Protein AF-A0A812RJQ3-F1 (afdb_monomer_lite)

pLDDT: mean 79.42, std 17.42, range [30.02, 97.88]

Structure (mmCIF, N/CA/C/O backbone):
data_AF-A0A812RJQ3-F1
#
_entry.id   AF-A0A812RJQ3-F1
#
loop_
_atom_site.group_PDB
_atom_site.id
_atom_site.type_symbol
_atom_site.label_atom_id
_atom_site.label_alt_id
_atom_site.label_comp_id
_atom_site.label_asym_id
_atom_site.label_entity_id
_atom_site.label_seq_id
_atom_site.pdbx_PDB_ins_code
_atom_site.Cartn_x
_atom_site.Cartn_y
_atom_site.Cartn_z
_atom_site.occupancy
_atom_site.B_iso_or_equiv
_atom_site.auth_seq_id
_atom_site.auth_comp_id
_atom_site.auth_asym_id
_atom_site.auth_atom_id
_atom_site.pdbx_PDB_model_num
ATOM 1 N N . MET A 1 1 ? -38.345 -3.492 -18.133 1.00 36.72 1 MET A N 1
ATOM 2 C CA . MET A 1 1 ? -39.492 -2.829 -18.802 1.00 36.72 1 MET A CA 1
ATOM 3 C C . MET A 1 1 ? -39.300 -2.708 -20.315 1.00 36.72 1 MET A C 1
ATOM 5 O O . MET A 1 1 ? -40.111 -3.258 -21.039 1.00 36.72 1 MET A O 1
ATOM 9 N N . LEU A 1 2 ? -38.229 -2.068 -20.814 1.00 35.78 2 LEU A N 1
ATOM 10 C CA . LEU A 1 2 ? -37.983 -1.950 -22.265 1.00 35.78 2 LEU A CA 1
ATOM 11 C C . LEU A 1 2 ? -37.783 -3.304 -22.977 1.00 35.78 2 LEU A C 1
ATOM 13 O O . LEU A 1 2 ? -38.294 -3.455 -24.076 1.00 35.78 2 LEU A O 1
ATOM 17 N N . SER A 1 3 ? -37.132 -4.292 -22.346 1.00 34.88 3 SER A N 1
ATOM 18 C CA . SER A 1 3 ? -36.904 -5.622 -22.953 1.00 34.88 3 SER A CA 1
ATOM 19 C C . SER A 1 3 ? -38.200 -6.423 -23.159 1.00 34.88 3 SER A C 1
ATOM 21 O O . SER A 1 3 ? -38.516 -6.785 -24.282 1.00 34.88 3 SER A O 1
ATOM 23 N N . ALA A 1 4 ? -39.026 -6.595 -22.118 1.00 41.69 4 ALA A N 1
ATOM 24 C CA . ALA A 1 4 ? -40.296 -7.329 -22.224 1.00 41.69 4 ALA A CA 1
ATOM 25 C C . ALA A 1 4 ? -41.342 -6.616 -23.110 1.00 41.69 4 ALA A C 1
ATOM 27 O O . ALA A 1 4 ? -42.075 -7.265 -23.854 1.00 41.69 4 ALA A O 1
ATOM 28 N N . CYS A 1 5 ? -41.369 -5.273 -23.106 1.00 42.31 5 CYS A N 1
ATOM 29 C CA . CYS A 1 5 ? -42.169 -4.507 -24.066 1.00 42.31 5 CYS A CA 1
ATOM 30 C C . CYS A 1 5 ? -41.656 -4.632 -25.504 1.00 42.31 5 CYS A C 1
ATOM 32 O O . CYS A 1 5 ? -42.407 -4.309 -26.415 1.00 42.31 5 CYS A O 1
ATOM 34 N N . MET A 1 6 ? -40.403 -5.037 -25.736 1.00 42.34 6 MET A N 1
ATOM 35 C CA . MET A 1 6 ? -39.912 -5.318 -27.084 1.00 42.34 6 MET A CA 1
ATOM 36 C C . MET A 1 6 ? -40.251 -6.742 -27.522 1.00 42.34 6 MET A C 1
ATOM 38 O O . MET A 1 6 ? -40.669 -6.905 -28.663 1.00 42.34 6 MET A O 1
ATOM 42 N N . ASP A 1 7 ? -40.198 -7.735 -26.634 1.00 39.84 7 ASP A N 1
ATOM 43 C CA . ASP A 1 7 ? -40.452 -9.137 -26.999 1.00 39.84 7 ASP A CA 1
ATOM 44 C C . ASP A 1 7 ? -41.920 -9.416 -27.380 1.00 39.84 7 ASP A C 1
ATOM 46 O O . ASP A 1 7 ? -42.169 -10.043 -28.410 1.00 39.84 7 ASP A O 1
ATOM 50 N N . ILE A 1 8 ? -42.900 -8.847 -26.660 1.00 45.22 8 ILE A N 1
ATOM 51 C CA . ILE A 1 8 ? -44.338 -8.915 -27.030 1.00 45.22 8 ILE A CA 1
ATOM 52 C C . ILE A 1 8 ? -44.614 -8.176 -28.353 1.00 45.22 8 ILE A C 1
ATOM 54 O O . ILE A 1 8 ? -45.514 -8.501 -29.121 1.00 45.22 8 ILE A O 1
ATOM 58 N N . VAL A 1 9 ? -43.807 -7.162 -28.653 1.00 43.66 9 VAL A N 1
ATOM 59 C CA . VAL A 1 9 ? -43.998 -6.252 -29.784 1.00 43.66 9 VAL A CA 1
ATOM 60 C C . VAL A 1 9 ? -43.285 -6.731 -31.063 1.00 43.66 9 VAL A C 1
ATOM 62 O O . VAL A 1 9 ? -43.553 -6.215 -32.156 1.00 43.66 9 VAL A O 1
ATOM 65 N N . MET A 1 10 ? -42.389 -7.713 -30.939 1.00 38.78 10 MET A N 1
ATOM 66 C CA . MET A 1 10 ? -41.565 -8.259 -32.023 1.00 38.78 10 MET A CA 1
ATOM 67 C C . MET A 1 10 ? -42.187 -9.480 -32.725 1.00 38.78 10 MET A C 1
ATOM 69 O O . MET A 1 10 ? -41.747 -9.815 -33.822 1.00 38.78 10 MET A O 1
ATOM 73 N N . TRP A 1 11 ? -43.234 -10.101 -32.167 1.00 39.09 11 TRP A N 1
ATOM 74 C CA . TRP A 1 11 ? -43.872 -11.307 -32.720 1.00 39.09 11 TRP A CA 1
ATOM 75 C C . TRP A 1 11 ? -45.368 -11.105 -33.018 1.00 39.09 11 TRP A C 1
ATOM 77 O O . TRP A 1 11 ? -46.227 -11.585 -32.289 1.00 39.09 11 TRP A O 1
ATOM 87 N N . LEU A 1 12 ? -45.703 -10.426 -34.122 1.00 39.75 12 LEU A N 1
ATOM 88 C CA . LEU A 1 12 ? -47.074 -10.396 -34.663 1.00 39.75 12 LEU A CA 1
ATOM 89 C C . LEU A 1 12 ? -47.067 -10.777 -36.159 1.00 39.75 12 LEU A C 1
ATOM 91 O O . LEU A 1 12 ? -46.400 -10.091 -36.940 1.00 39.75 12 LEU A O 1
ATOM 95 N N . PRO A 1 13 ? -47.782 -11.837 -36.600 1.00 37.84 13 PRO A N 1
ATOM 96 C CA . PRO A 1 13 ? -47.842 -12.226 -38.008 1.00 37.84 13 PRO A CA 1
ATOM 97 C C . PRO A 1 13 ? -48.818 -11.348 -38.809 1.00 37.84 13 PRO A C 1
ATOM 99 O O . PRO A 1 13 ? -49.884 -10.965 -38.332 1.00 37.84 13 PRO A O 1
ATOM 102 N N . ALA A 1 14 ? -48.470 -11.068 -40.066 1.00 35.72 14 ALA A N 1
ATOM 103 C CA . ALA A 1 14 ? -49.203 -10.174 -40.962 1.00 35.72 14 ALA A CA 1
ATOM 104 C C . ALA A 1 14 ? -50.429 -10.836 -41.623 1.00 35.72 14 ALA A C 1
ATOM 106 O O . ALA A 1 14 ? -50.251 -11.743 -42.434 1.00 35.72 14 ALA A O 1
ATOM 107 N N . TRP A 1 15 ? -51.654 -10.341 -41.370 1.00 30.02 15 TRP A N 1
ATOM 108 C CA . TRP A 1 15 ? -52.863 -10.694 -42.141 1.00 30.02 15 TRP A CA 1
ATOM 109 C C . TRP A 1 15 ? -53.825 -9.504 -42.385 1.00 30.02 15 TRP A C 1
ATOM 111 O O . TRP A 1 15 ? -54.207 -8.798 -41.461 1.00 30.02 15 TRP A O 1
ATOM 121 N N . ARG A 1 16 ? -54.233 -9.396 -43.665 1.00 35.19 16 ARG A N 1
ATOM 122 C CA . ARG A 1 16 ? -55.354 -8.706 -44.365 1.00 35.19 16 ARG A CA 1
ATOM 123 C C . ARG A 1 16 ? -55.673 -7.209 -44.142 1.00 35.19 16 ARG A C 1
ATOM 125 O O . ARG A 1 16 ? -55.731 -6.671 -43.050 1.00 35.19 16 ARG A O 1
ATOM 132 N N . MET A 1 17 ? -55.944 -6.574 -45.290 1.00 31.30 17 MET A N 1
ATOM 133 C CA . MET A 1 17 ? -56.031 -5.134 -45.548 1.00 31.30 17 MET A CA 1
ATOM 134 C C . MET A 1 17 ? -57.364 -4.490 -45.134 1.00 31.30 17 MET A C 1
ATOM 136 O O . MET A 1 17 ? -58.426 -4.876 -45.616 1.00 31.30 17 MET A O 1
ATOM 140 N N . GLY A 1 18 ? -57.260 -3.420 -44.345 1.00 44.25 18 GLY A N 1
ATOM 141 C CA . GLY A 1 18 ? -58.283 -2.406 -44.095 1.00 44.25 18 GLY A CA 1
ATOM 142 C C . GLY A 1 18 ? -57.632 -1.219 -43.376 1.00 44.25 18 GLY A C 1
ATOM 143 O O . GLY A 1 18 ? -56.968 -1.403 -42.361 1.00 44.25 18 GLY A O 1
ATOM 144 N N . ALA A 1 19 ? -57.740 -0.008 -43.926 1.00 49.12 19 ALA A N 1
ATOM 145 C CA . ALA A 1 19 ? -56.980 1.152 -43.458 1.00 49.12 19 ALA A CA 1
ATOM 146 C C . ALA A 1 19 ? -57.546 1.734 -42.144 1.00 49.12 19 ALA A C 1
ATOM 148 O O . ALA A 1 19 ? -58.432 2.586 -42.175 1.00 49.12 19 ALA A O 1
ATOM 149 N N . THR A 1 20 ? -57.018 1.312 -40.991 1.00 64.75 20 THR A N 1
ATOM 150 C CA . THR A 1 20 ? -57.335 1.904 -39.676 1.00 64.75 20 THR A CA 1
ATOM 151 C C . THR A 1 20 ? -56.083 2.441 -38.980 1.00 64.75 20 THR A C 1
ATOM 153 O O . THR A 1 20 ? -55.042 1.788 -38.966 1.00 64.75 20 THR A O 1
ATOM 156 N N . VAL A 1 21 ? -56.184 3.639 -38.396 1.00 78.00 21 VAL A N 1
ATOM 157 C CA . VAL A 1 21 ? -55.115 4.292 -37.616 1.00 78.00 21 VAL A CA 1
ATOM 158 C C . VAL A 1 21 ? -54.965 3.591 -36.249 1.00 78.00 21 VAL A C 1
ATOM 160 O O . VAL A 1 21 ? -55.993 3.287 -35.640 1.00 78.00 21 VAL A O 1
ATOM 163 N N . PRO A 1 22 ? -53.739 3.347 -35.737 1.00 85.25 22 PRO A N 1
ATOM 164 C CA . PRO A 1 22 ? -53.518 2.711 -34.434 1.00 85.25 22 PRO A CA 1
ATOM 165 C C . PRO A 1 22 ? -54.243 3.416 -33.275 1.00 85.25 22 PRO A C 1
ATOM 167 O O . PRO A 1 22 ? -54.092 4.623 -33.083 1.00 85.25 22 PRO A O 1
ATOM 170 N N . LEU A 1 23 ? -54.995 2.656 -32.473 1.00 86.12 23 LEU A N 1
ATOM 171 C CA . LEU A 1 23 ? -55.734 3.123 -31.293 1.00 86.12 23 LEU A CA 1
ATOM 172 C C . LEU A 1 23 ? -55.194 2.431 -30.037 1.00 86.12 23 LEU A C 1
ATOM 174 O O . LEU A 1 23 ? -55.099 1.208 -29.997 1.00 86.12 23 LEU A O 1
ATOM 178 N N . CYS A 1 24 ? -54.886 3.196 -28.991 1.00 86.56 24 CYS A N 1
ATOM 179 C CA . CYS A 1 24 ? -54.631 2.634 -27.668 1.00 86.56 24 CYS A CA 1
ATOM 180 C C . CYS A 1 24 ? -55.963 2.241 -27.016 1.00 86.56 24 CYS A C 1
ATOM 182 O O . CYS A 1 24 ? -56.742 3.121 -26.647 1.00 86.56 24 CYS A O 1
ATOM 184 N N . ALA A 1 25 ? -56.215 0.940 -26.844 1.00 84.19 25 ALA A N 1
ATOM 185 C CA . ALA A 1 25 ? -57.439 0.437 -26.212 1.00 84.19 25 ALA A CA 1
ATOM 186 C C . ALA A 1 25 ? -57.622 0.946 -24.768 1.00 84.19 25 ALA A C 1
ATOM 188 O O . ALA A 1 25 ? -58.748 1.147 -24.326 1.00 84.19 25 ALA A O 1
ATOM 189 N N . ALA A 1 26 ? -56.519 1.227 -24.066 1.00 83.06 26 ALA A N 1
ATOM 190 C CA . ALA A 1 26 ? -56.535 1.641 -22.665 1.00 83.06 26 ALA A CA 1
ATOM 191 C C . ALA A 1 26 ? -56.919 3.110 -22.439 1.00 83.06 26 ALA A C 1
ATOM 193 O O . ALA A 1 26 ? -57.513 3.444 -21.420 1.00 83.06 26 ALA A O 1
ATOM 194 N N . CYS A 1 27 ? -56.542 4.019 -23.344 1.00 84.69 27 CYS A N 1
ATOM 195 C CA . CYS A 1 27 ? -56.806 5.455 -23.175 1.00 84.69 27 CYS A CA 1
ATOM 196 C C . CYS A 1 27 ? -57.600 6.083 -24.322 1.00 84.69 27 CYS A C 1
ATOM 198 O O . CYS A 1 27 ? -57.823 7.293 -24.315 1.00 84.69 27 CYS A O 1
ATOM 200 N N . GLY A 1 28 ? -57.976 5.295 -25.331 1.00 86.06 28 GLY A N 1
ATOM 201 C CA . GLY A 1 28 ? -58.711 5.759 -26.506 1.00 86.06 28 GLY A CA 1
ATOM 202 C C . GLY A 1 28 ? -57.935 6.735 -27.399 1.00 86.06 28 GLY A C 1
ATOM 203 O O . GLY A 1 28 ? -58.529 7.378 -28.266 1.00 86.06 28 GLY A O 1
ATOM 204 N N . SER A 1 29 ? -56.621 6.894 -27.198 1.00 87.62 29 SER A N 1
ATOM 205 C CA . SER A 1 29 ? -55.803 7.812 -28.003 1.00 87.62 29 SER A CA 1
ATOM 206 C C . SER A 1 29 ? -55.407 7.173 -29.331 1.00 87.62 29 SER A C 1
ATOM 208 O O . SER A 1 29 ? -54.956 6.028 -29.365 1.00 87.62 29 SER A O 1
ATOM 210 N N . LEU A 1 30 ? -55.560 7.925 -30.421 1.00 86.75 30 LEU A N 1
ATOM 211 C CA . LEU A 1 30 ? -55.134 7.543 -31.765 1.00 86.75 30 LEU A CA 1
ATOM 212 C C . LEU A 1 30 ? -53.700 8.009 -32.017 1.00 86.75 30 LEU A C 1
ATOM 214 O O . LEU A 1 30 ? -53.356 9.157 -31.723 1.00 86.75 30 LEU A O 1
ATOM 218 N N . TYR A 1 31 ? -52.883 7.142 -32.606 1.00 86.88 31 TYR A N 1
ATOM 219 C CA . TYR A 1 31 ? -51.482 7.406 -32.917 1.00 86.88 31 TYR A CA 1
ATOM 220 C C . TYR A 1 31 ? -51.241 7.297 -34.411 1.00 86.88 31 TYR A C 1
ATOM 222 O O . TYR A 1 31 ? -51.718 6.377 -35.059 1.00 86.88 31 TYR A O 1
ATOM 230 N N . ALA A 1 32 ? -50.445 8.218 -34.948 1.00 84.94 32 ALA A N 1
ATOM 231 C CA . ALA A 1 32 ? -50.140 8.263 -36.375 1.00 84.94 32 ALA A CA 1
ATOM 232 C C . ALA A 1 32 ? -49.438 6.997 -36.895 1.00 84.94 32 ALA A C 1
ATOM 234 O O . ALA A 1 32 ? -49.556 6.684 -38.072 1.00 84.94 32 ALA A O 1
ATOM 235 N N . SER A 1 33 ? -48.719 6.276 -36.032 1.00 86.00 33 SER A N 1
ATOM 236 C CA . SER A 1 33 ? -48.009 5.045 -36.381 1.00 86.00 33 SER A CA 1
ATOM 237 C C . SER A 1 33 ? -47.889 4.106 -35.183 1.00 86.00 33 SER A C 1
ATOM 239 O O . SER A 1 33 ? -47.980 4.528 -34.022 1.00 86.00 33 SER A O 1
ATOM 241 N N . ASN A 1 34 ? -47.610 2.831 -35.460 1.00 82.25 34 ASN A N 1
ATOM 242 C CA . ASN A 1 34 ? -47.337 1.832 -34.424 1.00 82.25 34 ASN A CA 1
ATOM 243 C C . ASN A 1 34 ? -46.106 2.193 -33.579 1.00 82.25 34 ASN A C 1
ATOM 245 O O . ASN A 1 34 ? -46.087 1.939 -32.378 1.00 82.25 34 ASN A O 1
ATOM 249 N N . ALA A 1 35 ? -45.104 2.855 -34.164 1.00 82.75 35 ALA A N 1
ATOM 250 C CA . ALA A 1 35 ? -43.932 3.323 -33.425 1.00 82.75 35 ALA A CA 1
ATOM 251 C C . ALA A 1 35 ? -44.310 4.333 -32.327 1.00 82.75 35 ALA A C 1
ATOM 253 O O . ALA A 1 35 ? -43.852 4.214 -31.192 1.00 82.75 35 ALA A O 1
ATOM 254 N N . LYS A 1 36 ? -45.204 5.289 -32.620 1.00 84.19 36 LYS A N 1
ATOM 255 C CA . LYS A 1 36 ? -45.678 6.250 -31.612 1.00 84.19 36 LYS A CA 1
ATOM 256 C C . LYS A 1 36 ? -46.554 5.605 -30.543 1.00 84.19 36 LYS A C 1
ATOM 258 O O . LYS A 1 36 ? -46.470 5.998 -29.382 1.00 84.19 36 LYS A O 1
ATOM 263 N N . LEU A 1 37 ? -47.358 4.611 -30.915 1.00 87.44 37 LEU A N 1
ATOM 264 C CA . LEU A 1 37 ? -48.135 3.832 -29.954 1.00 87.44 37 LEU A CA 1
ATOM 265 C C . LEU A 1 37 ? -47.219 3.038 -29.002 1.00 87.44 37 LEU A C 1
ATOM 267 O O . LEU A 1 37 ? -47.444 3.028 -27.796 1.00 87.44 37 LEU A O 1
ATOM 271 N N . ARG A 1 38 ? -46.126 2.454 -29.508 1.00 83.25 38 ARG A N 1
ATOM 272 C CA . ARG A 1 38 ? -45.107 1.790 -28.672 1.00 83.25 38 ARG A CA 1
ATOM 273 C C . ARG A 1 38 ? -44.453 2.773 -27.699 1.00 83.25 38 ARG A C 1
ATOM 275 O O . ARG A 1 38 ? -44.364 2.487 -26.510 1.00 83.25 38 ARG A O 1
ATOM 282 N N . VAL A 1 39 ? -44.069 3.962 -28.172 1.00 84.56 39 VAL A N 1
ATOM 283 C CA . VAL A 1 39 ? -43.538 5.035 -27.306 1.00 84.56 39 VAL A CA 1
ATOM 284 C C . VAL A 1 39 ? -44.559 5.454 -26.241 1.00 84.56 39 VAL A C 1
ATOM 286 O O . VAL A 1 39 ? -44.189 5.738 -25.101 1.00 84.56 39 VAL A O 1
ATOM 289 N N . HIS A 1 40 ? -45.852 5.451 -26.569 1.00 87.69 40 HIS A N 1
ATOM 290 C CA . HIS A 1 40 ? -46.906 5.675 -25.586 1.00 87.69 40 HIS A CA 1
ATOM 291 C C . HIS A 1 40 ? -46.957 4.593 -24.499 1.00 87.69 40 HIS A C 1
ATOM 293 O O . HIS A 1 40 ? -47.033 4.943 -23.325 1.00 87.69 40 HIS A O 1
ATOM 299 N N . PHE A 1 41 ? -46.857 3.308 -24.843 1.00 83.50 41 PHE A N 1
ATOM 300 C CA . PHE A 1 41 ? -46.822 2.245 -23.828 1.00 83.50 41 PHE A CA 1
ATOM 301 C C . PHE A 1 41 ? -45.575 2.297 -22.947 1.00 83.50 41 PHE A C 1
ATOM 303 O O . PHE A 1 41 ? -45.650 1.986 -21.763 1.00 83.50 41 PHE A O 1
ATOM 310 N N . VAL A 1 42 ? -44.452 2.783 -23.478 1.00 77.62 42 VAL A N 1
ATOM 311 C CA . VAL A 1 42 ? -43.250 3.046 -22.671 1.00 77.62 42 VAL A CA 1
ATOM 312 C C . VAL A 1 42 ? -43.465 4.217 -21.702 1.00 77.62 42 VAL A C 1
ATOM 314 O O . VAL A 1 42 ? -42.939 4.201 -20.594 1.00 77.62 42 VAL A O 1
ATOM 317 N N . SER A 1 43 ? -44.245 5.227 -22.097 1.00 78.81 43 SER A N 1
ATOM 318 C CA . SER A 1 43 ? -44.443 6.466 -21.323 1.00 78.81 43 SER A CA 1
ATOM 319 C C . SER A 1 43 ? -45.686 6.473 -20.429 1.00 78.81 43 SER A C 1
ATOM 321 O O . SER A 1 43 ? -45.792 7.323 -19.548 1.00 78.81 43 SER A O 1
ATOM 323 N N . SER A 1 44 ? -46.628 5.546 -20.618 1.00 82.94 44 SER A N 1
ATOM 324 C CA . SER A 1 44 ? -47.869 5.458 -19.847 1.00 82.94 44 SER A CA 1
ATOM 325 C C . SER A 1 44 ? -48.004 4.078 -19.197 1.00 82.94 44 SER A C 1
ATOM 327 O O . SER A 1 44 ? -48.585 3.172 -19.803 1.00 82.94 44 SER A O 1
ATOM 329 N N . PRO A 1 45 ? -47.528 3.919 -17.944 1.00 74.06 45 PRO A N 1
ATOM 330 C CA . PRO A 1 45 ? -47.598 2.652 -17.214 1.00 74.06 45 PRO A CA 1
ATOM 331 C C . PRO A 1 45 ? -49.017 2.079 -17.161 1.00 74.06 45 PRO A C 1
ATOM 333 O O . PRO A 1 45 ? -49.209 0.889 -17.378 1.00 74.06 45 PRO A O 1
ATOM 336 N N . ARG A 1 46 ? -50.024 2.948 -16.994 1.00 77.69 46 ARG A N 1
ATOM 337 C CA . ARG A 1 46 ? -51.444 2.569 -16.972 1.00 77.69 46 ARG A CA 1
ATOM 338 C C . ARG A 1 46 ? -51.907 1.906 -18.272 1.00 77.69 46 ARG A C 1
ATOM 340 O O . ARG A 1 46 ? -52.651 0.934 -18.230 1.00 77.69 46 ARG A O 1
ATOM 347 N N . CYS A 1 47 ? -51.483 2.422 -19.426 1.00 82.88 47 CYS A N 1
ATOM 348 C CA . CYS A 1 47 ? -51.896 1.865 -20.716 1.00 82.88 47 CYS A CA 1
ATOM 349 C C . CYS A 1 47 ? -51.160 0.564 -21.045 1.00 82.88 47 CYS A C 1
ATOM 351 O O . CYS A 1 47 ? -51.729 -0.309 -21.693 1.00 82.88 47 CYS A O 1
ATOM 353 N N . CYS A 1 48 ? -49.917 0.441 -20.576 1.00 81.62 48 CYS A N 1
ATOM 354 C CA . CYS A 1 48 ? -49.146 -0.793 -20.659 1.00 81.62 48 CYS A CA 1
ATOM 355 C C . CYS A 1 48 ? -49.777 -1.900 -19.798 1.00 81.62 48 CYS A C 1
ATOM 357 O O . CYS A 1 48 ? -50.033 -2.990 -20.296 1.00 81.62 48 CYS A O 1
ATOM 359 N N . GLN A 1 49 ? -50.119 -1.592 -18.541 1.00 76.75 49 GLN A N 1
ATOM 360 C CA . GLN A 1 49 ? -50.755 -2.542 -17.626 1.00 76.75 49 GLN A CA 1
ATOM 361 C C . GLN A 1 49 ? -52.097 -3.054 -18.157 1.00 76.75 49 GLN A C 1
ATOM 363 O O . GLN A 1 49 ? -52.322 -4.258 -18.180 1.00 76.75 49 GLN A O 1
ATOM 368 N N . TYR A 1 50 ? -52.949 -2.161 -18.669 1.00 80.88 50 TYR A N 1
ATOM 369 C CA . TYR A 1 50 ? -54.224 -2.555 -19.270 1.00 80.88 50 TYR A CA 1
ATOM 370 C C . TYR A 1 50 ? -54.048 -3.587 -20.399 1.00 80.88 50 TYR A C 1
ATOM 372 O O . TYR A 1 50 ? -54.824 -4.534 -20.497 1.00 80.88 50 TYR A O 1
ATOM 380 N N . LEU A 1 51 ? -53.019 -3.422 -21.238 1.00 80.94 51 LEU A N 1
ATOM 381 C CA . LEU A 1 51 ? -52.702 -4.366 -22.312 1.00 80.94 51 LEU A CA 1
ATOM 382 C C . LEU A 1 51 ? -52.234 -5.725 -21.792 1.00 80.94 51 LEU A C 1
ATOM 384 O O . LEU A 1 51 ? -52.644 -6.745 -22.334 1.00 80.94 51 LEU A O 1
ATOM 388 N N . LEU A 1 52 ? -51.406 -5.736 -20.745 1.00 75.56 52 LEU A N 1
ATOM 389 C CA . LEU A 1 52 ? -50.935 -6.976 -20.125 1.00 75.56 52 LEU A CA 1
ATOM 390 C C . LEU A 1 52 ? -52.091 -7.766 -19.495 1.00 75.56 52 LEU A C 1
ATOM 392 O O . LEU A 1 52 ? -52.127 -8.985 -19.606 1.00 75.56 52 LEU A O 1
ATOM 396 N N . GLU A 1 53 ? -53.056 -7.076 -18.884 1.00 74.19 53 GLU A N 1
ATOM 397 C CA . GLU A 1 53 ? -54.201 -7.707 -18.212 1.00 74.19 53 GLU A CA 1
ATOM 398 C C . GLU A 1 53 ? -55.254 -8.260 -19.184 1.00 74.19 53 GLU A C 1
ATOM 400 O O . GLU A 1 53 ? -55.897 -9.264 -18.883 1.00 74.19 53 GLU A O 1
ATOM 405 N N . HIS A 1 54 ? -55.443 -7.623 -20.343 1.00 79.88 54 HIS A N 1
ATOM 406 C CA . HIS A 1 54 ? -56.516 -7.981 -21.282 1.00 79.88 54 HIS A CA 1
ATOM 407 C C . HIS A 1 54 ? -56.017 -8.745 -22.527 1.00 79.88 54 HIS A C 1
ATOM 409 O O . HIS A 1 54 ? -56.824 -9.157 -23.362 1.00 79.88 54 HIS A O 1
ATOM 415 N N . GLY A 1 55 ? -54.702 -8.973 -22.637 1.00 75.56 55 GLY A N 1
ATOM 416 C CA . GLY A 1 55 ? -54.070 -9.802 -23.665 1.00 75.56 55 GLY A CA 1
ATOM 417 C C . GLY A 1 55 ? -54.155 -9.259 -25.100 1.00 75.56 55 GLY A C 1
ATOM 418 O O . GLY A 1 55 ? -54.635 -8.152 -25.365 1.00 75.56 55 GLY A O 1
ATOM 419 N N . ASP A 1 56 ? -53.699 -10.077 -26.056 1.00 71.62 56 ASP A N 1
ATOM 420 C CA . ASP A 1 56 ? -53.546 -9.709 -27.477 1.00 71.62 56 ASP A CA 1
ATOM 421 C C . ASP A 1 56 ? -54.856 -9.329 -28.181 1.00 71.62 56 ASP A C 1
ATOM 423 O O . ASP A 1 56 ? -54.836 -8.661 -29.216 1.00 71.62 56 ASP A O 1
ATOM 427 N N . ALA A 1 57 ? -56.008 -9.696 -27.610 1.00 70.44 57 ALA A N 1
ATOM 428 C CA . ALA A 1 57 ? -57.329 -9.385 -28.157 1.00 70.44 57 ALA A CA 1
ATOM 429 C C . ALA A 1 57 ? -57.593 -7.871 -28.300 1.00 70.44 57 ALA A C 1
ATOM 431 O O . ALA A 1 57 ? -58.477 -7.467 -29.057 1.00 70.44 57 ALA A O 1
ATOM 432 N N . HIS A 1 58 ? -56.822 -7.031 -27.600 1.00 68.38 58 HIS A N 1
ATOM 433 C CA . HIS A 1 58 ? -56.941 -5.572 -27.631 1.00 68.38 58 HIS A CA 1
ATOM 434 C C . HIS A 1 58 ? -55.790 -4.856 -28.354 1.00 68.38 58 HIS A C 1
ATOM 436 O O . HIS A 1 58 ? -55.720 -3.621 -28.319 1.00 68.38 58 HIS A O 1
ATOM 442 N N . LEU A 1 59 ? -54.903 -5.590 -29.034 1.00 67.94 59 LEU A N 1
ATOM 443 C CA . LEU A 1 59 ? -53.890 -4.987 -29.897 1.00 67.94 59 LEU A CA 1
ATOM 444 C C . LEU A 1 59 ? -54.547 -4.432 -31.177 1.00 67.94 59 LEU A C 1
ATOM 446 O O . LEU A 1 59 ? -55.369 -5.108 -31.799 1.00 67.94 59 LEU A O 1
ATOM 450 N N . PRO A 1 60 ? -54.220 -3.196 -31.602 1.00 61.91 60 PRO A N 1
ATOM 451 C CA . PRO A 1 60 ? -54.792 -2.640 -32.820 1.00 61.91 60 PRO A CA 1
ATOM 452 C C . PRO A 1 60 ? -54.352 -3.454 -34.041 1.00 61.91 60 PRO A C 1
ATOM 454 O O . PRO A 1 60 ? -53.176 -3.789 -34.184 1.00 61.91 60 PRO A O 1
ATOM 457 N N . GLY A 1 61 ? -55.297 -3.732 -34.945 1.00 63.09 61 GLY A N 1
ATOM 458 C CA . GLY A 1 61 ? -55.026 -4.444 -36.193 1.00 63.09 61 GLY A CA 1
ATOM 459 C C . GLY A 1 61 ? -53.899 -3.778 -36.990 1.00 63.09 61 GLY A C 1
ATOM 460 O O . GLY A 1 61 ? -53.976 -2.600 -37.347 1.00 63.09 61 GLY A O 1
ATOM 461 N N . VAL A 1 62 ? -52.835 -4.535 -37.259 1.00 58.72 62 VAL A N 1
ATOM 462 C CA . VAL A 1 62 ? -51.635 -4.081 -37.976 1.00 58.72 62 VAL A CA 1
ATOM 463 C C . VAL A 1 62 ? -51.943 -4.014 -39.479 1.00 58.72 62 VAL A C 1
ATOM 465 O O . VAL A 1 62 ? -51.622 -4.931 -40.225 1.00 58.72 62 VAL A O 1
ATOM 468 N N . GLY A 1 63 ? -52.631 -2.958 -39.933 1.00 55.97 63 GLY A N 1
ATOM 469 C CA . GLY A 1 63 ? -53.092 -2.871 -41.333 1.00 55.97 63 GLY A CA 1
ATOM 470 C C . GLY A 1 63 ? -53.216 -1.474 -41.959 1.00 55.97 63 GLY A C 1
ATOM 471 O O . GLY A 1 63 ? -53.637 -1.363 -43.111 1.00 55.97 63 GLY A O 1
ATOM 472 N N . GLY A 1 64 ? -52.861 -0.399 -41.251 1.00 60.50 64 GLY A N 1
ATOM 473 C CA . GLY A 1 64 ? -52.963 0.976 -41.759 1.00 60.50 64 GLY A CA 1
ATOM 474 C C . GLY A 1 64 ? -51.683 1.488 -42.427 1.00 60.50 64 GLY A C 1
ATOM 475 O O . GLY A 1 64 ? -50.582 1.163 -41.991 1.00 60.50 64 GLY A O 1
ATOM 476 N N . LYS A 1 65 ? -51.817 2.342 -43.454 1.00 67.69 65 LYS A N 1
ATOM 477 C CA . LYS A 1 65 ? -50.708 3.207 -43.894 1.00 67.69 65 LYS A CA 1
ATOM 478 C C . LYS A 1 65 ? -50.332 4.123 -42.731 1.00 67.69 65 LYS A C 1
ATOM 480 O O . LYS A 1 65 ? -51.219 4.771 -42.173 1.00 67.69 65 LYS A O 1
ATOM 485 N N . ASP A 1 66 ? -49.046 4.179 -42.393 1.00 71.94 66 ASP A N 1
ATOM 486 C CA . ASP A 1 66 ? -48.553 5.104 -41.376 1.00 71.94 66 ASP A CA 1
ATOM 487 C C . ASP A 1 66 ? -48.955 6.540 -41.745 1.00 71.94 66 ASP A C 1
ATOM 489 O O . ASP A 1 66 ? -48.733 7.015 -42.863 1.00 71.94 66 ASP A O 1
ATOM 493 N N . GLY A 1 67 ? -49.591 7.223 -40.797 1.00 70.31 67 GLY A N 1
ATOM 494 C CA . GLY A 1 67 ? -49.843 8.652 -40.875 1.00 70.31 67 GLY A CA 1
ATOM 495 C C . GLY A 1 67 ? -48.538 9.440 -40.768 1.00 70.31 67 GLY A C 1
ATOM 496 O O . GLY A 1 67 ? -47.490 8.914 -40.392 1.00 70.31 67 GLY A O 1
ATOM 497 N N . HIS A 1 68 ? -48.601 10.736 -41.079 1.00 73.81 68 HIS A N 1
ATOM 498 C CA . HIS A 1 68 ? -47.425 11.603 -41.048 1.00 73.81 68 HIS A CA 1
ATOM 499 C C . HIS A 1 68 ? -46.699 11.508 -39.696 1.00 73.81 68 HIS A C 1
ATOM 501 O O . HIS A 1 68 ? -47.315 11.644 -38.634 1.00 73.81 68 HIS A O 1
ATOM 507 N N . SER A 1 69 ? -45.378 11.319 -39.724 1.00 73.88 69 SER A N 1
ATOM 508 C CA . SER A 1 69 ? -44.548 11.087 -38.532 1.00 73.88 69 SER A CA 1
ATOM 509 C C . SER A 1 69 ? -44.626 12.218 -37.500 1.00 73.88 69 SER A C 1
ATOM 511 O O . SER A 1 69 ? -44.331 12.005 -36.326 1.00 73.88 69 SER A O 1
ATOM 513 N N . GLN A 1 70 ? -45.091 13.408 -37.884 1.00 75.50 70 GLN A N 1
ATOM 514 C CA . GLN A 1 70 ? -45.287 14.548 -36.981 1.00 75.50 70 GLN A CA 1
ATOM 515 C C . GLN A 1 70 ? -46.719 14.719 -36.454 1.00 75.50 70 GLN A C 1
ATOM 517 O O . GLN A 1 70 ? -46.935 15.571 -35.599 1.00 75.50 70 GLN A O 1
ATOM 522 N N . ALA A 1 71 ? -47.695 13.910 -36.881 1.00 78.12 71 ALA A N 1
ATOM 523 C CA . ALA A 1 71 ? -49.066 14.063 -36.397 1.00 78.12 71 ALA A CA 1
ATOM 524 C C . ALA A 1 71 ? -49.143 13.793 -34.873 1.00 78.12 71 ALA A C 1
ATOM 526 O O . ALA A 1 71 ? -48.619 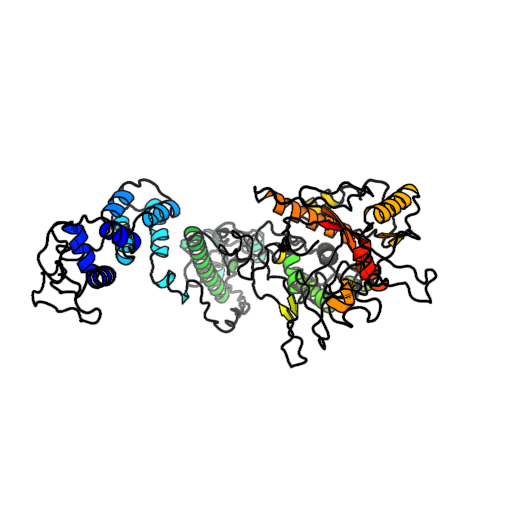12.765 -34.409 1.00 78.12 71 ALA A O 1
ATOM 527 N N . PRO A 1 72 ? -49.722 14.718 -34.081 1.00 80.38 72 PRO A N 1
ATOM 528 C CA . PRO A 1 72 ? -49.868 14.555 -32.639 1.00 80.38 72 PRO A CA 1
ATOM 529 C C . PRO A 1 72 ? -50.918 13.481 -32.312 1.00 80.38 72 PRO A C 1
ATOM 531 O O . PRO A 1 72 ? -51.804 13.219 -33.128 1.00 80.38 72 PRO A O 1
ATOM 534 N N . PRO A 1 73 ? -50.839 12.843 -31.130 1.00 83.00 73 PRO A N 1
ATOM 535 C CA . PRO A 1 73 ? -51.853 11.888 -30.705 1.00 83.00 73 PRO A CA 1
ATOM 536 C C . PRO A 1 73 ? -53.205 12.587 -30.520 1.00 83.00 73 PRO A C 1
ATOM 538 O O . PRO A 1 73 ? -53.297 13.610 -29.840 1.00 83.00 73 PRO A O 1
ATOM 541 N N . VAL A 1 74 ? -54.261 12.025 -31.111 1.00 84.56 74 VAL A N 1
ATOM 542 C CA . VAL A 1 74 ? -55.621 12.578 -31.026 1.00 84.56 74 VAL A CA 1
ATOM 543 C C . VAL A 1 74 ? -56.416 11.764 -30.012 1.00 84.56 74 VAL A C 1
ATOM 545 O O . VAL A 1 74 ? -56.668 10.577 -30.217 1.00 84.56 74 VAL A O 1
ATOM 548 N N . LYS A 1 75 ? -56.825 12.390 -28.904 1.00 80.06 75 LYS A N 1
ATOM 549 C CA . LYS A 1 75 ? -57.701 11.753 -27.910 1.00 80.06 75 LYS A CA 1
ATOM 550 C C . LYS A 1 75 ? -59.130 11.690 -28.452 1.00 80.06 75 LYS A C 1
ATOM 552 O O . LYS A 1 75 ? -59.765 12.733 -28.598 1.00 80.06 75 LYS A O 1
ATOM 557 N N . ARG A 1 76 ? -59.668 10.491 -28.708 1.00 75.06 76 ARG A N 1
ATOM 558 C CA . ARG A 1 76 ? -61.126 10.320 -28.828 1.00 75.06 76 ARG A CA 1
ATOM 559 C C . ARG A 1 76 ? -61.703 10.318 -27.414 1.00 75.06 76 ARG A C 1
ATOM 561 O O . ARG A 1 76 ? -61.242 9.562 -26.570 1.00 75.06 76 ARG A O 1
ATOM 568 N N . GLY A 1 77 ? -62.645 11.221 -27.149 1.00 55.66 77 GLY A N 1
ATOM 569 C CA . GLY A 1 77 ? -63.098 11.644 -25.816 1.00 55.66 77 GLY A CA 1
ATOM 570 C C . GLY A 1 77 ? -63.838 10.621 -24.944 1.00 55.66 77 GLY A C 1
ATOM 571 O O . GLY A 1 77 ? -64.823 10.983 -24.311 1.00 55.66 77 GLY A O 1
ATOM 572 N N . SER A 1 78 ? -63.374 9.380 -24.844 1.00 57.78 78 SER A N 1
ATOM 573 C CA . SER A 1 78 ? -63.924 8.389 -23.918 1.00 57.78 78 SER A CA 1
ATOM 574 C C . SER A 1 78 ? -63.022 8.285 -22.686 1.00 57.78 78 SER A C 1
ATOM 576 O O . SER A 1 78 ? -61.901 7.785 -22.767 1.00 57.78 78 SER A O 1
ATOM 578 N N . ARG A 1 79 ? -63.489 8.786 -21.532 1.00 58.25 79 ARG A N 1
ATOM 579 C CA . ARG A 1 79 ? -62.844 8.519 -20.235 1.00 58.25 79 ARG A CA 1
ATOM 580 C C . ARG A 1 79 ? -63.005 7.032 -19.929 1.00 58.25 79 ARG A C 1
ATOM 582 O O . ARG A 1 79 ? -64.115 6.582 -19.666 1.00 58.25 79 ARG A O 1
ATOM 589 N N . VAL A 1 80 ? -61.908 6.284 -19.965 1.00 59.06 80 VAL A N 1
ATOM 590 C CA . VAL A 1 80 ? -61.883 4.916 -19.437 1.00 59.06 80 VAL A CA 1
ATOM 591 C C . VAL A 1 80 ? -62.054 4.995 -17.915 1.00 59.06 80 VAL A C 1
ATOM 593 O O . VAL A 1 80 ? -61.400 5.851 -17.301 1.00 59.06 80 VAL A O 1
ATOM 596 N N . PRO A 1 81 ? -62.932 4.173 -17.303 1.00 59.62 81 PRO A N 1
ATOM 597 C CA . PRO A 1 81 ? -63.092 4.131 -15.853 1.00 59.62 81 PRO A CA 1
ATOM 598 C C . PRO A 1 81 ? -61.730 3.978 -15.163 1.00 59.62 81 PRO A C 1
ATOM 600 O O . PRO A 1 81 ? -60.807 3.346 -15.686 1.00 59.62 81 PRO A O 1
ATOM 603 N N . GLU A 1 82 ? -61.568 4.644 -14.022 1.00 57.81 82 GLU A N 1
ATOM 604 C CA . GLU A 1 82 ? -60.395 4.489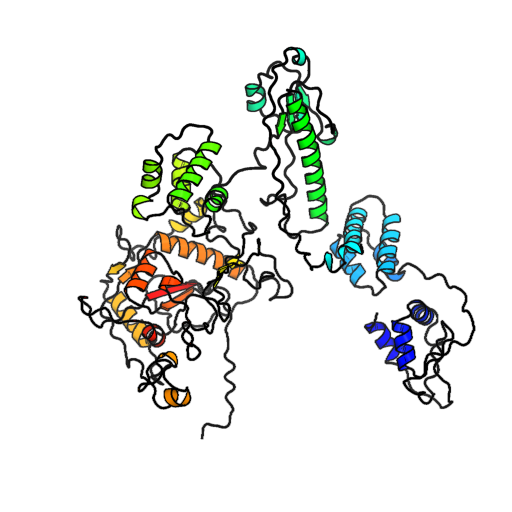 -13.163 1.00 57.81 82 GLU A CA 1
ATOM 605 C C . GLU A 1 82 ? -60.316 3.037 -12.697 1.00 57.81 82 GLU A C 1
ATOM 607 O O . GLU A 1 82 ? -60.992 2.635 -11.759 1.00 57.81 82 GLU A O 1
ATOM 612 N N . VAL A 1 83 ? -59.509 2.237 -13.390 1.00 58.69 83 VAL A N 1
ATOM 613 C CA . VAL A 1 83 ? -59.046 0.957 -12.864 1.00 58.69 83 VAL A CA 1
ATOM 61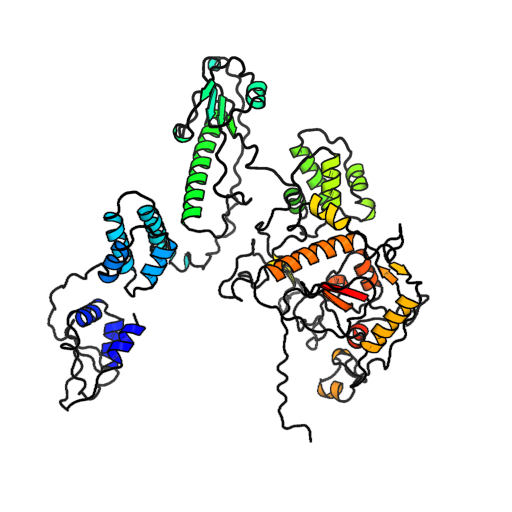4 C C . VAL A 1 83 ? -58.007 1.307 -11.795 1.00 58.69 83 VAL A C 1
ATOM 616 O O . VAL A 1 83 ? -57.016 1.965 -12.141 1.00 58.69 83 VAL A O 1
ATOM 619 N N . PRO A 1 84 ? -58.229 0.958 -10.514 1.00 61.66 84 PRO A N 1
ATOM 620 C CA . PRO A 1 84 ? -57.230 1.152 -9.474 1.00 61.66 84 PRO A CA 1
ATOM 621 C C . PRO A 1 84 ? -55.978 0.380 -9.881 1.00 61.66 84 PRO A C 1
ATOM 623 O O . PRO A 1 84 ? -56.046 -0.825 -10.116 1.00 61.66 84 PRO A O 1
ATOM 626 N N . LEU A 1 85 ? -54.849 1.073 -10.015 1.00 63.44 85 LEU A N 1
ATOM 627 C CA . LEU A 1 85 ? -53.577 0.414 -10.289 1.00 63.44 85 LEU A CA 1
ATOM 628 C C . LEU A 1 85 ? -53.291 -0.538 -9.123 1.00 63.44 85 LEU A C 1
ATOM 630 O O . LEU A 1 85 ? -53.267 -0.118 -7.966 1.00 63.44 85 LEU A O 1
ATOM 634 N N . LEU A 1 86 ? -53.110 -1.825 -9.422 1.00 66.31 86 LEU A N 1
ATOM 635 C CA . LEU A 1 86 ? -52.593 -2.769 -8.440 1.00 66.31 86 LEU A CA 1
ATOM 636 C C . LEU A 1 86 ? -51.175 -2.333 -8.071 1.00 66.31 86 LEU A C 1
ATOM 638 O O . LEU A 1 86 ? -50.235 -2.451 -8.850 1.00 66.31 86 LEU A O 1
ATOM 642 N N . ASP A 1 87 ? -51.044 -1.814 -6.858 1.00 86.44 87 ASP A N 1
ATOM 643 C CA . ASP A 1 87 ? -49.813 -1.243 -6.323 1.00 86.44 87 ASP A CA 1
ATOM 644 C C . ASP A 1 87 ? -48.775 -2.304 -5.889 1.00 86.44 87 ASP A C 1
ATOM 646 O O . ASP A 1 87 ? -47.813 -1.977 -5.196 1.00 86.44 87 ASP A O 1
ATOM 650 N N . ILE A 1 88 ? -48.960 -3.571 -6.283 1.00 92.94 88 ILE A N 1
ATOM 651 C CA . ILE A 1 88 ? -48.124 -4.723 -5.906 1.00 92.94 88 ILE A CA 1
ATOM 652 C C . ILE A 1 88 ? -47.869 -5.656 -7.100 1.00 92.94 88 ILE A C 1
ATOM 654 O O . ILE A 1 88 ? -48.689 -5.749 -8.010 1.00 92.94 88 ILE A O 1
ATOM 658 N N . CYS A 1 89 ? -46.751 -6.383 -7.069 1.00 94.19 89 CYS A N 1
ATOM 659 C CA . CYS A 1 89 ? -46.406 -7.448 -8.008 1.00 94.19 89 CYS A CA 1
ATOM 660 C C . CYS A 1 89 ? -46.836 -8.802 -7.406 1.00 94.19 89 CYS A C 1
ATOM 662 O O . CYS A 1 89 ? -46.175 -9.291 -6.485 1.00 94.19 89 CYS A O 1
ATOM 664 N N . PRO A 1 90 ? -47.950 -9.410 -7.857 1.00 93.31 90 PRO A N 1
ATOM 665 C CA . PRO A 1 90 ? -48.503 -10.608 -7.222 1.00 93.31 90 PRO A CA 1
ATOM 666 C C . PRO A 1 90 ? -47.583 -11.829 -7.344 1.00 93.31 90 PRO A C 1
ATOM 668 O O . PRO A 1 90 ? -47.519 -12.636 -6.421 1.00 93.31 90 PRO A O 1
ATOM 671 N N . GLU A 1 91 ? -46.844 -11.941 -8.448 1.00 93.88 91 GLU A N 1
ATOM 672 C CA . GLU A 1 91 ? -45.907 -13.039 -8.712 1.00 93.88 91 GLU A CA 1
ATOM 673 C C . GLU A 1 91 ? -44.714 -12.987 -7.752 1.00 93.88 91 GLU A C 1
ATOM 675 O O . GLU A 1 91 ? -44.373 -13.993 -7.131 1.00 93.88 91 GLU A O 1
ATOM 680 N N . LEU A 1 92 ? -44.146 -11.791 -7.552 1.00 96.12 92 LEU A N 1
ATOM 681 C CA . LEU A 1 92 ? -43.103 -11.568 -6.554 1.00 96.12 92 LEU A CA 1
ATOM 682 C C . LEU A 1 92 ? -43.632 -11.850 -5.144 1.00 96.12 92 LEU A C 1
ATOM 684 O O . LEU A 1 92 ? -42.969 -12.538 -4.380 1.00 96.12 92 LEU A O 1
ATOM 688 N N . LEU A 1 93 ? -44.834 -11.374 -4.795 1.00 97.12 93 LEU A N 1
ATOM 689 C CA . LEU A 1 93 ? -45.419 -11.633 -3.474 1.00 97.12 93 LEU A CA 1
ATOM 690 C C . LEU A 1 93 ? -45.603 -13.132 -3.206 1.00 97.12 93 LEU A C 1
ATOM 692 O O . LEU A 1 93 ? -45.347 -13.596 -2.098 1.00 97.12 93 LEU A O 1
ATOM 696 N N . ALA A 1 94 ? -46.048 -13.892 -4.210 1.00 96.44 94 ALA A N 1
ATOM 697 C CA . ALA A 1 94 ? -46.189 -15.339 -4.102 1.00 96.44 94 ALA A CA 1
ATOM 698 C C . ALA A 1 94 ? -44.831 -16.027 -3.897 1.00 96.44 94 ALA A C 1
ATOM 700 O O . ALA A 1 94 ? -44.721 -16.896 -3.034 1.00 96.44 94 ALA A O 1
ATOM 701 N N . ALA A 1 95 ? -43.800 -15.606 -4.636 1.00 97.44 95 ALA A N 1
ATOM 702 C CA . ALA A 1 95 ? -42.447 -16.132 -4.483 1.00 97.44 95 ALA A CA 1
ATOM 703 C C . ALA A 1 95 ? -41.841 -15.796 -3.110 1.00 97.44 95 ALA A C 1
ATOM 705 O O . ALA A 1 95 ? -41.269 -16.667 -2.465 1.00 97.44 95 ALA A O 1
ATOM 706 N N . LEU A 1 96 ? -42.034 -14.566 -2.625 1.00 97.75 96 LEU A N 1
ATOM 707 C CA . LEU A 1 96 ? -41.587 -14.139 -1.298 1.00 97.75 96 LEU A CA 1
ATOM 708 C C . LEU A 1 96 ? -42.262 -14.957 -0.186 1.00 97.75 96 LEU A C 1
ATOM 710 O O . LEU A 1 96 ? -41.592 -15.447 0.714 1.00 97.75 96 LEU A O 1
ATOM 714 N N . ARG A 1 97 ? -43.575 -15.199 -0.278 1.00 97.81 97 ARG A N 1
ATOM 715 C CA . ARG A 1 97 ? -44.314 -16.036 0.688 1.00 97.81 97 ARG A CA 1
ATOM 716 C C . ARG A 1 97 ? -43.867 -17.497 0.726 1.00 97.81 97 ARG A C 1
ATOM 718 O O . ARG A 1 97 ? -44.162 -18.182 1.701 1.00 97.81 97 ARG A O 1
ATOM 725 N N . ALA A 1 98 ? -43.196 -17.984 -0.316 1.00 97.50 98 ALA A N 1
ATOM 726 C CA . ALA A 1 98 ? -42.636 -19.330 -0.330 1.00 97.50 98 ALA A CA 1
ATOM 727 C C . ALA A 1 98 ? -41.330 -19.439 0.482 1.00 97.50 98 ALA A C 1
ATOM 729 O O . ALA A 1 98 ? -40.892 -20.552 0.773 1.00 97.50 98 ALA A O 1
ATOM 730 N N . LEU A 1 99 ? -40.715 -18.313 0.866 1.00 97.50 99 LEU A N 1
ATOM 731 C CA . LEU A 1 99 ? -39.520 -18.294 1.706 1.00 97.50 99 LEU A CA 1
ATOM 732 C C . LEU A 1 99 ? -39.898 -18.531 3.174 1.00 97.50 99 LEU A C 1
ATOM 734 O O . LEU A 1 99 ? -40.608 -17.731 3.780 1.00 97.50 99 LEU A O 1
ATOM 738 N N . SER A 1 100 ? -39.390 -19.614 3.764 1.00 95.81 100 SER A N 1
ATOM 739 C CA . SER A 1 100 ? -39.498 -19.876 5.208 1.00 95.81 100 SER A CA 1
ATOM 740 C C . SER A 1 100 ? -38.301 -19.343 5.999 1.00 95.81 100 SER A C 1
ATOM 742 O O . SER A 1 100 ? -38.436 -18.980 7.164 1.00 95.81 100 SER A O 1
ATOM 744 N N . VAL A 1 101 ? -37.125 -19.317 5.368 1.00 95.62 101 VAL A N 1
ATOM 745 C CA . VAL A 1 101 ? -35.859 -18.781 5.881 1.00 95.62 101 VAL A CA 1
ATOM 746 C C . VAL A 1 101 ? -35.117 -18.215 4.676 1.00 95.62 101 VAL A C 1
ATOM 748 O O . VAL A 1 101 ? -35.067 -18.880 3.644 1.00 95.62 101 VAL A O 1
ATOM 751 N N . ALA A 1 102 ? -34.596 -16.999 4.795 1.00 94.75 102 ALA A N 1
ATOM 752 C CA . ALA A 1 102 ? -33.774 -16.364 3.775 1.00 94.75 102 ALA A CA 1
ATOM 753 C C . ALA A 1 102 ? -32.918 -15.265 4.413 1.00 94.75 102 ALA A C 1
ATOM 755 O O . ALA A 1 102 ? -33.386 -14.566 5.319 1.00 94.75 102 ALA A O 1
ATOM 756 N N . GLU A 1 103 ? -31.689 -15.113 3.934 1.00 92.94 103 GLU A N 1
ATOM 757 C CA . GLU A 1 103 ? -30.836 -13.960 4.224 1.00 92.94 103 GLU A CA 1
ATOM 758 C C . GLU A 1 103 ? -31.202 -12.762 3.327 1.00 92.94 103 GLU A C 1
ATOM 760 O O . GLU A 1 103 ? -31.930 -12.881 2.338 1.00 92.94 103 GLU A O 1
ATOM 765 N N . ASP A 1 104 ? -30.702 -11.574 3.669 1.00 90.50 104 ASP A N 1
ATOM 766 C CA . ASP A 1 104 ? -30.965 -10.327 2.940 1.00 90.50 104 ASP A CA 1
ATOM 767 C C . ASP A 1 104 ? -30.552 -10.413 1.460 1.00 90.50 104 ASP A C 1
ATOM 769 O O . ASP A 1 104 ? -31.298 -9.969 0.584 1.00 90.50 104 ASP A O 1
ATOM 773 N N . GLN A 1 105 ? -29.413 -11.046 1.163 1.00 87.19 105 GLN A N 1
ATOM 774 C CA . GLN A 1 105 ? -28.952 -11.245 -0.213 1.00 87.19 105 GLN A CA 1
ATOM 775 C C . GLN A 1 105 ? -29.886 -12.155 -1.025 1.00 87.19 105 GLN A C 1
ATOM 777 O O . GLN A 1 105 ? -30.183 -11.837 -2.172 1.00 87.19 105 GLN A O 1
ATOM 782 N N . GLU A 1 106 ? -30.403 -13.240 -0.442 1.00 93.38 106 GLU A N 1
ATOM 783 C CA . GLU A 1 106 ? -31.314 -14.165 -1.136 1.00 93.38 106 GLU A CA 1
ATOM 784 C C . GLU A 1 106 ? -32.655 -13.492 -1.459 1.00 93.38 106 GLU A C 1
ATOM 786 O O . GLU A 1 106 ? -33.204 -13.662 -2.551 1.00 93.38 106 GLU A O 1
ATOM 791 N N . ILE A 1 107 ? -33.164 -12.675 -0.530 1.00 95.31 107 ILE A N 1
ATOM 792 C CA . ILE A 1 107 ? -34.361 -11.856 -0.752 1.00 95.31 107 ILE A CA 1
ATOM 793 C C . ILE A 1 107 ? -34.097 -10.841 -1.873 1.00 95.31 107 ILE A C 1
ATOM 795 O O . ILE A 1 107 ? -34.940 -10.669 -2.754 1.00 95.31 107 ILE A O 1
ATOM 799 N N . LEU A 1 108 ? -32.941 -10.169 -1.865 1.00 92.75 108 LEU A N 1
ATOM 800 C CA . LEU A 1 108 ? -32.586 -9.195 -2.897 1.00 92.75 108 LEU A CA 1
ATOM 801 C C . LEU A 1 108 ? -32.459 -9.854 -4.275 1.00 92.75 108 LEU A C 1
ATOM 803 O O . LEU A 1 108 ? -33.046 -9.356 -5.236 1.00 92.75 108 LEU A O 1
ATOM 807 N N . ASP A 1 109 ? -31.759 -10.984 -4.366 1.00 90.25 109 ASP A N 1
ATOM 808 C CA . ASP A 1 109 ? -31.596 -11.750 -5.602 1.00 90.25 109 ASP A CA 1
ATOM 809 C C . ASP A 1 109 ? -32.962 -12.159 -6.161 1.00 90.25 109 ASP A C 1
ATOM 811 O O . ASP A 1 109 ? -33.246 -11.920 -7.340 1.00 90.25 109 ASP A O 1
ATOM 815 N N . LEU A 1 110 ? -33.859 -12.654 -5.298 1.00 96.50 110 LEU A N 1
ATOM 816 C CA . LEU A 1 110 ? -35.230 -12.972 -5.682 1.00 96.50 110 LEU A CA 1
ATOM 817 C C . LEU A 1 110 ? -35.952 -11.745 -6.240 1.00 96.50 110 LEU A C 1
ATOM 819 O O . LEU A 1 110 ? -36.532 -11.830 -7.316 1.00 96.50 110 LEU A O 1
ATOM 823 N N . VAL A 1 111 ? -35.897 -10.594 -5.564 1.00 95.62 111 VAL A N 1
ATOM 824 C CA . VAL A 1 111 ? -36.553 -9.363 -6.037 1.00 95.62 111 VAL A CA 1
ATOM 825 C C . VAL A 1 111 ? -35.990 -8.909 -7.385 1.00 95.62 111 VAL A C 1
ATOM 827 O O . VAL A 1 111 ? -36.759 -8.504 -8.258 1.00 95.62 111 VAL A O 1
ATOM 830 N N . THR A 1 112 ? -34.672 -9.002 -7.587 1.00 91.38 112 THR A N 1
ATOM 831 C CA . THR A 1 112 ? -34.027 -8.610 -8.852 1.00 91.38 112 THR A CA 1
ATOM 832 C C . THR A 1 112 ? -34.381 -9.519 -10.029 1.00 91.38 112 THR A C 1
ATOM 834 O O . THR A 1 112 ? -34.278 -9.082 -11.177 1.00 91.38 112 THR A O 1
ATOM 837 N N . ALA A 1 113 ? -34.861 -10.740 -9.770 1.00 93.88 113 ALA A N 1
ATOM 838 C CA . ALA A 1 113 ? -35.369 -11.640 -10.802 1.00 93.88 113 ALA A CA 1
ATOM 839 C C . ALA A 1 113 ? -36.732 -11.199 -11.377 1.00 93.88 113 ALA A C 1
ATOM 841 O O . ALA A 1 113 ? -37.119 -11.663 -12.452 1.00 93.88 113 ALA A O 1
ATOM 842 N N . PHE A 1 114 ? -37.453 -10.286 -10.712 1.00 94.00 114 PHE A N 1
ATOM 843 C CA . PHE A 1 114 ? -38.741 -9.764 -11.179 1.00 94.00 114 PHE A CA 1
ATOM 844 C C . PHE A 1 114 ? -38.609 -8.383 -11.827 1.00 94.00 114 PHE A C 1
ATOM 846 O O . PHE A 1 114 ? -37.857 -7.511 -11.393 1.00 94.00 114 PHE A O 1
ATOM 853 N N . VAL A 1 115 ? -39.415 -8.142 -12.863 1.00 87.38 115 VAL A N 1
ATOM 854 C CA . VAL A 1 115 ? -39.422 -6.876 -13.608 1.00 87.38 115 VAL A CA 1
ATOM 855 C C . VAL A 1 115 ? -40.700 -6.095 -13.298 1.00 87.38 115 VAL A C 1
ATOM 857 O O . VAL A 1 115 ? -41.712 -6.273 -13.967 1.00 87.38 115 VAL A O 1
ATOM 860 N N . ALA A 1 116 ? -40.648 -5.169 -12.336 1.00 87.12 116 ALA A N 1
ATOM 861 C CA . ALA A 1 116 ? -41.756 -4.253 -12.034 1.00 87.12 116 ALA A CA 1
ATOM 862 C C . ALA A 1 116 ? -41.263 -2.823 -11.721 1.00 87.12 116 ALA A C 1
ATOM 864 O O . ALA A 1 116 ? -40.078 -2.629 -11.435 1.00 87.12 116 ALA A O 1
ATOM 865 N N . PRO A 1 117 ? -42.133 -1.790 -11.792 1.00 86.56 117 PRO A N 1
ATOM 866 C CA . PRO A 1 117 ? -41.772 -0.442 -11.361 1.00 86.56 117 PRO A CA 1
ATOM 867 C C . PRO A 1 117 ? -41.303 -0.426 -9.904 1.00 86.56 117 PRO A C 1
ATOM 869 O O . PRO A 1 117 ? -41.863 -1.113 -9.054 1.00 86.56 117 PRO A O 1
ATOM 872 N N . TRP A 1 118 ? -40.320 0.417 -9.595 1.00 84.94 118 TRP A N 1
ATOM 873 C CA . TRP A 1 118 ? -39.730 0.483 -8.257 1.00 84.94 118 TRP A CA 1
ATOM 874 C C . TRP A 1 118 ? -40.746 0.652 -7.110 1.00 84.94 118 TRP A C 1
ATOM 876 O O . TRP A 1 118 ? -40.672 -0.114 -6.148 1.00 84.94 118 TRP A O 1
ATOM 886 N N . PRO A 1 119 ? -41.740 1.567 -7.193 1.00 86.94 119 PRO A N 1
ATOM 887 C CA . PRO A 1 119 ? -42.747 1.692 -6.137 1.00 86.94 119 PRO A CA 1
ATOM 888 C C . PRO A 1 119 ? -43.575 0.417 -5.940 1.00 86.94 119 PRO A C 1
ATOM 890 O O . PRO A 1 119 ? -43.989 0.133 -4.822 1.00 86.94 119 PRO A O 1
ATOM 893 N N . VAL A 1 120 ? -43.786 -0.359 -7.007 1.00 90.25 120 VAL A N 1
ATOM 894 C CA . VAL A 1 120 ? -44.532 -1.624 -6.969 1.00 90.25 120 VAL A CA 1
ATOM 895 C C . VAL A 1 120 ? -43.712 -2.700 -6.261 1.00 90.25 120 VAL A C 1
ATOM 897 O O . VAL A 1 120 ? -44.232 -3.360 -5.366 1.00 90.25 120 VAL A O 1
ATOM 900 N N . LEU A 1 121 ? -42.422 -2.848 -6.591 1.00 93.88 121 LEU A N 1
ATOM 901 C CA . LEU A 1 121 ? -41.521 -3.784 -5.899 1.00 93.88 121 LEU A CA 1
ATOM 902 C C . LEU A 1 121 ? -41.452 -3.475 -4.399 1.00 93.88 121 LEU A C 1
ATOM 904 O O . LEU A 1 121 ? -41.665 -4.358 -3.572 1.00 93.88 121 LEU A O 1
ATOM 908 N N . ARG A 1 122 ? -41.256 -2.200 -4.046 1.00 94.12 122 ARG A N 1
ATOM 909 C CA . ARG A 1 122 ? -41.204 -1.756 -2.650 1.00 94.12 122 ARG A CA 1
ATOM 910 C C . ARG A 1 122 ? -42.499 -2.051 -1.895 1.00 94.12 122 ARG A C 1
ATOM 912 O O . ARG A 1 122 ? -42.446 -2.664 -0.838 1.00 94.12 122 ARG A O 1
ATOM 919 N N . ARG A 1 123 ? -43.658 -1.663 -2.432 1.00 93.44 123 ARG A N 1
ATOM 920 C CA . ARG A 1 123 ? -44.955 -1.933 -1.787 1.00 93.44 123 ARG A CA 1
ATOM 921 C C . ARG A 1 123 ? -45.250 -3.425 -1.669 1.00 93.44 123 ARG A C 1
ATOM 923 O O . ARG A 1 123 ? -45.920 -3.846 -0.732 1.00 93.44 123 ARG A O 1
ATOM 930 N N . THR A 1 124 ? -44.734 -4.231 -2.596 1.00 96.19 124 THR A N 1
ATOM 931 C CA . THR A 1 124 ? -44.810 -5.696 -2.511 1.00 96.19 124 THR A CA 1
ATOM 932 C C . THR A 1 124 ? -44.028 -6.215 -1.306 1.00 96.19 124 THR A C 1
ATOM 934 O O . THR A 1 124 ? -44.557 -7.024 -0.547 1.00 96.19 124 THR A O 1
ATOM 937 N N . LEU A 1 125 ? -42.813 -5.704 -1.090 1.00 96.75 125 LEU A N 1
ATOM 938 C CA . LEU A 1 125 ? -41.988 -6.027 0.076 1.00 96.75 125 LEU A CA 1
ATOM 939 C C . LEU A 1 125 ? -42.607 -5.519 1.386 1.00 96.75 125 LEU A C 1
ATOM 941 O O . LEU A 1 125 ? -42.660 -6.271 2.349 1.00 96.75 125 LEU A O 1
ATOM 945 N N . GLU A 1 126 ? -43.135 -4.291 1.419 1.00 95.88 126 GLU A N 1
ATOM 946 C CA . GLU A 1 126 ? -43.832 -3.730 2.591 1.00 95.88 126 GLU A CA 1
ATOM 947 C C . GLU A 1 126 ? -45.073 -4.559 2.956 1.00 95.88 126 GLU A C 1
ATOM 949 O O . GLU A 1 126 ? -45.320 -4.845 4.127 1.00 95.88 126 GLU A O 1
ATOM 954 N N . LYS A 1 127 ? -45.834 -5.004 1.947 1.00 96.31 127 LYS A N 1
ATOM 955 C CA . LYS A 1 127 ? -46.973 -5.900 2.154 1.00 96.31 127 LYS A CA 1
ATOM 956 C C . LYS A 1 127 ? -46.537 -7.243 2.733 1.00 96.31 127 LYS A C 1
ATOM 958 O O . LYS A 1 127 ? -47.179 -7.726 3.657 1.00 96.31 127 LYS A O 1
ATOM 963 N N . TRP A 1 128 ? -45.466 -7.834 2.205 1.00 97.75 128 TRP A N 1
ATOM 964 C CA . TRP A 1 128 ? -44.938 -9.087 2.738 1.00 97.75 128 TRP A CA 1
ATOM 965 C C . TRP A 1 128 ? -44.405 -8.920 4.166 1.00 97.75 128 TRP A C 1
ATOM 967 O O . TRP A 1 128 ? -44.688 -9.755 5.016 1.00 97.75 128 TRP A O 1
ATOM 977 N N . GLN A 1 129 ? -43.729 -7.807 4.467 1.00 97.31 129 GLN A N 1
ATOM 978 C CA . GLN A 1 129 ? -43.227 -7.498 5.808 1.00 97.31 129 GLN A CA 1
ATOM 979 C C . GLN A 1 129 ? -44.343 -7.462 6.851 1.00 97.31 129 GLN A C 1
ATOM 981 O O . GLN A 1 129 ? -44.176 -8.012 7.932 1.00 97.31 129 GLN A O 1
ATOM 986 N N . ALA A 1 130 ? -45.489 -6.863 6.518 1.00 96.81 130 ALA A N 1
ATOM 987 C CA . ALA A 1 130 ? -46.647 -6.813 7.408 1.00 96.81 130 ALA A CA 1
ATOM 988 C C . ALA A 1 130 ? -47.284 -8.193 7.680 1.00 96.81 130 ALA A C 1
ATOM 990 O O . ALA A 1 130 ? -48.086 -8.321 8.603 1.00 96.81 130 ALA A O 1
ATOM 991 N N . GLU A 1 131 ? -46.961 -9.211 6.875 1.00 97.56 131 GLU A N 1
ATOM 992 C CA . GLU A 1 131 ? -47.447 -10.589 7.024 1.00 97.56 131 GLU A CA 1
ATOM 993 C C . GLU A 1 131 ? -46.458 -11.492 7.783 1.00 97.56 131 GLU A C 1
ATOM 995 O O . GLU A 1 131 ? -46.834 -12.594 8.190 1.00 97.56 131 GLU A O 1
ATOM 1000 N N . LEU A 1 132 ? -45.207 -11.057 7.972 1.00 97.25 132 LEU A N 1
ATOM 1001 C CA . LEU A 1 132 ? -44.175 -11.840 8.650 1.00 97.25 132 LEU A CA 1
ATOM 1002 C C . LEU A 1 132 ? -44.261 -11.686 10.180 1.00 97.25 132 LEU A C 1
ATOM 1004 O O . LEU A 1 132 ? -44.462 -10.575 10.672 1.00 97.25 132 LEU A O 1
ATOM 1008 N N . PRO A 1 133 ? -44.065 -12.771 10.954 1.00 97.00 133 PRO A N 1
ATOM 1009 C CA . PRO A 1 133 ? -43.839 -12.662 12.390 1.00 97.00 133 PRO A CA 1
ATOM 1010 C C . PRO A 1 133 ? -42.465 -12.039 12.675 1.00 97.00 133 PRO A C 1
ATOM 1012 O O . PRO A 1 133 ? -41.547 -12.135 11.854 1.00 97.00 133 PRO A O 1
ATOM 1015 N N . ASP A 1 134 ? -42.302 -11.466 13.868 1.00 94.69 134 ASP A N 1
ATOM 1016 C CA . ASP A 1 134 ? -40.996 -11.003 14.337 1.00 94.69 134 ASP A CA 1
ATOM 1017 C C . ASP A 1 134 ? -39.982 -12.159 14.321 1.00 94.69 134 ASP A C 1
ATOM 1019 O O . ASP A 1 134 ? -40.235 -13.247 14.847 1.00 94.69 134 ASP A O 1
ATOM 1023 N N . GLY A 1 135 ? -38.826 -11.934 13.697 1.00 94.69 135 GLY A N 1
ATOM 1024 C CA . GLY A 1 135 ? -37.775 -12.939 13.584 1.00 94.69 135 GLY A CA 1
ATOM 1025 C C . GLY A 1 135 ? -36.728 -12.625 12.510 1.00 94.69 135 GLY A C 1
ATOM 1026 O O . GLY A 1 135 ? -36.806 -11.588 11.846 1.00 94.69 135 GLY A O 1
ATOM 1027 N N . PRO A 1 136 ? -35.762 -13.538 12.288 1.00 91.75 136 PRO A N 1
ATOM 1028 C CA . PRO A 1 136 ? -34.620 -13.304 11.396 1.00 91.75 136 PRO A CA 1
ATOM 1029 C C . PRO A 1 136 ? -35.003 -12.978 9.945 1.00 91.75 136 PRO A C 1
ATOM 1031 O O . PRO A 1 136 ? -34.324 -12.198 9.278 1.00 91.75 136 PRO A O 1
ATOM 1034 N N . LEU A 1 137 ? -36.105 -13.554 9.455 1.00 95.50 137 LEU A N 1
ATOM 1035 C CA . LEU A 1 137 ? -36.608 -13.295 8.106 1.00 95.50 137 LEU A CA 1
ATOM 1036 C C . LEU A 1 137 ? -37.177 -11.872 7.975 1.00 95.50 137 LEU A C 1
ATOM 1038 O O . LEU A 1 137 ? -36.890 -11.182 6.999 1.00 95.50 137 LEU A O 1
ATOM 1042 N N . ALA A 1 138 ? -37.927 -11.404 8.980 1.00 95.88 138 ALA A N 1
ATOM 1043 C CA . ALA A 1 138 ? -38.440 -10.035 9.022 1.00 95.88 138 ALA A CA 1
ATOM 1044 C C . ALA A 1 138 ? -37.303 -9.004 9.153 1.00 95.88 138 ALA A C 1
ATOM 1046 O O . ALA A 1 138 ? -37.356 -7.947 8.522 1.00 95.88 138 ALA A O 1
ATOM 1047 N N . GLU A 1 139 ? -36.250 -9.326 9.915 1.00 91.81 139 GLU A N 1
ATOM 1048 C CA . GLU A 1 139 ? -35.031 -8.511 10.006 1.00 91.81 139 GLU A CA 1
ATOM 1049 C C . GLU A 1 139 ? -34.307 -8.407 8.656 1.00 91.81 139 GLU A C 1
ATOM 1051 O O . GLU A 1 139 ? -33.984 -7.300 8.222 1.00 91.81 139 GLU A O 1
ATOM 1056 N N . SER A 1 140 ? -34.123 -9.537 7.966 1.00 92.69 140 SER A N 1
ATOM 1057 C CA . SER A 1 140 ? -33.468 -9.594 6.650 1.00 92.69 140 SER A CA 1
ATOM 1058 C C . SER A 1 140 ? -34.261 -8.821 5.589 1.00 92.69 140 SER A C 1
ATOM 1060 O O . SER A 1 140 ? -33.696 -8.058 4.808 1.00 92.69 140 SER A O 1
ATOM 1062 N N . LEU A 1 141 ? -35.593 -8.930 5.603 1.00 94.88 141 LEU A N 1
ATOM 1063 C CA . LEU A 1 141 ? -36.462 -8.133 4.737 1.00 94.88 141 LEU A CA 1
ATOM 1064 C C . LEU A 1 141 ? -36.382 -6.632 5.048 1.00 94.88 141 LEU A C 1
ATOM 1066 O O . LEU A 1 141 ? -36.396 -5.814 4.126 1.00 94.88 141 LEU A O 1
ATOM 1070 N N . ALA A 1 142 ? -36.288 -6.253 6.325 1.00 92.44 142 ALA A N 1
ATOM 1071 C CA . ALA A 1 142 ? -36.111 -4.855 6.709 1.00 92.44 142 ALA A CA 1
ATOM 1072 C C . ALA A 1 142 ? -34.800 -4.278 6.144 1.00 92.44 142 ALA A C 1
ATOM 1074 O O . ALA A 1 142 ? -34.786 -3.123 5.719 1.00 92.44 142 ALA A O 1
ATOM 1075 N N . ASP A 1 143 ? -33.732 -5.079 6.082 1.00 88.88 143 ASP A N 1
ATOM 1076 C CA . ASP A 1 143 ? -32.464 -4.691 5.453 1.00 88.88 143 ASP A CA 1
ATOM 1077 C C . ASP A 1 143 ? -32.603 -4.506 3.940 1.00 88.88 143 ASP A C 1
ATOM 1079 O O . ASP A 1 143 ? -32.168 -3.484 3.403 1.00 88.88 143 ASP A O 1
ATOM 1083 N N . VAL A 1 144 ? -33.290 -5.421 3.249 1.00 91.88 144 VAL A N 1
ATOM 1084 C CA . VAL A 1 144 ? -33.581 -5.257 1.816 1.00 91.88 144 VAL A CA 1
ATOM 1085 C C . VAL A 1 144 ? -34.411 -4.003 1.570 1.00 91.88 144 VAL A C 1
ATOM 1087 O O . VAL A 1 144 ? -34.088 -3.222 0.678 1.00 91.88 144 VAL A O 1
ATOM 1090 N N . LEU A 1 145 ? -35.435 -3.739 2.384 1.00 93.00 145 LEU A N 1
ATOM 1091 C CA . LEU A 1 145 ? -36.270 -2.547 2.248 1.00 93.00 145 LEU A CA 1
ATOM 1092 C C . LEU A 1 145 ? -35.469 -1.242 2.325 1.00 93.00 145 LEU A C 1
ATOM 1094 O O . LEU A 1 145 ? -35.841 -0.303 1.625 1.00 93.00 145 LEU A O 1
ATOM 1098 N N . LEU A 1 146 ? -34.360 -1.174 3.073 1.00 87.56 146 LEU A N 1
ATOM 1099 C CA . LEU A 1 146 ? -33.472 -0.001 3.077 1.00 87.56 146 LEU A CA 1
ATOM 1100 C C . LEU A 1 146 ? -32.877 0.263 1.689 1.00 87.56 146 LEU A C 1
ATOM 1102 O O . LEU A 1 146 ? -32.873 1.403 1.233 1.00 87.56 146 LEU A O 1
ATOM 1106 N N . VAL A 1 147 ? -32.466 -0.776 0.956 1.00 86.00 147 VAL A N 1
ATOM 1107 C CA . VAL A 1 147 ? -32.018 -0.636 -0.446 1.00 86.00 147 VAL A CA 1
ATOM 1108 C C . VAL A 1 147 ? -33.134 -0.046 -1.315 1.00 86.00 147 VAL A C 1
ATOM 1110 O O . VAL A 1 147 ? -32.865 0.694 -2.263 1.00 86.00 147 VAL A O 1
ATOM 1113 N N . PHE A 1 148 ? -34.396 -0.316 -0.957 1.00 86.88 148 PHE A N 1
ATOM 1114 C CA . PHE A 1 148 ? -35.572 0.146 -1.687 1.00 86.88 148 PHE A CA 1
ATOM 1115 C C . PHE A 1 148 ? -36.004 1.602 -1.402 1.00 86.88 148 PHE A C 1
ATOM 1117 O O . PHE A 1 148 ? -36.982 2.097 -1.984 1.00 86.88 148 PHE A O 1
ATOM 1124 N N . TRP A 1 149 ? -35.289 2.343 -0.546 1.00 82.94 149 TRP A N 1
ATOM 1125 C CA . TRP A 1 149 ? -35.617 3.743 -0.258 1.00 82.94 149 TRP A CA 1
ATOM 1126 C C . TRP A 1 149 ? -35.102 4.703 -1.344 1.00 82.94 149 TRP A C 1
ATOM 1128 O O . TRP A 1 149 ? -33.909 4.711 -1.646 1.00 82.94 149 TRP A O 1
ATOM 1138 N N . PRO A 1 150 ? -35.970 5.576 -1.903 1.00 71.94 150 PRO A N 1
ATOM 1139 C CA . PRO A 1 150 ? -35.588 6.532 -2.946 1.00 71.94 150 PRO A CA 1
ATOM 1140 C C . PRO A 1 150 ? -34.397 7.419 -2.572 1.00 71.94 150 PRO A C 1
ATOM 1142 O O . PRO A 1 150 ? -33.606 7.797 -3.436 1.00 71.94 150 PRO A O 1
ATOM 1145 N N . GLU A 1 151 ? -34.259 7.740 -1.285 1.00 69.06 151 GLU A N 1
ATOM 1146 C CA . GLU A 1 151 ? -33.179 8.576 -0.762 1.00 69.06 151 GLU A CA 1
ATOM 1147 C C . GLU A 1 151 ? -31.807 7.915 -0.931 1.00 69.06 151 GLU A C 1
ATOM 1149 O O . GLU A 1 151 ? -30.844 8.601 -1.262 1.00 69.06 151 GLU A O 1
ATOM 1154 N N . HIS A 1 152 ? -31.728 6.587 -0.820 1.00 65.19 152 HIS A N 1
ATOM 1155 C CA . HIS A 1 152 ? -30.484 5.831 -0.975 1.00 65.19 152 HIS A CA 1
ATOM 1156 C C . HIS A 1 152 ? -30.101 5.579 -2.444 1.00 65.19 152 HIS A C 1
ATOM 1158 O O . HIS A 1 152 ? -28.938 5.310 -2.735 1.00 65.19 152 HIS A O 1
ATOM 1164 N N . LEU A 1 153 ? -31.041 5.744 -3.383 1.00 59.50 153 LEU A N 1
ATOM 1165 C CA . LEU A 1 153 ? -30.803 5.597 -4.825 1.00 59.50 153 LEU A CA 1
ATOM 1166 C C . LEU A 1 153 ? -30.547 6.905 -5.577 1.00 59.50 153 LEU A C 1
ATOM 1168 O O . LEU A 1 153 ? -30.183 6.890 -6.756 1.00 59.50 153 LEU A O 1
ATOM 1172 N N . CYS A 1 154 ? -30.790 8.052 -4.946 1.00 49.47 154 CYS A N 1
ATOM 1173 C CA . CYS A 1 154 ? -30.527 9.339 -5.572 1.00 49.47 154 CYS A CA 1
ATOM 1174 C C . CYS A 1 154 ? -29.049 9.412 -5.982 1.00 49.47 154 CYS A C 1
ATOM 1176 O O . CYS A 1 154 ? -28.165 9.105 -5.188 1.00 49.47 154 CYS A O 1
ATOM 1178 N N . SER A 1 155 ? -28.745 9.893 -7.190 1.00 46.19 155 SER A N 1
ATOM 1179 C CA . SER A 1 155 ? -27.366 10.076 -7.679 1.00 46.19 155 SER A CA 1
ATOM 1180 C C . SER A 1 155 ? -26.495 10.977 -6.783 1.00 46.19 155 SER A C 1
ATOM 1182 O O . SER A 1 155 ? -25.278 11.007 -6.946 1.00 46.19 155 SER A O 1
ATOM 1184 N N . LYS A 1 156 ? -27.105 11.727 -5.850 1.00 47.72 156 LYS A N 1
ATOM 1185 C CA . LYS A 1 156 ? -26.401 12.459 -4.782 1.00 47.72 156 LYS A CA 1
ATOM 1186 C C . LYS A 1 156 ? -25.861 11.539 -3.676 1.00 47.72 156 LYS A C 1
ATOM 1188 O O . LYS A 1 156 ? -24.835 11.861 -3.099 1.00 47.72 156 LYS A O 1
ATOM 1193 N N . VAL A 1 157 ? -26.517 10.412 -3.405 1.00 48.56 157 VAL A N 1
ATOM 1194 C CA . VAL A 1 157 ? -26.069 9.372 -2.461 1.00 48.56 157 VAL A CA 1
ATOM 1195 C C . VAL A 1 157 ? -25.250 8.296 -3.188 1.00 48.56 157 VAL A C 1
ATOM 1197 O O . VAL A 1 157 ? -24.227 7.856 -2.682 1.00 48.56 157 VAL A O 1
ATOM 1200 N N . GLY A 1 158 ? -25.603 7.974 -4.439 1.00 44.59 158 GLY A N 1
ATOM 1201 C CA . GLY A 1 158 ? -24.897 7.019 -5.306 1.00 44.59 158 GLY A CA 1
ATOM 1202 C C . GLY A 1 158 ? -23.616 7.523 -5.992 1.00 44.59 158 GLY A C 1
ATOM 1203 O O . GLY A 1 158 ? -23.233 6.963 -7.018 1.00 44.59 158 GLY A O 1
ATOM 1204 N N . GLY A 1 159 ? -22.959 8.576 -5.484 1.00 41.09 159 GLY A N 1
ATOM 1205 C CA . GLY A 1 159 ? -21.585 8.901 -5.905 1.00 41.09 159 GLY A CA 1
ATOM 1206 C C . GLY A 1 159 ? -21.311 10.276 -6.523 1.00 41.09 159 GLY A C 1
ATOM 1207 O O . GLY A 1 159 ? -20.183 10.511 -6.949 1.00 41.09 159 GLY A O 1
ATOM 1208 N N . LYS A 1 160 ? -22.249 11.233 -6.536 1.00 41.34 160 LYS A N 1
ATOM 1209 C CA . LYS A 1 160 ? -21.840 12.650 -6.550 1.00 41.34 160 LYS A CA 1
ATOM 1210 C C . LYS A 1 160 ? -21.654 13.102 -5.112 1.00 41.34 160 LYS A C 1
ATOM 1212 O O . LYS A 1 160 ? -22.575 13.670 -4.531 1.00 41.34 160 LYS A O 1
ATOM 1217 N N . LEU A 1 161 ? -20.456 12.859 -4.571 1.00 44.22 161 LEU A N 1
ATOM 1218 C CA . LEU A 1 161 ? -19.962 13.598 -3.413 1.00 44.22 161 LEU A CA 1
ATOM 1219 C C . LEU A 1 161 ? -20.105 15.079 -3.758 1.00 44.22 161 LEU A C 1
ATOM 1221 O O . LEU A 1 161 ? -19.333 15.638 -4.535 1.00 44.22 161 LEU A O 1
ATOM 1225 N N . VAL A 1 162 ? -21.151 15.711 -3.234 1.00 41.97 162 VAL A N 1
ATOM 1226 C CA . VAL A 1 162 ? -21.147 17.157 -3.102 1.00 41.97 162 VAL A CA 1
ATOM 1227 C C . VAL A 1 162 ? -19.906 17.421 -2.265 1.00 41.97 162 VAL A C 1
ATOM 1229 O O . VAL A 1 162 ? -19.793 16.873 -1.169 1.00 41.97 162 VAL A O 1
ATOM 1232 N N . HIS A 1 163 ? -18.943 18.160 -2.816 1.00 40.91 163 HIS A N 1
ATOM 1233 C CA . HIS A 1 163 ? -17.825 18.684 -2.048 1.00 40.91 163 HIS A CA 1
ATOM 1234 C C . HIS A 1 163 ? -18.416 19.578 -0.9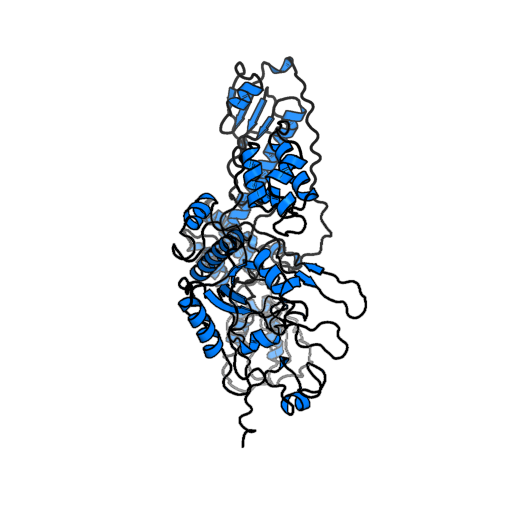58 1.00 40.91 163 HIS A C 1
ATOM 1236 O O . HIS A 1 163 ? -18.550 20.788 -1.116 1.00 40.91 163 HIS A O 1
ATOM 1242 N N . HIS A 1 164 ? -18.830 18.972 0.148 1.00 41.22 164 HIS A N 1
ATOM 1243 C CA . HIS A 1 164 ? -18.873 19.669 1.405 1.00 41.22 164 HIS A CA 1
ATOM 1244 C C . HIS A 1 164 ? -17.418 20.073 1.623 1.00 41.22 164 HIS A C 1
ATOM 1246 O O . HIS A 1 164 ? -16.537 19.212 1.693 1.00 41.22 164 HIS A O 1
ATOM 1252 N N . GLY A 1 165 ? -17.152 21.385 1.602 1.00 45.03 165 GLY A N 1
ATOM 1253 C CA . GLY A 1 165 ? -15.870 21.915 2.061 1.00 45.03 165 GLY A CA 1
ATOM 1254 C C . GLY A 1 165 ? -15.514 21.263 3.399 1.00 45.03 165 GLY A C 1
ATOM 1255 O O . GLY A 1 165 ? -16.431 20.791 4.075 1.00 45.03 165 GLY A O 1
ATOM 1256 N N . PRO A 1 166 ? -14.219 21.179 3.751 1.00 41.62 166 PRO A N 1
ATOM 1257 C CA . PRO A 1 166 ? -13.736 20.389 4.879 1.00 41.62 166 PRO A CA 1
ATOM 1258 C C . PRO A 1 166 ? -14.668 20.585 6.070 1.00 41.62 166 PRO A C 1
ATOM 1260 O O . PRO A 1 166 ? -14.726 21.673 6.644 1.00 41.62 166 PRO A O 1
ATOM 1263 N N . THR A 1 167 ? -15.474 19.564 6.382 1.00 42.47 167 THR A N 1
ATOM 1264 C CA . THR A 1 167 ? -16.261 19.566 7.609 1.00 42.47 167 THR A CA 1
ATOM 1265 C C . THR A 1 167 ? -15.242 19.771 8.704 1.00 42.47 167 THR A C 1
ATOM 1267 O O . THR A 1 167 ? -14.331 18.949 8.825 1.00 42.47 167 THR A O 1
ATOM 1270 N N . LEU A 1 168 ? -15.349 20.899 9.416 1.00 44.28 168 LEU A N 1
ATOM 1271 C CA . LEU A 1 168 ? -14.529 21.185 10.584 1.00 44.28 168 LEU A CA 1
ATOM 1272 C C . LEU A 1 168 ? -14.526 19.905 11.410 1.00 44.28 168 LEU A C 1
ATOM 1274 O O . LEU A 1 168 ? -15.594 19.436 11.812 1.00 44.28 168 LEU A O 1
ATOM 1278 N N . GLY A 1 169 ? -13.351 19.279 11.523 1.00 46.72 169 GLY A N 1
ATOM 1279 C CA . GLY A 1 169 ? -13.220 18.016 12.229 1.00 46.72 169 GLY A CA 1
ATOM 1280 C C . GLY A 1 169 ? -13.885 18.172 13.586 1.00 46.72 169 GLY A C 1
ATOM 1281 O O . GLY A 1 169 ? -13.718 19.206 14.235 1.00 46.72 169 GLY A O 1
ATOM 1282 N N . PHE A 1 170 ? -14.698 17.193 13.979 1.00 47.09 170 PHE A N 1
ATOM 1283 C CA . PHE A 1 170 ? -15.251 17.173 15.323 1.00 47.09 170 PHE A CA 1
ATOM 1284 C C . PHE A 1 170 ? -14.076 17.201 16.307 1.00 47.09 170 PHE A C 1
ATOM 1286 O O . PHE A 1 170 ? -13.363 16.214 16.466 1.00 47.09 170 PHE A O 1
ATOM 1293 N N . LEU A 1 171 ? -13.842 18.368 16.901 1.00 41.66 171 LEU A N 1
ATOM 1294 C CA . LEU A 1 171 ? -12.856 18.605 17.942 1.00 41.66 171 LEU A CA 1
ATOM 1295 C C . LEU A 1 171 ? -13.651 18.709 19.242 1.00 41.66 171 LEU A C 1
ATOM 1297 O O . LEU A 1 171 ? -14.132 19.798 19.566 1.00 41.66 171 LEU A O 1
ATOM 1301 N N . PRO A 1 172 ? -13.886 17.594 19.958 1.00 50.03 172 PRO A N 1
ATOM 1302 C CA . PRO A 1 172 ? -14.571 17.671 21.234 1.00 50.03 172 PRO A CA 1
ATOM 1303 C C . PRO A 1 172 ? -13.742 18.555 22.166 1.00 50.03 172 PRO A C 1
ATOM 1305 O O . PRO A 1 172 ? -12.566 18.285 22.413 1.00 50.03 172 PRO A O 1
ATOM 1308 N N . LEU A 1 173 ? -14.351 19.619 22.689 1.00 43.56 173 LEU A N 1
ATOM 1309 C CA . LEU A 1 173 ? -13.742 20.416 23.746 1.00 43.56 173 LEU A CA 1
ATOM 1310 C C . LEU A 1 173 ? -13.802 19.593 25.041 1.00 43.56 173 LEU A C 1
ATOM 1312 O O . LEU A 1 173 ? -14.782 19.638 25.782 1.00 43.56 173 LEU A O 1
ATOM 1316 N N . LEU A 1 174 ? -12.776 18.780 25.278 1.00 50.50 174 LEU A N 1
ATOM 1317 C CA . LEU A 1 174 ? -12.642 17.999 26.502 1.00 50.50 174 LEU A CA 1
ATOM 1318 C C . LEU A 1 174 ? -12.098 18.908 27.608 1.00 50.50 174 LEU A C 1
ATOM 1320 O O . LEU A 1 174 ? -10.891 19.067 27.769 1.00 50.50 174 LEU A O 1
ATOM 1324 N N . SER A 1 175 ? -12.989 19.534 28.373 1.00 55.12 175 SER A N 1
ATOM 1325 C CA . SER A 1 175 ? -12.603 20.148 29.644 1.00 55.12 175 SER A CA 1
ATOM 1326 C C . SER A 1 175 ? -12.475 19.054 30.699 1.00 55.12 175 SER A C 1
ATOM 1328 O O . SER A 1 175 ? -13.409 18.276 30.896 1.00 55.12 175 SER A O 1
ATOM 1330 N N . ALA A 1 176 ? -11.325 18.987 31.375 1.00 53.38 176 ALA A N 1
ATOM 1331 C CA . ALA A 1 176 ? -11.146 18.069 32.492 1.00 53.38 176 ALA A CA 1
ATOM 1332 C C . ALA A 1 176 ? -12.216 18.369 33.560 1.00 53.38 176 ALA A C 1
ATOM 1334 O O . ALA A 1 176 ? -12.321 19.522 33.994 1.00 53.38 176 ALA A O 1
ATOM 1335 N N . PRO A 1 177 ? -13.043 17.388 33.962 1.00 60.97 177 PRO A N 1
ATOM 1336 C CA . PRO A 1 177 ? -14.041 17.618 34.994 1.00 60.97 177 PRO A CA 1
ATOM 1337 C C . PRO A 1 177 ? -13.338 18.007 36.298 1.00 60.97 177 PRO A C 1
ATOM 1339 O O . PRO A 1 177 ? -12.354 17.384 36.700 1.00 60.97 177 PRO A O 1
ATOM 1342 N N . ILE A 1 178 ? -13.835 19.056 36.958 1.00 64.12 178 ILE A N 1
ATOM 1343 C CA . ILE A 1 178 ? -13.344 19.454 38.277 1.00 64.12 178 ILE A CA 1
ATOM 1344 C C . ILE A 1 178 ? -13.835 18.399 39.261 1.00 64.12 178 ILE A C 1
ATOM 1346 O O . ILE A 1 178 ? -15.020 18.327 39.581 1.00 64.12 178 ILE A O 1
ATOM 1350 N N . PHE A 1 179 ? -12.918 17.561 39.729 1.00 65.44 179 PHE A N 1
ATOM 1351 C CA . PHE A 1 179 ? -13.231 16.580 40.752 1.00 65.44 179 PHE A CA 1
ATOM 1352 C C . PHE A 1 179 ? -13.523 17.293 42.075 1.00 65.44 179 PHE A C 1
ATOM 1354 O O . PHE A 1 179 ? -12.636 17.889 42.688 1.00 65.44 179 PHE A O 1
ATOM 1361 N N . VAL A 1 180 ? -14.773 17.221 42.530 1.00 66.06 180 VAL A N 1
ATOM 1362 C CA . VAL A 1 180 ? -15.173 17.725 43.844 1.00 66.06 180 VAL A CA 1
ATOM 1363 C C . VAL A 1 180 ? -15.301 16.532 44.784 1.00 66.06 180 VAL A C 1
ATOM 1365 O O . VAL A 1 180 ? -16.280 15.789 44.711 1.00 66.06 180 VAL A O 1
ATOM 1368 N N . ARG A 1 181 ? -14.333 16.361 45.702 1.00 63.62 181 ARG A N 1
ATOM 1369 C CA . ARG A 1 181 ? -14.446 15.426 46.838 1.00 63.62 181 ARG A CA 1
ATOM 1370 C C . ARG A 1 181 ? -15.619 15.857 47.719 1.00 63.62 181 ARG A C 1
ATOM 1372 O O . ARG A 1 181 ? -15.454 16.609 48.674 1.00 63.62 181 ARG A O 1
ATOM 1379 N N . THR A 1 182 ? -16.823 15.417 47.382 1.00 60.34 182 THR A N 1
ATOM 1380 C CA . THR A 1 182 ? -18.019 15.692 48.174 1.00 60.34 182 THR A CA 1
ATOM 1381 C C . THR A 1 182 ? -18.176 14.602 49.227 1.00 60.34 182 THR A C 1
ATOM 1383 O O . THR A 1 182 ? -18.579 13.479 48.936 1.00 60.34 182 THR A O 1
ATOM 1386 N N . SER A 1 183 ? -17.901 14.949 50.485 1.00 69.19 183 SER A N 1
ATOM 1387 C CA . SER A 1 183 ? -18.119 14.089 51.660 1.00 69.19 183 SER A CA 1
ATOM 1388 C C . SER A 1 183 ? -19.570 13.601 51.803 1.00 69.19 183 SER A C 1
ATOM 1390 O O . SER A 1 183 ? -19.814 12.577 52.433 1.00 69.19 183 SER A O 1
ATOM 1392 N N . CYS A 1 184 ? -20.536 14.274 51.167 1.00 66.19 184 CYS A N 1
ATOM 1393 C CA . CYS A 1 184 ? -21.951 13.890 51.159 1.00 66.19 184 CYS A CA 1
ATOM 1394 C C . CYS A 1 184 ? -22.286 12.651 50.304 1.00 66.19 184 CYS A C 1
ATOM 1396 O O . CYS A 1 184 ? -23.417 12.176 50.369 1.00 66.19 184 CYS A O 1
ATOM 1398 N N . ARG A 1 185 ? -21.354 12.116 49.499 1.00 72.50 185 ARG A N 1
ATOM 1399 C CA . ARG A 1 185 ? -21.622 10.968 48.606 1.00 72.50 185 ARG A CA 1
ATOM 1400 C C . ARG A 1 185 ? -21.196 9.605 49.162 1.00 72.50 185 ARG A C 1
ATOM 1402 O O . ARG A 1 185 ? -21.364 8.605 48.471 1.00 72.50 185 ARG A O 1
ATOM 1409 N N . SER A 1 186 ? -20.686 9.529 50.393 1.00 81.31 186 SER A N 1
ATOM 1410 C CA . SER A 1 186 ? -20.201 8.269 50.986 1.00 81.31 186 SER A CA 1
ATOM 1411 C C . SER A 1 186 ? -21.276 7.178 51.091 1.00 81.31 186 SER A C 1
ATOM 1413 O O . SER A 1 186 ? -20.951 6.002 50.961 1.00 81.31 186 SER A O 1
ATOM 1415 N N . ALA A 1 187 ? -22.547 7.565 51.256 1.00 90.12 187 ALA A N 1
ATOM 1416 C CA . ALA A 1 187 ? -23.686 6.649 51.368 1.00 90.12 187 ALA A CA 1
ATOM 1417 C C . ALA A 1 187 ? -24.250 6.154 50.019 1.00 90.12 187 ALA A C 1
ATOM 1419 O O . ALA A 1 187 ? -25.122 5.285 50.006 1.00 90.12 187 ALA A O 1
ATOM 1420 N N . LEU A 1 188 ? -23.806 6.711 48.886 1.00 94.88 188 LEU A N 1
ATOM 1421 C CA . LEU A 1 188 ? -24.288 6.302 47.565 1.00 94.88 188 LEU A CA 1
ATOM 1422 C C . LEU A 1 188 ? -23.555 5.042 47.072 1.00 94.88 188 LEU A C 1
ATOM 1424 O O . LEU A 1 188 ? -22.384 4.845 47.403 1.00 94.88 188 LEU A O 1
ATOM 1428 N N . PRO A 1 189 ? -24.203 4.198 46.250 1.00 96.88 189 PRO A N 1
ATOM 1429 C CA . PRO A 1 189 ? -23.552 3.022 45.694 1.00 96.88 189 PRO A CA 1
ATOM 1430 C C . PRO A 1 189 ? -22.560 3.394 44.586 1.00 96.88 189 PRO A C 1
ATOM 1432 O O . PRO A 1 189 ? -22.709 4.418 43.911 1.00 96.88 189 PRO A O 1
ATOM 1435 N N . VAL A 1 190 ? -21.575 2.530 44.363 1.00 96.62 190 VAL A N 1
ATOM 1436 C CA . VAL A 1 190 ? -20.784 2.492 43.130 1.00 96.62 190 VAL A CA 1
ATOM 1437 C C . VAL A 1 190 ? -21.532 1.613 42.139 1.00 96.62 190 VAL A C 1
ATOM 1439 O O . VAL A 1 190 ? -21.833 0.452 42.425 1.00 96.62 190 VAL A O 1
ATOM 1442 N N . LEU A 1 191 ? -21.869 2.194 40.992 1.00 97.69 191 LEU A N 1
ATOM 1443 C CA . LEU A 1 191 ? -22.548 1.499 39.910 1.00 97.69 191 LEU A CA 1
ATOM 1444 C C . LEU A 1 191 ? -21.510 0.946 38.936 1.00 97.69 191 LEU A C 1
ATOM 1446 O O . LEU A 1 191 ? -20.549 1.645 38.604 1.00 97.69 191 LEU A O 1
ATOM 1450 N N . TRP A 1 192 ? -21.717 -0.269 38.433 1.00 97.31 192 TRP A N 1
ATOM 1451 C CA . TRP A 1 192 ? -20.940 -0.748 37.291 1.00 97.31 192 TRP A CA 1
ATOM 1452 C C . TRP A 1 192 ? -21.748 -1.560 36.292 1.00 97.31 192 TRP A C 1
ATOM 1454 O O . TRP A 1 192 ? -22.730 -2.206 36.647 1.00 97.31 192 TRP A O 1
ATOM 1464 N N . CYS A 1 193 ? -21.285 -1.554 35.047 1.00 96.12 193 CYS A N 1
ATOM 1465 C CA . CYS A 1 193 ? -21.772 -2.405 33.970 1.00 96.12 193 CYS A CA 1
ATOM 1466 C C . CYS A 1 193 ? -20.592 -3.193 33.383 1.00 96.12 193 CYS A C 1
ATOM 1468 O O . CYS A 1 193 ? -19.572 -2.597 33.041 1.00 96.12 193 CYS A O 1
ATOM 1470 N N . GLY A 1 194 ? -20.740 -4.515 33.253 1.00 93.81 194 GLY A N 1
ATOM 1471 C CA . GLY A 1 194 ? -19.683 -5.434 32.809 1.00 93.81 194 GLY A CA 1
ATOM 1472 C C . GLY A 1 194 ? -18.710 -5.836 33.925 1.00 93.81 194 GLY A C 1
ATOM 1473 O O . GLY A 1 194 ? -19.132 -6.092 35.052 1.00 93.81 194 GLY A O 1
ATOM 1474 N N . GLU A 1 195 ? -17.423 -5.935 33.606 1.00 92.25 195 GLU A N 1
ATOM 1475 C CA . GLU A 1 195 ? -16.331 -6.291 34.514 1.00 92.25 195 GLU A CA 1
ATOM 1476 C C . GLU A 1 195 ? -15.848 -5.061 35.292 1.00 92.25 195 GLU A C 1
ATOM 1478 O O . GLU A 1 195 ? -15.513 -4.023 34.716 1.00 92.25 195 GLU A O 1
ATOM 1483 N N . LEU A 1 196 ? -15.808 -5.181 36.619 1.00 92.62 196 LEU A N 1
ATOM 1484 C CA . LEU A 1 196 ? -15.300 -4.140 37.505 1.00 92.62 196 LEU A CA 1
ATOM 1485 C C . LEU A 1 196 ? -13.780 -4.278 37.653 1.00 92.62 196 LEU A C 1
ATOM 1487 O O . LEU A 1 196 ? -13.281 -5.338 38.016 1.00 92.62 196 LEU A O 1
ATOM 1491 N N . VAL A 1 197 ? -13.037 -3.201 37.393 1.00 88.19 197 VAL A N 1
ATOM 1492 C CA . VAL A 1 197 ? -11.569 -3.221 37.460 1.00 88.19 197 VAL A CA 1
ATOM 1493 C C . VAL A 1 197 ? -11.092 -2.925 38.889 1.00 88.19 197 VAL A C 1
ATOM 1495 O O . VAL A 1 197 ? -11.212 -1.793 39.359 1.00 88.19 197 VAL A O 1
ATOM 1498 N N . ASP A 1 198 ? -10.473 -3.900 39.563 1.00 89.62 198 ASP A N 1
ATOM 1499 C CA . ASP A 1 198 ? -9.989 -3.765 40.954 1.00 89.62 198 ASP A CA 1
ATOM 1500 C C . ASP A 1 198 ? -9.046 -2.572 41.168 1.00 89.62 198 ASP A C 1
ATOM 1502 O O . ASP A 1 198 ? -9.104 -1.885 42.193 1.00 89.62 198 ASP A O 1
ATOM 1506 N N . SER A 1 199 ? -8.186 -2.277 40.188 1.00 87.06 199 SER A N 1
ATOM 1507 C CA . SER A 1 199 ? -7.282 -1.126 40.268 1.00 87.06 199 SER A CA 1
ATOM 1508 C C . SER A 1 199 ? -8.038 0.202 40.248 1.00 87.06 199 SER A C 1
ATOM 1510 O O . SER A 1 199 ? -7.603 1.154 40.888 1.00 87.06 199 SER A O 1
ATOM 1512 N N . TRP A 1 200 ? -9.179 0.273 39.554 1.00 91.19 200 TRP A N 1
ATOM 1513 C CA . TRP A 1 200 ? -10.040 1.455 39.553 1.00 91.19 200 TRP A CA 1
ATOM 1514 C C . TRP A 1 200 ? -10.748 1.618 40.902 1.00 91.19 200 TRP A C 1
ATOM 1516 O O . TRP A 1 200 ? -10.708 2.700 41.483 1.00 91.19 200 TRP A O 1
ATOM 1526 N N . VAL A 1 201 ? -11.306 0.533 41.452 1.00 93.12 201 VAL A N 1
ATOM 1527 C CA . VAL A 1 201 ? -11.905 0.514 42.803 1.00 93.12 201 VAL A CA 1
ATOM 1528 C C . VAL A 1 201 ? -10.896 0.985 43.854 1.00 93.12 201 VAL A C 1
ATOM 1530 O O . VAL A 1 201 ? -11.220 1.817 44.702 1.00 93.12 201 VAL A O 1
ATOM 1533 N N . SER A 1 202 ? -9.658 0.494 43.765 1.00 91.81 202 SER A N 1
ATOM 1534 C CA . SER A 1 202 ? -8.577 0.848 44.688 1.00 91.81 202 SER A CA 1
ATOM 1535 C C . SER A 1 202 ? -8.133 2.305 44.532 1.00 91.81 202 SER A C 1
ATOM 1537 O O . SER A 1 202 ? -7.983 3.001 45.532 1.00 91.81 202 SER A O 1
ATOM 1539 N N . ALA A 1 203 ? -7.971 2.794 43.295 1.00 86.25 203 ALA A N 1
ATOM 1540 C CA . ALA A 1 203 ? -7.537 4.167 43.014 1.00 86.25 203 ALA A CA 1
ATOM 1541 C C . ALA A 1 203 ? -8.505 5.235 43.548 1.00 86.25 203 ALA A C 1
ATOM 1543 O O . ALA A 1 203 ? -8.083 6.346 43.865 1.00 86.25 203 ALA A O 1
ATOM 1544 N N . TRP A 1 204 ? -9.791 4.896 43.653 1.00 90.19 204 TRP A N 1
ATOM 1545 C CA . TRP A 1 204 ? -10.838 5.789 44.150 1.00 90.19 204 TRP A CA 1
ATOM 1546 C C . TRP A 1 204 ? -11.299 5.474 45.577 1.00 90.19 204 TRP A C 1
ATOM 1548 O O . TRP A 1 204 ? -12.289 6.049 46.032 1.00 90.19 204 TRP A O 1
ATOM 1558 N N . GLU A 1 205 ? -10.587 4.593 46.289 1.00 93.38 205 GLU A N 1
ATOM 1559 C CA . GLU A 1 205 ? -10.885 4.221 47.679 1.00 93.38 205 GLU A CA 1
ATOM 1560 C C . GLU A 1 205 ? -12.343 3.741 47.856 1.00 93.38 205 GLU A C 1
ATOM 1562 O O . GLU A 1 205 ? -13.034 4.089 48.813 1.00 93.38 205 GLU A O 1
ATOM 1567 N N . PHE A 1 206 ? -12.843 2.941 46.907 1.00 93.75 206 PHE A N 1
ATOM 1568 C CA . PHE A 1 206 ? -14.202 2.384 46.932 1.00 93.75 206 PHE A CA 1
ATOM 1569 C C . PHE A 1 206 ? -14.310 1.046 47.678 1.00 93.75 206 PHE A C 1
ATOM 1571 O O . PHE A 1 206 ? -15.349 0.395 47.611 1.00 93.75 206 PHE A O 1
ATOM 1578 N N . GLY A 1 207 ? -13.265 0.630 48.400 1.00 92.38 207 GLY A N 1
ATOM 1579 C CA . GLY A 1 207 ? -13.227 -0.661 49.098 1.00 92.38 207 GLY A CA 1
ATOM 1580 C C . GLY A 1 207 ? -14.306 -0.842 50.175 1.00 92.38 207 GLY A C 1
ATOM 1581 O O . GLY A 1 207 ? -14.639 -1.972 50.515 1.00 92.38 207 GLY A O 1
ATOM 1582 N N . ASP A 1 208 ? -14.874 0.252 50.691 1.00 93.44 208 ASP A N 1
ATOM 1583 C CA . ASP A 1 208 ? -15.965 0.265 51.673 1.00 93.44 208 ASP A CA 1
ATOM 1584 C C . ASP A 1 208 ? -17.351 0.534 51.053 1.00 93.44 208 ASP A C 1
ATOM 1586 O O . ASP A 1 208 ? -18.364 0.530 51.755 1.00 93.44 208 ASP A O 1
ATOM 1590 N N . ALA A 1 209 ? -17.415 0.823 49.752 1.00 93.19 209 ALA A N 1
ATOM 1591 C CA . ALA A 1 209 ? -18.630 1.297 49.110 1.00 93.19 209 ALA A CA 1
ATOM 1592 C C . ALA A 1 209 ? -19.618 0.158 48.813 1.00 93.19 209 ALA A C 1
ATOM 1594 O O . ALA A 1 209 ? -19.243 -0.971 48.500 1.00 93.19 209 ALA A O 1
ATOM 1595 N N . CYS A 1 210 ? -20.916 0.479 48.832 1.00 96.00 210 CYS A N 1
ATOM 1596 C CA . CYS A 1 210 ? -21.948 -0.437 48.357 1.00 96.00 210 CYS A CA 1
ATOM 1597 C C . CYS A 1 210 ? -21.826 -0.609 46.839 1.00 96.00 210 CYS A C 1
ATOM 1599 O O . CYS A 1 210 ? -22.005 0.341 46.077 1.00 96.00 210 CYS A O 1
ATOM 1601 N N . LEU A 1 211 ? -21.525 -1.825 46.405 1.00 97.06 211 LEU A N 1
ATOM 1602 C CA . LEU A 1 211 ? -21.376 -2.192 45.009 1.00 97.06 211 LEU A CA 1
ATOM 1603 C C . LEU A 1 211 ? -22.749 -2.621 44.428 1.00 97.06 211 LEU A C 1
ATOM 1605 O O . LEU A 1 211 ? -23.337 -3.595 44.895 1.00 97.06 211 LEU A O 1
ATOM 1609 N N . ARG A 1 212 ? -23.245 -1.937 43.378 1.00 97.75 212 ARG A N 1
ATOM 1610 C CA . ARG A 1 212 ? -24.411 -2.363 42.580 1.00 97.75 212 ARG A CA 1
ATOM 1611 C C . ARG A 1 212 ? -24.134 -2.495 41.070 1.00 97.75 212 ARG A C 1
ATOM 1613 O O . ARG A 1 212 ? -23.878 -1.502 40.391 1.00 97.75 212 ARG A O 1
ATOM 1620 N N . GLN A 1 213 ? -24.323 -3.698 40.527 1.00 97.50 213 GLN A N 1
ATOM 1621 C CA . GLN A 1 213 ? -24.314 -3.930 39.079 1.00 97.50 213 GLN A CA 1
ATOM 1622 C C . GLN A 1 213 ? -25.572 -3.340 38.424 1.00 97.50 213 GLN A C 1
ATOM 1624 O O . GLN A 1 213 ? -26.672 -3.443 38.974 1.00 97.50 213 GLN A O 1
ATOM 1629 N N . VAL A 1 214 ? -25.409 -2.735 37.251 1.00 97.50 214 VAL A N 1
ATOM 1630 C CA . VAL A 1 214 ? -26.482 -2.197 36.405 1.00 97.50 214 VAL A CA 1
ATOM 1631 C C . VAL A 1 214 ? -26.319 -2.708 34.977 1.00 97.50 214 VAL A C 1
ATOM 1633 O O . VAL A 1 214 ? -25.196 -2.949 34.529 1.00 97.50 214 VAL A O 1
ATOM 1636 N N . ASP A 1 215 ? -27.430 -2.874 34.261 1.00 96.12 215 ASP A N 1
ATOM 1637 C CA . ASP A 1 215 ? -27.383 -3.147 32.826 1.00 96.12 215 ASP A CA 1
ATOM 1638 C C . ASP A 1 215 ? -27.067 -1.851 32.062 1.00 96.12 215 ASP A C 1
ATOM 1640 O O . ASP A 1 215 ? -27.445 -0.747 32.465 1.00 96.12 215 ASP A O 1
ATOM 1644 N N . LEU A 1 216 ? -26.400 -1.981 30.917 1.00 94.25 216 LEU A N 1
ATOM 1645 C CA . LEU A 1 216 ? -26.156 -0.879 29.994 1.00 94.25 216 LEU A CA 1
ATOM 1646 C C . LEU A 1 216 ? -27.474 -0.257 29.504 1.00 94.25 216 LEU A C 1
ATOM 1648 O O . LEU A 1 216 ? -27.503 0.926 29.162 1.00 94.25 216 LEU A O 1
ATOM 1652 N N . SER A 1 217 ? -28.562 -1.040 29.456 1.00 93.88 217 SER A N 1
ATOM 1653 C CA . SER A 1 217 ? -29.912 -0.540 29.152 1.00 93.88 217 SER A CA 1
ATOM 1654 C C . SER A 1 217 ? -30.491 0.392 30.192 1.00 93.88 217 SER A C 1
ATOM 1656 O O . SER A 1 217 ? -31.313 1.232 29.832 1.00 93.88 217 SER A O 1
ATOM 1658 N N . ASP A 1 218 ? -30.043 0.268 31.434 1.00 95.88 218 ASP A N 1
ATOM 1659 C CA . ASP A 1 218 ? -30.650 0.946 32.573 1.00 95.88 218 ASP A CA 1
ATOM 1660 C C . ASP A 1 218 ? -29.954 2.275 32.884 1.00 95.88 218 ASP A C 1
ATOM 1662 O O . ASP A 1 218 ? -30.389 3.022 33.763 1.00 95.88 218 ASP A O 1
ATOM 1666 N N . LEU A 1 219 ? -28.875 2.594 32.159 1.00 96.06 219 LEU A N 1
ATOM 1667 C CA . LEU A 1 219 ? -28.181 3.865 32.304 1.00 96.06 219 LEU A CA 1
ATOM 1668 C C . LEU A 1 219 ? -29.058 5.016 31.783 1.00 96.06 219 LEU A C 1
ATOM 1670 O O . LEU A 1 219 ? -29.485 5.004 30.623 1.00 96.06 219 LEU A O 1
ATOM 1674 N N . PRO A 1 220 ? -29.312 6.047 32.607 1.00 95.94 220 PRO A N 1
ATOM 1675 C CA . PRO A 1 220 ? -30.106 7.186 32.189 1.00 95.94 220 PRO A CA 1
ATOM 1676 C C . PRO A 1 220 ? -29.332 8.064 31.199 1.00 95.94 220 PRO A C 1
ATOM 1678 O O . PRO A 1 220 ? -28.106 8.137 31.214 1.00 95.94 220 PRO A O 1
ATOM 1681 N N . ALA A 1 221 ? -30.059 8.837 30.388 1.00 92.12 221 ALA A N 1
ATOM 1682 C CA . ALA A 1 221 ? -29.450 9.893 29.573 1.00 92.12 221 ALA A CA 1
ATOM 1683 C C . ALA A 1 221 ? -28.890 11.060 30.426 1.00 92.12 221 ALA A C 1
ATOM 1685 O O . ALA A 1 221 ? -28.146 11.912 29.933 1.00 92.12 221 ALA A O 1
ATOM 1686 N N . SER A 1 222 ? -29.278 11.154 31.703 1.00 94.62 222 SER A N 1
ATOM 1687 C CA . SER A 1 222 ? -28.776 12.123 32.688 1.00 94.62 222 SER A CA 1
ATOM 1688 C C . SER A 1 222 ? -27.588 11.574 33.490 1.00 94.62 222 SER A C 1
ATOM 1690 O O . SER A 1 222 ? -27.173 10.435 33.299 1.00 94.62 222 SER A O 1
ATOM 1692 N N . ALA A 1 223 ? -27.036 12.383 34.400 1.00 95.69 223 ALA A N 1
ATOM 1693 C CA . ALA A 1 223 ? -26.048 11.908 35.367 1.00 95.69 223 ALA A CA 1
ATOM 1694 C C . ALA A 1 223 ? -26.636 10.815 36.275 1.00 95.69 223 ALA A C 1
ATOM 1696 O O . ALA A 1 223 ? -27.803 10.893 36.677 1.00 95.69 223 ALA A O 1
ATOM 1697 N N . CYS A 1 224 ? -25.814 9.831 36.635 1.00 96.25 224 CYS A N 1
ATOM 1698 C CA . CYS A 1 224 ? -26.148 8.841 37.649 1.00 96.25 224 CYS A CA 1
ATOM 1699 C C . CYS A 1 224 ? -25.981 9.426 39.057 1.00 96.25 224 CYS A C 1
ATOM 1701 O O . CYS A 1 224 ? -24.999 10.103 39.370 1.00 96.25 224 CYS A O 1
ATOM 1703 N N . VAL A 1 225 ? -26.925 9.107 39.945 1.00 95.44 225 VAL A N 1
ATOM 1704 C CA . VAL A 1 225 ? -26.816 9.422 41.375 1.00 95.44 225 VAL A CA 1
ATOM 1705 C C . VAL A 1 225 ? -26.039 8.298 42.057 1.00 95.44 225 VAL A C 1
ATOM 1707 O O . VAL A 1 225 ? -26.613 7.343 42.577 1.00 95.44 225 VAL A O 1
ATOM 1710 N N . CYS A 1 226 ? -24.713 8.386 42.000 1.00 95.25 226 CYS A N 1
ATOM 1711 C CA . CYS A 1 226 ? -23.804 7.360 42.507 1.00 95.25 226 CYS A CA 1
ATOM 1712 C C . CYS A 1 226 ? -22.542 7.957 43.150 1.00 95.25 226 CYS A C 1
ATOM 1714 O O . CYS A 1 226 ? -22.228 9.142 42.975 1.00 95.25 226 CYS A O 1
ATOM 1716 N N . ARG A 1 227 ? -21.819 7.115 43.900 1.00 94.75 227 ARG A N 1
ATOM 1717 C CA . ARG A 1 227 ? -20.477 7.402 44.436 1.00 94.75 227 ARG A CA 1
ATOM 1718 C C . ARG A 1 227 ? -19.394 7.230 43.367 1.00 94.75 227 ARG A C 1
ATOM 1720 O O . ARG A 1 227 ? -18.406 7.948 43.412 1.00 94.75 227 ARG A O 1
ATOM 1727 N N . GLY A 1 228 ? -19.622 6.355 42.388 1.00 94.88 228 GLY A N 1
ATOM 1728 C CA . GLY A 1 228 ? -18.800 6.172 41.188 1.00 94.88 228 GLY A CA 1
ATOM 1729 C C . GLY A 1 228 ? -19.551 5.362 40.127 1.00 94.88 228 GLY A C 1
ATOM 1730 O O . GLY A 1 228 ? -20.505 4.659 40.468 1.00 94.88 228 GLY A O 1
ATOM 1731 N N . LEU A 1 229 ? -19.151 5.482 38.860 1.00 96.44 229 LEU A N 1
ATOM 1732 C CA . LEU A 1 229 ? -19.734 4.761 37.724 1.00 96.44 229 LEU A CA 1
ATOM 1733 C C . LEU A 1 229 ? -18.632 4.157 36.840 1.00 96.44 229 LEU A C 1
ATOM 1735 O O . LEU A 1 229 ? -17.875 4.892 36.215 1.00 96.44 229 LEU A O 1
ATOM 1739 N N . CYS A 1 230 ? -18.561 2.832 36.742 1.00 95.88 230 CYS A N 1
ATOM 1740 C CA . CYS A 1 230 ? -17.634 2.137 35.840 1.00 95.88 230 CYS A CA 1
ATOM 1741 C C . CYS A 1 230 ? -18.415 1.386 34.760 1.00 95.88 230 CYS A C 1
ATOM 1743 O O . CYS A 1 230 ? -19.283 0.576 35.071 1.00 95.88 230 CYS A O 1
ATOM 1745 N N . VAL A 1 231 ? -18.144 1.640 33.483 1.00 95.62 231 VAL A N 1
ATOM 1746 C CA . VAL A 1 231 ? -18.851 0.966 32.388 1.00 95.62 231 VAL A CA 1
ATOM 1747 C C . VAL A 1 231 ? -17.860 0.301 31.449 1.00 95.62 231 VAL A C 1
ATOM 1749 O O . VAL A 1 231 ? -17.129 0.972 30.726 1.00 95.62 231 VAL A O 1
ATOM 1752 N N . GLN A 1 232 ? -17.868 -1.026 31.405 1.00 93.25 232 GLN A N 1
ATOM 1753 C CA . GLN A 1 232 ? -17.217 -1.782 30.345 1.00 93.25 232 GLN A CA 1
ATOM 1754 C C . GLN A 1 232 ? -18.172 -1.869 29.153 1.00 93.25 232 GLN A C 1
ATOM 1756 O O . GLN A 1 232 ? -19.226 -2.506 29.210 1.00 93.25 232 GLN A O 1
ATOM 1761 N N . MET A 1 233 ? -17.805 -1.203 28.060 1.00 90.31 233 MET A N 1
ATOM 1762 C CA . MET A 1 233 ? -18.555 -1.305 26.813 1.00 90.31 233 MET A CA 1
ATOM 1763 C C . MET A 1 233 ? -18.294 -2.665 26.156 1.00 90.31 233 MET A C 1
ATOM 1765 O O . MET A 1 233 ? -17.137 -3.091 26.111 1.00 90.31 233 MET A O 1
ATOM 1769 N N . PRO A 1 234 ? -19.324 -3.340 25.609 1.00 88.75 234 PRO A N 1
ATOM 1770 C CA . PRO A 1 234 ? -19.104 -4.524 24.794 1.00 88.75 234 PRO A CA 1
ATOM 1771 C C . PRO A 1 234 ? -18.212 -4.171 23.608 1.00 88.75 234 PRO A C 1
ATOM 1773 O O . PRO A 1 234 ? -18.283 -3.050 23.085 1.00 88.75 234 PRO A O 1
ATOM 1776 N N . SER A 1 235 ? -17.405 -5.137 23.168 1.00 82.44 235 SER A N 1
ATOM 1777 C CA . SER A 1 235 ? -16.605 -4.967 21.963 1.00 82.44 235 SER A CA 1
ATOM 1778 C C . SER A 1 235 ? -17.504 -4.523 20.803 1.00 82.44 235 SER A C 1
ATOM 1780 O O . SER A 1 235 ? -18.613 -5.044 20.644 1.00 82.44 235 SER A O 1
ATOM 1782 N N . PRO A 1 236 ? -17.058 -3.539 20.016 1.00 84.12 236 PRO A N 1
ATOM 1783 C CA . PRO A 1 236 ? -17.757 -3.144 18.808 1.00 84.12 236 PRO A CA 1
ATOM 1784 C C . PRO A 1 236 ? -17.898 -4.333 17.862 1.00 84.12 236 PRO A C 1
ATOM 1786 O O . PRO A 1 236 ? -17.147 -5.306 17.918 1.00 84.12 236 PRO A O 1
ATOM 1789 N N . VAL A 1 237 ? -18.884 -4.240 16.973 1.00 80.75 237 VAL A N 1
ATOM 1790 C CA . VAL A 1 237 ? -19.236 -5.310 16.025 1.00 80.75 237 VAL A CA 1
ATOM 1791 C C . VAL A 1 237 ? -18.072 -5.613 15.065 1.00 80.75 237 VAL A C 1
ATOM 1793 O O . VAL A 1 237 ? -18.033 -6.679 14.451 1.00 80.75 237 VAL A O 1
ATOM 1796 N N . GLN A 1 238 ? -17.101 -4.701 14.966 1.00 74.19 238 GLN A N 1
ATOM 1797 C CA . GLN A 1 238 ? -15.842 -4.873 14.251 1.00 74.19 238 GLN A CA 1
ATOM 1798 C C . GLN A 1 238 ? -14.648 -4.450 15.106 1.00 74.19 238 GLN A C 1
ATOM 1800 O O . GLN A 1 238 ? -14.745 -3.500 15.878 1.00 74.19 238 GLN A O 1
ATOM 1805 N N . SER A 1 239 ? -13.516 -5.127 14.906 1.00 59.81 239 SER A N 1
ATOM 1806 C CA . SER A 1 239 ? -12.220 -4.768 15.487 1.00 59.81 239 SER A CA 1
ATOM 1807 C C . SER A 1 239 ? -11.429 -3.758 14.653 1.00 59.81 239 SER A C 1
ATOM 1809 O O . SER A 1 239 ? -10.378 -3.327 15.106 1.00 59.81 239 SER A O 1
ATOM 1811 N N . ASP A 1 240 ? -11.886 -3.408 13.444 1.00 56.94 240 ASP A N 1
ATOM 1812 C CA . ASP A 1 240 ? -11.129 -2.515 12.561 1.00 56.94 240 ASP A CA 1
ATOM 1813 C C . ASP A 1 240 ? -11.024 -1.110 13.175 1.00 56.94 240 ASP A C 1
ATOM 1815 O O . ASP A 1 240 ? -12.027 -0.509 13.571 1.00 56.94 240 ASP A O 1
ATOM 1819 N N . ALA A 1 241 ? -9.804 -0.569 13.207 1.00 52.72 241 ALA A N 1
ATOM 1820 C CA . ALA A 1 241 ? -9.395 0.625 13.952 1.00 52.72 241 ALA A CA 1
ATOM 1821 C C . ALA A 1 241 ? -10.141 1.946 13.640 1.00 52.72 241 ALA A C 1
ATOM 1823 O O . ALA A 1 241 ? -9.860 2.974 14.260 1.00 52.72 241 ALA A O 1
ATOM 1824 N N . CYS A 1 242 ? -11.098 1.980 12.703 1.00 60.62 242 CYS A N 1
ATOM 1825 C CA . CYS A 1 242 ? -11.786 3.210 12.299 1.00 60.62 242 CYS A CA 1
ATOM 1826 C C . CYS A 1 242 ? -13.301 3.196 12.572 1.00 60.62 242 CYS A C 1
ATOM 1828 O O . CYS A 1 242 ? -14.121 3.245 11.655 1.00 60.62 242 CYS A O 1
ATOM 1830 N N . TYR A 1 243 ? -13.690 3.226 13.852 1.00 62.34 243 TYR A N 1
ATOM 1831 C CA . TYR A 1 243 ? -15.099 3.261 14.290 1.00 62.34 243 TYR A CA 1
ATOM 1832 C C . TYR A 1 243 ? -15.945 4.372 13.659 1.00 62.34 243 TYR A C 1
ATOM 1834 O O . TYR A 1 243 ? -17.130 4.178 13.395 1.00 62.34 243 TYR A O 1
ATOM 1842 N N . PHE A 1 244 ? -15.348 5.541 13.417 1.00 61.22 244 PHE A N 1
ATOM 1843 C CA . PHE A 1 244 ? -16.040 6.705 12.853 1.00 61.22 244 PHE A CA 1
ATOM 1844 C C . PHE A 1 244 ? -16.021 6.741 11.320 1.00 61.22 244 PHE A C 1
ATOM 1846 O O . PHE A 1 244 ? -16.594 7.651 10.719 1.00 61.22 244 PHE A O 1
ATOM 1853 N N . ARG A 1 245 ? -15.360 5.771 10.677 1.00 62.81 245 ARG A N 1
ATOM 1854 C CA . ARG A 1 245 ? -15.344 5.598 9.221 1.00 62.81 245 ARG A CA 1
ATOM 1855 C C . ARG A 1 245 ? -15.451 4.109 8.894 1.00 62.81 245 ARG A C 1
ATOM 1857 O O . ARG A 1 245 ? -14.475 3.521 8.426 1.00 62.81 245 ARG A O 1
ATOM 1864 N N . PRO A 1 246 ? -16.619 3.496 9.152 1.00 63.12 246 PRO A N 1
ATOM 1865 C CA . PRO A 1 246 ? -16.827 2.102 8.799 1.00 63.12 246 PRO A CA 1
ATOM 1866 C C . PRO A 1 246 ? -16.518 1.896 7.309 1.00 63.12 246 PRO A C 1
ATOM 1868 O O . PRO A 1 246 ? -16.961 2.678 6.465 1.00 63.12 246 PRO A O 1
ATOM 1871 N N . GLY A 1 247 ? -15.745 0.854 6.988 1.00 65.38 247 GLY A N 1
ATOM 1872 C CA . GLY A 1 247 ? -15.507 0.438 5.603 1.00 65.38 247 GLY A CA 1
ATOM 1873 C C . GLY A 1 247 ? -16.797 -0.005 4.896 1.00 65.38 247 GLY A C 1
ATOM 1874 O O . GLY A 1 247 ? -17.888 0.064 5.458 1.00 65.38 247 GLY A O 1
ATOM 1875 N N . SER A 1 248 ? -16.694 -0.495 3.658 1.00 65.31 248 SER A N 1
ATOM 1876 C CA . SER A 1 248 ? -17.847 -1.109 2.975 1.00 65.31 248 SER A CA 1
ATOM 1877 C C . SER A 1 248 ? -18.256 -2.406 3.684 1.00 65.31 248 SER A C 1
ATOM 1879 O O . SER A 1 248 ? -17.427 -3.295 3.859 1.00 65.31 248 SER A O 1
ATOM 1881 N N . GLN A 1 249 ? -19.518 -2.517 4.107 1.00 69.56 249 GLN A N 1
ATOM 1882 C CA . GLN A 1 249 ? -20.048 -3.675 4.847 1.00 69.56 249 GLN A CA 1
ATOM 1883 C C . GLN A 1 249 ? -21.487 -3.976 4.421 1.00 69.56 249 GLN A C 1
ATOM 1885 O O . GLN A 1 249 ? -22.125 -3.148 3.769 1.00 69.56 249 GLN A O 1
ATOM 1890 N N . SER A 1 250 ? -22.015 -5.136 4.829 1.00 72.25 250 SER A N 1
ATOM 1891 C CA . SER A 1 250 ? -23.447 -5.412 4.686 1.00 72.25 250 SER A CA 1
ATOM 1892 C C . SER A 1 250 ? -24.281 -4.418 5.503 1.00 72.25 250 SER A C 1
ATOM 1894 O O . SER A 1 250 ? -23.848 -3.937 6.557 1.00 72.25 250 SER A O 1
ATOM 1896 N N . LEU A 1 251 ? -25.496 -4.119 5.035 1.00 69.81 251 LEU A N 1
ATOM 1897 C CA . LEU A 1 251 ? -26.417 -3.212 5.731 1.00 69.81 251 LEU A CA 1
ATOM 1898 C C . LEU A 1 251 ? -26.704 -3.683 7.158 1.00 69.81 251 LEU A C 1
ATOM 1900 O O . LEU A 1 251 ? -26.703 -2.870 8.082 1.00 69.81 251 LEU A O 1
ATOM 1904 N N . ARG A 1 252 ? -26.831 -5.000 7.357 1.00 75.81 252 ARG A N 1
ATOM 1905 C CA . ARG A 1 252 ? -26.971 -5.611 8.679 1.00 75.81 252 ARG A CA 1
ATOM 1906 C C . ARG A 1 252 ? -25.826 -5.236 9.619 1.00 75.81 252 ARG A C 1
ATOM 1908 O O . ARG A 1 252 ? -26.063 -4.803 10.746 1.00 75.81 252 ARG A O 1
ATOM 1915 N N . ARG A 1 253 ? -24.574 -5.351 9.156 1.00 78.88 253 ARG A N 1
ATOM 1916 C CA . ARG A 1 253 ? -23.400 -4.959 9.953 1.00 78.88 253 ARG A CA 1
ATOM 1917 C C . ARG A 1 253 ? -23.386 -3.464 10.241 1.00 78.88 253 ARG A C 1
ATOM 1919 O O . ARG A 1 253 ? -23.143 -3.086 11.381 1.00 78.88 253 ARG A O 1
ATOM 1926 N N . LEU A 1 254 ? -23.729 -2.627 9.262 1.00 77.69 254 LEU A N 1
ATOM 1927 C CA . LEU A 1 254 ? -23.842 -1.180 9.466 1.00 77.69 254 LEU A CA 1
ATOM 1928 C C . LEU A 1 254 ? -24.921 -0.816 10.495 1.00 77.69 254 LEU A C 1
ATOM 1930 O O . LEU A 1 254 ? -24.701 0.082 11.304 1.00 77.69 254 LEU A O 1
ATOM 1934 N N . ARG A 1 255 ? -26.062 -1.515 10.523 1.00 80.88 255 ARG A N 1
ATOM 1935 C CA . ARG A 1 255 ? -27.103 -1.318 11.546 1.00 80.88 255 ARG A CA 1
ATOM 1936 C C . ARG A 1 255 ? -26.626 -1.717 12.931 1.00 80.88 255 ARG A C 1
ATOM 1938 O O . ARG A 1 255 ? -26.846 -0.960 13.871 1.00 80.88 255 ARG A O 1
ATOM 1945 N N . LEU A 1 256 ? -25.971 -2.870 13.055 1.00 82.38 256 LEU A N 1
ATOM 1946 C CA . LEU A 1 256 ? -25.398 -3.318 14.324 1.00 82.38 256 LEU A CA 1
ATOM 1947 C C . LEU A 1 256 ? -24.323 -2.339 14.812 1.00 82.38 256 LEU A C 1
ATOM 1949 O O . LEU A 1 256 ? -24.330 -1.957 15.980 1.00 82.38 256 LEU A O 1
ATOM 1953 N N . GLN A 1 257 ? -23.458 -1.868 13.910 1.00 84.06 257 GLN A N 1
ATOM 1954 C CA . GLN A 1 257 ? -22.457 -0.847 14.206 1.00 84.06 257 GLN A CA 1
ATOM 1955 C C . GLN A 1 257 ? -23.118 0.464 14.645 1.00 84.06 257 GLN A C 1
ATOM 1957 O O . GLN A 1 257 ? -22.718 1.029 15.653 1.00 84.06 257 GLN A O 1
ATOM 1962 N N . ASN A 1 258 ? -24.163 0.924 13.954 1.00 82.75 258 ASN A N 1
ATOM 1963 C CA . ASN A 1 258 ? -24.896 2.137 14.318 1.00 82.75 258 ASN A CA 1
ATOM 1964 C C . ASN A 1 258 ? -25.596 1.995 15.681 1.00 82.75 258 ASN A C 1
ATOM 1966 O O . ASN A 1 258 ? -25.494 2.881 16.524 1.00 82.75 258 ASN A O 1
ATOM 1970 N N . ALA A 1 259 ? -26.244 0.858 15.942 1.00 86.00 259 ALA A N 1
ATOM 1971 C CA . ALA A 1 259 ? -26.857 0.567 17.236 1.00 86.00 259 ALA A CA 1
ATOM 1972 C C . ALA A 1 259 ? -25.815 0.575 18.365 1.00 86.00 259 ALA A C 1
ATOM 1974 O O . ALA A 1 259 ? -26.035 1.194 19.408 1.00 86.00 259 ALA A O 1
ATOM 1975 N N . TRP A 1 260 ? -24.654 -0.045 18.134 1.00 90.00 260 TRP A N 1
ATOM 1976 C CA . TRP A 1 260 ? -23.530 -0.000 19.063 1.00 90.00 260 TRP A CA 1
ATOM 1977 C C . TRP A 1 260 ? -23.007 1.431 19.257 1.00 90.00 260 TRP A C 1
ATOM 1979 O O . TRP A 1 260 ? -22.832 1.859 20.394 1.00 90.00 260 TRP A O 1
ATOM 1989 N N . THR A 1 261 ? -22.820 2.207 18.183 1.00 85.00 261 THR A N 1
ATOM 1990 C CA . THR A 1 261 ? -22.349 3.600 18.243 1.00 85.00 261 THR A CA 1
ATOM 1991 C C . THR A 1 261 ? -23.324 4.489 19.007 1.00 85.00 261 THR A C 1
ATOM 1993 O O . THR A 1 261 ? -22.900 5.255 19.867 1.00 85.00 261 THR A O 1
ATOM 1996 N N . LEU A 1 262 ? -24.628 4.377 18.750 1.00 86.94 262 LEU A N 1
ATOM 1997 C CA . LEU A 1 262 ? -25.654 5.107 19.496 1.00 86.94 262 LEU A CA 1
ATOM 1998 C C . LEU A 1 262 ? -25.609 4.747 20.978 1.00 86.94 262 LEU A C 1
ATOM 2000 O O . LEU A 1 262 ? -25.606 5.640 21.826 1.00 86.94 262 LEU A O 1
ATOM 2004 N N . ARG A 1 263 ? -25.501 3.453 21.295 1.00 90.50 263 ARG A N 1
ATOM 2005 C CA . ARG A 1 263 ? -25.363 2.990 22.676 1.00 90.50 263 ARG A CA 1
ATOM 2006 C C . ARG A 1 263 ? -24.110 3.562 23.334 1.00 90.50 263 ARG A C 1
ATOM 2008 O O . ARG A 1 263 ? -24.212 4.109 24.426 1.00 90.50 263 ARG A O 1
ATOM 2015 N N . PHE A 1 264 ? -22.966 3.503 22.658 1.00 90.31 264 PHE A N 1
ATOM 2016 C CA . PHE A 1 264 ? -21.710 4.089 23.121 1.00 90.31 264 PHE A CA 1
ATOM 2017 C C . PHE A 1 264 ? -21.850 5.586 23.404 1.00 90.31 264 PHE A C 1
ATOM 2019 O O . PHE A 1 264 ? -21.446 6.043 24.468 1.00 90.31 264 PHE A O 1
ATOM 2026 N N . LEU A 1 265 ? -22.460 6.350 22.494 1.00 88.56 265 LEU A N 1
ATOM 2027 C CA . LEU A 1 265 ? -22.652 7.791 22.659 1.00 88.56 265 LEU A CA 1
ATOM 2028 C C . LEU A 1 265 ? -23.578 8.121 23.837 1.00 88.56 265 LEU A C 1
ATOM 2030 O O . LEU A 1 265 ? -23.286 9.045 24.597 1.00 88.56 265 LEU A O 1
ATOM 2034 N N . MET A 1 266 ? -24.657 7.357 24.029 1.00 90.44 266 MET A N 1
ATOM 2035 C CA . MET A 1 266 ? -25.543 7.505 25.190 1.00 90.44 266 MET A CA 1
ATOM 2036 C C . MET A 1 266 ? -24.806 7.205 26.501 1.00 90.44 266 MET A C 1
ATOM 2038 O O . MET A 1 266 ? -24.900 7.974 27.458 1.00 90.44 266 MET A O 1
ATOM 2042 N N . THR A 1 267 ? -24.020 6.127 26.536 1.00 93.19 267 THR A N 1
ATOM 2043 C CA . THR A 1 267 ? -23.203 5.762 27.698 1.00 93.19 267 THR A CA 1
ATOM 2044 C C . THR A 1 267 ? -22.139 6.819 27.990 1.00 93.19 267 THR A C 1
ATOM 2046 O O . THR A 1 267 ? -22.001 7.252 29.133 1.00 93.19 267 THR A O 1
ATOM 2049 N N . ALA A 1 268 ? -21.425 7.294 26.967 1.00 90.44 268 ALA A N 1
ATOM 2050 C CA . ALA A 1 268 ? -20.428 8.351 27.094 1.00 90.44 268 ALA A CA 1
ATOM 2051 C C . ALA A 1 268 ? -21.053 9.646 27.632 1.00 90.44 268 ALA A C 1
ATOM 2053 O O . ALA A 1 268 ? -20.491 10.278 28.525 1.00 90.44 268 ALA A O 1
ATOM 2054 N N . GLN A 1 269 ? -22.248 10.013 27.158 1.00 91.88 269 GLN A N 1
ATOM 2055 C CA . GLN A 1 269 ? -22.993 11.159 27.678 1.00 91.88 269 GLN A CA 1
ATOM 2056 C C . GLN A 1 269 ? -23.330 10.997 29.169 1.00 91.88 269 GLN A C 1
ATOM 2058 O O . GLN A 1 269 ? -23.135 11.940 29.939 1.00 91.88 269 GLN A O 1
ATOM 2063 N N . CYS A 1 270 ? -23.811 9.822 29.583 1.00 94.94 270 CYS A N 1
ATOM 2064 C CA . CYS A 1 270 ? -24.106 9.519 30.985 1.00 94.94 270 CYS A CA 1
ATOM 2065 C C . CYS A 1 270 ? -22.850 9.627 31.867 1.00 94.94 270 CYS A C 1
ATOM 2067 O O . CYS A 1 270 ? -22.877 10.284 32.911 1.00 94.94 270 CYS A O 1
ATOM 2069 N N . LEU A 1 271 ? -21.728 9.054 31.422 1.00 93.12 271 LEU A N 1
ATOM 2070 C CA . LEU A 1 271 ? -20.444 9.095 32.129 1.00 93.12 271 LEU A CA 1
ATOM 2071 C C . LEU A 1 271 ? -19.914 10.521 32.277 1.00 93.12 271 LEU A C 1
ATOM 2073 O O . LEU A 1 271 ? -19.563 10.925 33.382 1.00 93.12 271 LEU A O 1
ATOM 2077 N N . VAL A 1 272 ? -19.914 11.307 31.195 1.00 90.00 272 VAL A N 1
ATOM 2078 C CA . VAL A 1 272 ? -19.469 12.709 31.221 1.00 90.00 272 VAL A CA 1
ATOM 2079 C C . VAL A 1 272 ? -20.320 13.527 32.186 1.00 90.00 272 VAL A C 1
ATOM 2081 O O . VAL A 1 272 ? -19.773 14.260 33.005 1.00 90.00 272 VAL A O 1
ATOM 2084 N N . ARG A 1 273 ? -21.648 13.374 32.149 1.00 91.38 273 ARG A N 1
ATOM 2085 C CA . ARG A 1 273 ? -22.550 14.073 33.078 1.00 91.38 273 ARG A CA 1
ATOM 2086 C C . ARG A 1 273 ? -22.324 13.637 34.525 1.00 91.38 273 ARG A C 1
ATOM 2088 O O . ARG A 1 273 ? -22.282 14.473 35.416 1.00 91.38 273 ARG A O 1
ATOM 2095 N N . THR A 1 274 ? -22.119 12.345 34.762 1.00 93.00 274 THR A N 1
ATOM 2096 C CA . THR A 1 274 ? -21.804 11.805 36.096 1.00 93.00 274 THR A CA 1
ATOM 2097 C C . THR A 1 274 ? -20.480 12.365 36.631 1.00 93.00 274 THR A C 1
ATOM 2099 O O . THR A 1 274 ? -20.410 12.770 37.792 1.00 93.00 274 THR A O 1
ATOM 2102 N N . ALA A 1 275 ? -19.466 12.484 35.768 1.00 90.38 275 ALA A N 1
ATOM 2103 C CA . ALA A 1 275 ? -18.187 13.112 36.091 1.00 90.38 275 ALA A CA 1
ATOM 2104 C C . ALA A 1 275 ? -18.311 14.615 36.372 1.00 90.38 275 ALA A C 1
ATOM 2106 O O . ALA A 1 275 ? -17.686 15.118 37.303 1.00 90.38 275 ALA A O 1
ATOM 2107 N N . GLN A 1 276 ? -19.140 15.332 35.607 1.00 87.19 276 GLN A N 1
ATOM 2108 C CA . GLN A 1 276 ? -19.426 16.757 35.821 1.00 87.19 276 GLN A CA 1
ATOM 2109 C C . GLN A 1 276 ? -20.097 17.026 37.175 1.00 87.19 276 GLN A C 1
ATOM 2111 O O . GLN A 1 276 ? -19.850 18.064 37.781 1.00 87.19 276 GLN A O 1
ATOM 2116 N N . GLU A 1 277 ? -20.880 16.074 37.682 1.00 90.06 277 GLU A N 1
ATOM 2117 C CA . GLU A 1 277 ? -21.477 16.108 39.024 1.00 90.06 277 GLU A CA 1
ATOM 2118 C C . GLU A 1 277 ? -20.484 15.725 40.146 1.00 90.06 277 GLU A C 1
ATOM 2120 O O . GLU A 1 277 ? -20.853 15.651 41.323 1.00 90.06 277 GLU A O 1
ATOM 2125 N N . GLY A 1 278 ? -19.219 15.462 39.798 1.00 89.25 278 GLY A N 1
ATOM 2126 C CA . GLY A 1 278 ? -18.127 15.175 40.728 1.00 89.25 278 GLY A CA 1
ATOM 2127 C C . GLY A 1 278 ? -17.968 13.703 41.122 1.00 89.25 278 GLY A C 1
ATOM 2128 O O . GLY A 1 278 ? -17.142 13.405 41.983 1.00 89.25 278 GLY A O 1
ATOM 2129 N N . ALA A 1 279 ? -18.723 12.776 40.522 1.00 91.94 279 ALA A N 1
ATOM 2130 C CA . ALA A 1 279 ? -18.542 11.343 40.757 1.00 91.94 279 ALA A CA 1
ATOM 2131 C C . ALA A 1 279 ? -17.508 10.751 39.779 1.00 91.94 279 ALA A C 1
ATOM 2133 O O . ALA A 1 279 ? -17.615 10.994 38.578 1.00 91.94 279 ALA A O 1
ATOM 2134 N N . PRO A 1 280 ? -16.535 9.944 40.238 1.00 92.12 280 PRO A N 1
ATOM 2135 C CA . PRO A 1 280 ? -15.619 9.237 39.350 1.00 92.12 280 PRO A CA 1
ATOM 2136 C C . PRO A 1 280 ? -16.372 8.386 38.328 1.00 92.12 280 PRO A C 1
ATOM 2138 O O . PRO A 1 280 ? -17.234 7.584 38.697 1.00 92.12 280 PRO A O 1
ATOM 2141 N N . ALA A 1 281 ? -16.041 8.564 37.052 1.00 93.31 281 ALA A N 1
ATOM 2142 C CA . ALA A 1 281 ? -16.644 7.848 35.939 1.00 93.31 281 ALA A CA 1
ATOM 2143 C C . ALA A 1 281 ? -15.543 7.249 35.055 1.00 93.31 281 ALA A C 1
ATOM 2145 O O . ALA A 1 281 ? -14.560 7.933 34.770 1.00 93.31 281 ALA A O 1
ATOM 2146 N N . ASP A 1 282 ? -15.697 5.997 34.629 1.00 90.19 282 ASP A N 1
ATOM 2147 C CA . ASP A 1 282 ? -14.718 5.306 33.783 1.00 90.19 282 ASP A CA 1
ATOM 2148 C C . ASP A 1 282 ? -15.383 4.468 32.689 1.00 90.19 282 ASP A C 1
ATOM 2150 O O . ASP A 1 282 ? -16.429 3.852 32.909 1.00 90.19 282 ASP A O 1
ATOM 2154 N N . VAL A 1 283 ? -14.750 4.442 31.514 1.00 86.88 283 VAL A N 1
ATOM 2155 C CA . VAL A 1 283 ? -15.053 3.479 30.453 1.00 86.88 283 VAL A CA 1
ATOM 2156 C C . VAL A 1 283 ? -13.973 2.414 30.537 1.00 86.88 283 VAL A C 1
ATOM 2158 O O . VAL A 1 283 ? -12.851 2.654 30.096 1.00 86.88 283 VAL A O 1
ATOM 2161 N N . GLY A 1 284 ? -14.307 1.240 31.072 1.00 72.50 284 GLY A N 1
ATOM 2162 C CA . GLY A 1 284 ? -13.407 0.094 31.187 1.00 72.50 284 GLY A CA 1
ATOM 2163 C C . GLY A 1 284 ? -13.027 -0.451 29.809 1.00 72.50 284 GLY A C 1
ATOM 2164 O O . GLY A 1 284 ? -13.524 -1.479 29.366 1.00 72.50 284 GLY A O 1
ATOM 2165 N N . SER A 1 285 ? -12.170 0.260 29.086 1.00 57.75 285 SER A N 1
ATOM 2166 C CA . SER A 1 285 ? -11.682 -0.091 27.760 1.00 57.75 285 SER A CA 1
ATOM 2167 C C . SER A 1 285 ? -10.248 -0.588 27.914 1.00 57.75 285 SER A C 1
ATOM 2169 O O . SER A 1 285 ? -9.290 0.157 27.719 1.00 57.75 285 SER A O 1
ATOM 2171 N N . ARG A 1 286 ? -10.081 -1.869 28.253 1.00 55.47 286 ARG A N 1
ATOM 2172 C CA . ARG A 1 286 ? -8.778 -2.523 28.052 1.00 55.47 286 ARG A CA 1
ATOM 2173 C C . ARG A 1 286 ? -8.499 -2.806 26.566 1.00 55.47 286 ARG A C 1
ATOM 2175 O O . ARG A 1 286 ? -7.340 -2.932 26.205 1.00 55.47 286 ARG A O 1
ATOM 2182 N N . ASN A 1 287 ? -9.534 -2.813 25.710 1.00 48.78 287 ASN A N 1
ATOM 2183 C CA . ASN A 1 287 ? -9.436 -3.278 24.317 1.00 48.78 287 ASN A CA 1
ATOM 2184 C C . ASN A 1 287 ? -9.951 -2.299 23.236 1.00 48.78 287 ASN A C 1
ATOM 2186 O O . ASN A 1 287 ? -9.888 -2.651 22.064 1.00 48.78 287 ASN A O 1
ATOM 2190 N N . CYS A 1 288 ? -10.484 -1.111 23.564 1.00 43.75 288 CYS A N 1
ATOM 2191 C CA . CYS A 1 288 ? -11.133 -0.260 22.544 1.00 43.75 288 CYS A CA 1
ATOM 2192 C C . CYS A 1 288 ? -10.254 0.879 21.995 1.00 43.75 288 CYS A C 1
ATOM 2194 O O . CYS A 1 288 ? -10.582 1.417 20.941 1.00 43.75 288 CYS A O 1
ATOM 2196 N N . PHE A 1 289 ? -9.155 1.241 22.671 1.00 49.22 289 PHE A N 1
ATOM 2197 C CA . PHE A 1 289 ? -8.289 2.367 22.284 1.00 49.22 289 PHE A CA 1
ATOM 2198 C C . PHE A 1 289 ? -6.811 2.106 22.619 1.00 49.22 289 PHE A C 1
ATOM 2200 O O . PHE A 1 289 ? -6.195 2.852 23.379 1.00 49.22 289 PHE A O 1
ATOM 2207 N N . THR A 1 290 ? -6.221 1.032 22.098 1.00 50.91 290 THR A N 1
ATOM 2208 C CA . THR A 1 290 ? -4.761 0.873 22.158 1.00 50.91 290 THR A CA 1
ATOM 2209 C C . THR A 1 290 ? -4.125 1.752 21.088 1.00 50.91 290 THR A C 1
ATOM 2211 O O . THR A 1 290 ? -4.348 1.545 19.900 1.00 50.91 290 THR A O 1
ATOM 2214 N N . VAL A 1 291 ? -3.349 2.756 21.504 1.00 56.34 291 VAL A N 1
ATOM 2215 C CA . VAL A 1 291 ? -2.434 3.457 20.594 1.00 56.34 291 VAL A CA 1
ATOM 2216 C C . VAL A 1 291 ? -1.361 2.457 20.177 1.00 56.34 291 VAL A C 1
ATOM 2218 O O . VAL A 1 291 ? -0.794 1.780 21.027 1.00 56.34 291 VAL A O 1
ATOM 2221 N N . GLU A 1 292 ? -1.091 2.341 18.886 1.00 77.88 292 GLU A N 1
ATOM 2222 C CA . GLU A 1 292 ? -0.092 1.410 18.366 1.00 77.88 292 GLU A CA 1
ATOM 2223 C C . GLU A 1 292 ? 1.178 2.154 17.941 1.00 77.88 292 GLU A C 1
ATOM 2225 O O . GLU A 1 292 ? 1.107 3.322 17.544 1.00 77.88 292 GLU A O 1
ATOM 2230 N N . PHE A 1 293 ? 2.342 1.496 17.971 1.00 78.56 293 PHE A N 1
ATOM 2231 C CA . PHE A 1 293 ? 3.599 2.147 17.581 1.00 78.56 293 PHE A CA 1
ATOM 2232 C C . PHE A 1 293 ? 3.579 2.669 16.152 1.00 78.56 293 PHE A C 1
ATOM 2234 O O . PHE A 1 293 ? 4.036 3.780 15.900 1.00 78.56 293 PHE A O 1
ATOM 2241 N N . ASN A 1 294 ? 3.042 1.890 15.217 1.00 76.62 294 ASN A N 1
ATOM 2242 C CA . ASN A 1 294 ? 2.951 2.285 13.819 1.00 76.62 294 ASN A CA 1
ATOM 2243 C C . ASN A 1 294 ? 2.027 3.497 13.632 1.00 76.62 294 ASN A C 1
ATOM 2245 O O . ASN A 1 294 ? 2.382 4.420 12.906 1.00 76.62 294 ASN A O 1
ATOM 2249 N N . ALA A 1 295 ? 0.894 3.551 14.339 1.00 75.56 295 ALA A N 1
ATOM 2250 C CA . ALA A 1 295 ? 0.006 4.712 14.307 1.00 75.56 295 ALA A CA 1
ATOM 2251 C C . ALA A 1 295 ? 0.695 5.967 14.868 1.00 75.56 295 ALA A C 1
ATOM 2253 O O . ALA A 1 295 ? 0.568 7.051 14.303 1.00 75.56 295 ALA A O 1
ATOM 2254 N N . LEU A 1 296 ? 1.463 5.812 15.951 1.00 85.00 296 LEU A N 1
ATOM 2255 C CA . LEU A 1 296 ? 2.231 6.901 16.540 1.00 85.00 296 LEU A CA 1
ATOM 2256 C C . LEU A 1 296 ? 3.339 7.391 15.602 1.00 85.00 296 LEU A C 1
ATOM 2258 O O . LEU A 1 296 ? 3.467 8.590 15.392 1.00 85.00 296 LEU A O 1
ATOM 2262 N N . PHE A 1 297 ? 4.107 6.475 15.011 1.00 89.75 297 PHE A N 1
ATOM 2263 C CA . PHE A 1 297 ? 5.169 6.803 14.063 1.00 89.75 297 PHE A CA 1
ATOM 2264 C C . PHE A 1 297 ? 4.614 7.519 12.829 1.00 89.75 297 PHE A C 1
ATOM 2266 O O . PHE A 1 297 ? 5.072 8.604 12.496 1.00 89.75 297 PHE A O 1
ATOM 2273 N N . GLN A 1 298 ? 3.581 6.959 12.192 1.00 81.69 298 GLN A N 1
ATOM 2274 C CA . GLN A 1 298 ? 2.956 7.543 11.000 1.00 81.69 298 GLN A CA 1
ATOM 2275 C C . GLN A 1 298 ? 2.325 8.910 11.266 1.00 81.69 298 GLN A C 1
ATOM 2277 O O . GLN A 1 298 ? 2.291 9.749 10.374 1.00 81.69 298 GLN A O 1
ATOM 2282 N N . TYR A 1 299 ? 1.820 9.148 12.479 1.00 85.50 299 TYR A N 1
ATOM 2283 C CA . TYR A 1 299 ? 1.298 10.460 12.852 1.00 85.50 299 TYR A CA 1
ATOM 2284 C C . TYR A 1 299 ? 2.384 11.548 12.813 1.00 85.50 299 TYR A C 1
ATOM 2286 O O . TYR A 1 299 ? 2.080 12.702 12.508 1.00 85.50 299 TYR A O 1
ATOM 2294 N N . HIS A 1 300 ? 3.636 11.186 13.115 1.00 90.81 300 HIS A N 1
ATOM 2295 C CA . HIS A 1 300 ? 4.768 12.115 13.125 1.00 90.81 300 HIS A CA 1
ATOM 2296 C C . HIS A 1 300 ? 5.592 12.104 11.836 1.00 90.81 300 HIS A C 1
ATOM 2298 O O . HIS A 1 300 ? 6.214 13.118 11.562 1.00 90.81 300 HIS A O 1
ATOM 2304 N N . ASP A 1 301 ? 5.547 11.040 11.030 1.00 85.69 301 ASP A N 1
ATOM 2305 C CA . ASP A 1 301 ? 6.117 10.984 9.671 1.00 85.69 301 ASP A CA 1
ATOM 2306 C C . ASP A 1 301 ? 5.189 11.719 8.691 1.00 85.69 301 ASP A C 1
ATOM 2308 O O . ASP A 1 301 ? 4.425 11.110 7.933 1.00 85.69 301 ASP A O 1
ATOM 2312 N N . ARG A 1 302 ? 5.206 13.057 8.745 1.00 74.69 302 ARG A N 1
ATOM 2313 C CA . ARG A 1 302 ? 4.236 13.915 8.038 1.00 74.69 302 ARG A CA 1
ATOM 2314 C C . ARG A 1 302 ? 4.332 13.760 6.528 1.00 74.69 302 ARG A C 1
ATOM 2316 O O . ARG A 1 302 ? 3.345 13.956 5.816 1.00 74.69 302 ARG A O 1
ATOM 2323 N N . GLU A 1 303 ? 5.524 13.434 6.042 1.00 73.56 303 GLU A N 1
ATOM 2324 C CA . GLU A 1 303 ? 5.802 13.240 4.624 1.00 73.56 303 GLU A CA 1
ATOM 2325 C C . GLU A 1 303 ? 5.613 11.790 4.158 1.00 73.56 303 GLU A C 1
ATOM 2327 O O . GLU A 1 303 ? 5.753 11.520 2.958 1.00 73.56 303 GLU A O 1
ATOM 2332 N N . GLU A 1 304 ? 5.260 10.871 5.065 1.00 65.50 304 GLU A N 1
ATOM 2333 C CA . GLU A 1 304 ? 5.181 9.420 4.841 1.00 65.50 304 GLU A CA 1
ATOM 2334 C C . GLU A 1 304 ? 6.463 8.833 4.226 1.00 65.50 304 GLU A C 1
ATOM 2336 O O . GLU A 1 304 ? 6.426 7.910 3.394 1.00 65.50 304 GLU A O 1
ATOM 2341 N N . SER A 1 305 ? 7.602 9.405 4.601 1.00 72.75 305 SER A N 1
ATOM 2342 C CA . SER A 1 305 ? 8.918 9.069 4.079 1.00 72.75 305 SER A CA 1
ATOM 2343 C C . SER A 1 305 ? 9.381 7.673 4.520 1.00 72.75 305 SER A C 1
ATOM 2345 O O . SER A 1 305 ? 10.259 7.084 3.884 1.00 72.75 305 SER A O 1
ATOM 2347 N N . GLY A 1 306 ? 8.766 7.113 5.569 1.00 77.81 306 GLY A N 1
ATOM 2348 C CA . GLY A 1 306 ? 9.220 5.913 6.272 1.00 77.81 306 GLY A CA 1
ATOM 2349 C C . GLY A 1 306 ? 10.325 6.200 7.293 1.00 77.81 306 GLY A C 1
ATOM 2350 O O . GLY A 1 306 ? 10.917 5.265 7.846 1.00 77.81 306 GLY A O 1
ATOM 2351 N N . HIS A 1 307 ? 10.605 7.478 7.527 1.00 88.38 307 HIS A N 1
ATOM 2352 C CA . HIS A 1 307 ? 11.667 7.998 8.364 1.00 88.38 307 HIS A CA 1
ATOM 2353 C C . HIS A 1 307 ? 11.137 9.211 9.135 1.00 88.38 307 HIS A C 1
ATOM 2355 O O . HIS A 1 307 ? 10.306 9.949 8.629 1.00 88.38 307 HIS A O 1
ATOM 2361 N N . LEU A 1 308 ? 11.621 9.407 10.353 1.00 89.75 308 LEU A N 1
ATOM 2362 C CA . LEU A 1 308 ? 11.418 10.630 11.109 1.00 89.75 308 LEU A CA 1
ATOM 2363 C C . LEU A 1 308 ? 12.701 11.432 11.007 1.00 89.75 308 LEU A C 1
ATOM 2365 O O . LEU A 1 308 ? 13.779 10.926 11.348 1.00 89.75 308 LEU A O 1
ATOM 2369 N N . ASP A 1 309 ? 12.603 12.673 10.551 1.00 94.88 309 ASP A N 1
ATOM 2370 C CA . ASP A 1 309 ? 13.688 13.611 10.795 1.00 94.88 309 ASP A CA 1
ATOM 2371 C C . ASP A 1 309 ? 13.820 13.901 12.303 1.00 94.88 309 ASP A C 1
ATOM 2373 O O . ASP A 1 309 ? 13.077 13.384 13.146 1.00 94.88 309 ASP A O 1
ATOM 2377 N N . LYS A 1 310 ? 14.813 14.709 12.677 1.00 96.56 310 LYS A N 1
ATOM 2378 C CA . LYS A 1 310 ? 15.070 14.997 14.090 1.00 96.56 310 LYS A CA 1
ATOM 2379 C C . LYS A 1 310 ? 13.887 15.678 14.772 1.00 96.56 310 LYS A C 1
ATOM 2381 O O . LYS A 1 310 ? 13.605 15.383 15.928 1.00 96.56 310 LYS A O 1
ATOM 2386 N N . GLU A 1 311 ? 13.201 16.584 14.087 1.00 95.94 311 GLU A N 1
ATOM 2387 C CA . GLU A 1 311 ? 12.067 17.302 14.660 1.00 95.94 311 GLU A CA 1
ATOM 2388 C C . GLU A 1 311 ? 10.865 16.366 14.837 1.00 95.94 311 GLU A C 1
ATOM 2390 O O . GLU A 1 311 ? 10.283 16.305 15.924 1.00 95.94 311 GLU A O 1
ATOM 2395 N N . GLU A 1 312 ? 10.533 15.594 13.803 1.00 94.88 312 GLU A N 1
ATOM 2396 C CA . GLU A 1 312 ? 9.457 14.600 13.817 1.00 94.88 312 GLU A CA 1
ATOM 2397 C C . GLU A 1 312 ? 9.692 13.528 14.890 1.00 94.88 312 GLU A C 1
ATOM 2399 O O . GLU A 1 312 ? 8.786 13.186 15.656 1.00 94.88 312 GLU A O 1
ATOM 2404 N N . PHE A 1 313 ? 10.929 13.045 15.021 1.00 97.19 313 PHE A N 1
ATOM 2405 C CA . PHE A 1 313 ? 11.306 12.074 16.045 1.00 97.19 313 PHE A CA 1
ATOM 2406 C C . PHE A 1 313 ? 11.114 12.622 17.456 1.00 97.19 313 PHE A C 1
ATOM 2408 O O . PHE A 1 313 ? 10.560 11.931 18.312 1.00 97.19 313 PHE A O 1
ATOM 2415 N N . LEU A 1 314 ? 11.530 13.863 17.716 1.00 96.00 314 LEU A N 1
ATOM 2416 C CA . LEU A 1 314 ? 11.365 14.471 19.035 1.00 96.00 314 LEU A CA 1
ATOM 2417 C C . LEU A 1 314 ? 9.883 14.672 19.382 1.00 96.00 314 LEU A C 1
ATOM 2419 O O . LEU A 1 314 ? 9.486 14.468 20.532 1.00 96.00 314 LEU A O 1
ATOM 2423 N N . GLN A 1 315 ? 9.035 14.989 18.399 1.00 94.44 315 GLN A N 1
ATOM 2424 C CA . GLN A 1 315 ? 7.579 15.050 18.585 1.00 94.44 315 GLN A CA 1
ATOM 2425 C C . GLN A 1 315 ? 6.972 13.664 18.870 1.00 94.44 315 GLN A C 1
ATOM 2427 O O . GLN A 1 315 ? 6.082 13.533 19.729 1.00 94.44 315 GLN A O 1
ATOM 2432 N N . ALA A 1 316 ? 7.478 12.622 18.203 1.00 94.56 316 ALA A N 1
ATOM 2433 C CA . ALA A 1 316 ? 7.101 11.236 18.456 1.00 94.56 316 ALA A CA 1
ATOM 2434 C C . ALA A 1 316 ? 7.497 10.791 19.866 1.00 94.56 316 ALA A C 1
ATOM 2436 O O . ALA A 1 316 ? 6.648 10.306 20.617 1.00 94.56 316 ALA A O 1
ATOM 2437 N N . LEU A 1 317 ? 8.734 11.069 20.279 1.00 95.19 317 LEU A N 1
ATOM 2438 C CA . LEU A 1 317 ? 9.248 10.771 21.613 1.00 95.19 317 LEU A CA 1
ATOM 2439 C C . LEU A 1 317 ? 8.468 11.514 22.709 1.00 95.19 317 LEU A C 1
ATOM 2441 O O . LEU A 1 317 ? 8.084 10.920 23.717 1.00 95.19 317 LEU A O 1
ATOM 2445 N N . GLN A 1 318 ? 8.133 12.790 22.493 1.00 93.12 318 GLN A N 1
ATOM 2446 C CA . GLN A 1 318 ? 7.285 13.549 23.417 1.00 93.12 318 GLN A CA 1
ATOM 2447 C C . GLN A 1 318 ? 5.881 12.936 23.540 1.00 93.12 318 GLN A C 1
ATOM 2449 O O . GLN A 1 318 ? 5.246 12.991 24.596 1.00 93.12 318 GLN A O 1
ATOM 2454 N N . SER A 1 319 ? 5.373 12.335 22.467 1.00 92.19 319 SER A N 1
ATOM 2455 C CA . SER A 1 319 ? 4.090 11.637 22.493 1.00 92.19 319 SER A CA 1
ATOM 2456 C C . SER A 1 319 ? 4.180 10.311 23.251 1.00 92.19 319 SER A C 1
ATOM 2458 O O . SER A 1 319 ? 3.291 10.040 24.056 1.00 92.19 319 SER A O 1
ATOM 2460 N N . CYS A 1 320 ? 5.272 9.552 23.095 1.00 90.62 320 CYS A N 1
ATOM 2461 C CA . CYS A 1 320 ? 5.575 8.392 23.941 1.00 90.62 320 CYS A CA 1
ATOM 2462 C C . CYS A 1 320 ? 5.586 8.775 25.427 1.00 90.62 320 CYS A C 1
ATOM 2464 O O . CYS A 1 320 ? 4.944 8.124 26.249 1.00 90.62 320 CYS A O 1
ATOM 2466 N N . HIS A 1 321 ? 6.239 9.889 25.762 1.00 87.88 321 HIS A N 1
ATOM 2467 C CA . HIS A 1 321 ? 6.309 10.414 27.124 1.00 87.88 321 HIS A CA 1
ATOM 2468 C C . HIS A 1 321 ? 4.920 10.742 27.702 1.00 87.88 321 HIS A C 1
ATOM 2470 O O . HIS A 1 321 ? 4.588 10.334 28.818 1.00 87.88 321 HIS A O 1
ATOM 2476 N N . ARG A 1 322 ? 4.056 11.402 26.917 1.00 85.06 322 ARG A N 1
ATOM 2477 C CA . ARG A 1 322 ? 2.661 11.665 27.315 1.00 85.06 322 ARG A CA 1
ATOM 2478 C C . ARG A 1 322 ? 1.872 10.381 27.590 1.00 85.06 322 ARG A C 1
ATOM 2480 O O . ARG A 1 322 ? 1.035 10.380 28.490 1.00 85.06 322 ARG A O 1
ATOM 2487 N N . LEU A 1 323 ? 2.130 9.311 26.835 1.00 82.50 323 LEU A N 1
ATOM 2488 C CA . LEU A 1 323 ? 1.473 8.014 27.027 1.00 82.50 323 LEU A CA 1
ATOM 2489 C C . LEU A 1 323 ? 1.968 7.296 28.291 1.00 82.50 323 LEU A C 1
ATOM 2491 O O . LEU A 1 323 ? 1.154 6.722 29.011 1.00 82.50 323 LEU A O 1
ATOM 2495 N N . LEU A 1 324 ? 3.266 7.381 28.594 1.00 84.19 324 LEU A N 1
ATOM 2496 C CA . LEU A 1 324 ? 3.867 6.775 29.787 1.00 84.19 324 LEU A CA 1
ATOM 2497 C C . LEU A 1 324 ? 3.492 7.481 31.096 1.00 84.19 324 LEU A C 1
ATOM 2499 O O . LEU A 1 324 ? 3.556 6.863 32.156 1.00 84.19 324 LEU A O 1
ATOM 2503 N N . LYS A 1 325 ? 3.108 8.766 31.045 1.00 85.56 325 LYS A N 1
ATOM 2504 C CA . LYS A 1 325 ? 2.879 9.617 32.233 1.00 85.56 325 LYS A CA 1
ATOM 2505 C C . LYS A 1 325 ? 4.064 9.625 33.221 1.00 85.56 325 LYS A C 1
ATOM 2507 O O . LYS A 1 325 ? 3.865 9.852 34.412 1.00 85.56 325 LYS A O 1
ATOM 2512 N N . ALA A 1 326 ? 5.279 9.382 32.739 1.00 79.06 326 ALA A N 1
ATOM 2513 C CA . ALA A 1 326 ? 6.504 9.314 33.533 1.00 79.06 326 ALA A CA 1
ATOM 2514 C C . ALA A 1 326 ? 7.581 10.179 32.881 1.00 79.06 326 ALA A C 1
ATOM 2516 O O . ALA A 1 326 ? 7.661 10.176 31.656 1.00 79.06 326 ALA A O 1
ATOM 2517 N N . GLU A 1 327 ? 8.384 10.907 33.669 1.00 79.69 327 GLU A N 1
ATOM 2518 C CA . GLU A 1 327 ? 9.543 11.675 33.176 1.00 79.69 327 GLU A CA 1
ATOM 2519 C C . GLU A 1 327 ? 10.446 10.800 32.303 1.00 79.69 327 GLU A C 1
ATOM 2521 O O . GLU A 1 327 ? 10.632 9.615 32.585 1.00 79.69 327 GLU A O 1
ATOM 2526 N N . LEU A 1 328 ? 10.949 11.370 31.202 1.00 70.81 328 LEU A N 1
ATOM 2527 C CA . LEU A 1 328 ? 11.821 10.632 30.298 1.00 70.81 328 LEU A CA 1
ATOM 2528 C C . LEU A 1 328 ? 13.068 10.196 31.075 1.00 70.81 328 LEU A C 1
ATOM 2530 O O . LEU A 1 328 ? 13.745 11.047 31.649 1.00 70.81 328 LEU A O 1
ATOM 2534 N N . PRO A 1 329 ? 13.419 8.902 31.058 1.00 79.44 329 PRO A N 1
ATOM 2535 C CA . PRO A 1 329 ? 14.665 8.444 31.662 1.00 79.44 329 PRO A CA 1
ATOM 2536 C C . PRO A 1 329 ? 15.906 8.917 30.881 1.00 79.44 329 PRO A C 1
ATOM 2538 O O . PRO A 1 329 ? 17.021 8.618 31.294 1.00 79.44 329 PRO A O 1
ATOM 2541 N N . MET A 1 330 ? 15.719 9.613 29.752 1.00 87.75 330 MET A N 1
ATOM 2542 C CA . MET A 1 330 ? 16.745 9.900 28.754 1.00 87.75 330 MET A CA 1
ATOM 2543 C C . MET A 1 330 ? 16.563 11.295 28.144 1.00 87.75 330 MET A C 1
ATOM 2545 O O . MET A 1 330 ? 15.445 11.700 27.815 1.00 87.75 330 MET A O 1
ATOM 2549 N N . GLU A 1 331 ? 17.671 12.013 27.958 1.00 94.00 331 GLU A N 1
ATOM 2550 C CA . GLU A 1 331 ? 17.689 13.321 27.298 1.00 94.00 331 GLU A CA 1
ATOM 2551 C C . GLU A 1 331 ? 17.395 13.205 25.792 1.00 94.00 331 GLU A C 1
ATOM 2553 O O . GLU A 1 331 ? 17.710 12.209 25.140 1.00 94.00 331 GLU A O 1
ATOM 2558 N N . SER A 1 332 ? 16.816 14.257 25.206 1.00 94.88 332 SER A N 1
ATOM 2559 C CA . SER A 1 332 ? 16.347 14.247 23.806 1.00 94.88 332 SER A CA 1
ATOM 2560 C C . SER A 1 332 ? 17.450 13.942 22.779 1.00 94.88 332 SER A C 1
ATOM 2562 O O . SER A 1 332 ? 17.205 13.244 21.795 1.00 94.88 332 SER A O 1
ATOM 2564 N N . GLU A 1 333 ? 18.668 14.443 23.002 1.00 96.56 333 GLU A N 1
ATOM 2565 C CA . GLU A 1 333 ? 19.812 14.171 22.116 1.00 96.56 333 GLU A CA 1
ATOM 2566 C C . GLU A 1 333 ? 20.358 12.754 22.264 1.00 96.56 333 GLU A C 1
ATOM 2568 O O . GLU A 1 333 ? 20.763 12.135 21.281 1.00 96.56 333 GLU A O 1
ATOM 2573 N N . GLU A 1 334 ? 20.341 12.219 23.483 1.00 96.31 334 GLU A N 1
ATOM 2574 C CA . GLU A 1 334 ? 20.764 10.848 23.744 1.00 96.31 334 GLU A CA 1
ATOM 2575 C C . GLU A 1 334 ? 19.814 9.862 23.059 1.00 96.31 334 GLU A C 1
ATOM 2577 O O . GLU A 1 334 ? 20.271 8.972 22.346 1.00 96.31 334 GLU A O 1
ATOM 2582 N N . ALA A 1 335 ? 18.503 10.108 23.141 1.00 96.25 335 ALA A N 1
ATOM 2583 C CA . ALA A 1 335 ? 17.488 9.318 22.450 1.00 96.25 335 ALA A CA 1
ATOM 2584 C C . ALA A 1 335 ? 17.653 9.340 20.921 1.00 96.25 335 ALA A C 1
ATOM 2586 O O . ALA A 1 335 ? 17.564 8.296 20.272 1.00 96.25 335 ALA A O 1
ATOM 2587 N N . TRP A 1 336 ? 17.931 10.510 20.333 1.00 97.25 336 TRP A N 1
ATOM 2588 C CA . TRP A 1 336 ? 18.201 10.633 18.895 1.00 97.25 336 TRP A CA 1
ATOM 2589 C C . TRP A 1 336 ? 19.463 9.867 18.482 1.00 97.25 336 TRP A C 1
ATOM 2591 O O . TRP A 1 336 ? 19.466 9.154 17.476 1.00 97.25 336 TRP A O 1
ATOM 2601 N N . SER A 1 337 ? 20.530 9.987 19.274 1.00 96.25 337 SER A N 1
ATOM 2602 C CA . SER A 1 337 ? 21.782 9.257 19.075 1.00 96.25 337 SER A CA 1
ATOM 2603 C C . SER A 1 337 ? 21.574 7.742 19.138 1.00 96.25 337 SER A C 1
ATOM 2605 O O . SER A 1 337 ? 21.976 7.026 18.217 1.00 96.25 337 SER A O 1
ATOM 2607 N N . GLN A 1 338 ? 20.892 7.267 20.183 1.00 94.81 338 GLN A N 1
ATOM 2608 C CA . GLN A 1 338 ? 20.633 5.853 20.453 1.00 94.81 338 GLN A CA 1
ATOM 2609 C C . GLN A 1 338 ? 19.723 5.215 19.404 1.00 94.81 338 GLN A C 1
ATOM 2611 O O . GLN A 1 338 ? 19.976 4.092 18.975 1.00 94.81 338 GLN A O 1
ATOM 2616 N N . ALA A 1 339 ? 18.736 5.954 18.894 1.00 94.19 339 ALA A N 1
ATOM 2617 C CA . ALA A 1 339 ? 17.936 5.518 17.752 1.00 94.19 339 ALA A CA 1
ATOM 2618 C C . ALA A 1 339 ? 18.726 5.473 16.425 1.00 94.19 339 ALA A C 1
ATOM 2620 O O . ALA A 1 339 ? 18.190 5.052 15.402 1.00 94.19 339 ALA A O 1
ATOM 2621 N N . GLY A 1 340 ? 19.997 5.891 16.404 1.00 91.69 340 GLY A N 1
ATOM 2622 C CA . GLY A 1 340 ? 20.849 5.894 15.212 1.00 91.69 340 GLY A CA 1
ATOM 2623 C C . GLY A 1 340 ? 20.722 7.151 14.345 1.00 91.69 340 GLY A C 1
ATOM 2624 O O . GLY A 1 340 ? 21.280 7.196 13.243 1.00 91.69 340 GLY A O 1
ATOM 2625 N N . GLY A 1 341 ? 20.044 8.190 14.837 1.00 93.31 341 GLY A N 1
ATOM 2626 C CA . GLY A 1 341 ? 19.770 9.419 14.099 1.00 93.31 341 GLY A CA 1
ATOM 2627 C C . GLY A 1 341 ? 21.016 10.242 13.757 1.00 93.31 341 GLY A C 1
ATOM 2628 O O . GLY A 1 341 ? 21.065 10.859 12.698 1.00 93.31 341 GLY A O 1
ATOM 2629 N N . HIS A 1 342 ? 22.075 10.221 14.578 1.00 94.50 342 HIS A N 1
ATOM 2630 C CA . HIS A 1 342 ? 23.341 10.897 14.231 1.00 94.50 342 HIS A CA 1
ATOM 2631 C C . HIS A 1 342 ? 24.086 10.245 13.064 1.00 94.50 342 HIS A C 1
ATOM 2633 O O . HIS A 1 342 ? 24.755 10.942 12.307 1.00 94.50 342 HIS A O 1
ATOM 2639 N N . HIS A 1 343 ? 23.972 8.925 12.924 1.00 82.25 343 HIS A N 1
ATOM 2640 C CA . HIS A 1 343 ? 24.687 8.169 11.897 1.00 82.25 343 HIS A CA 1
ATOM 2641 C C . HIS A 1 343 ? 23.965 8.230 10.551 1.00 82.25 343 HIS A C 1
ATOM 2643 O O . HIS A 1 343 ? 24.598 8.334 9.507 1.00 82.25 343 HIS A O 1
ATOM 2649 N N . THR A 1 344 ? 22.635 8.170 10.582 1.00 78.06 344 THR A N 1
ATOM 2650 C CA . THR A 1 344 ? 21.801 8.066 9.376 1.00 78.06 344 THR A CA 1
ATOM 2651 C C . THR A 1 344 ? 21.158 9.394 8.970 1.00 78.06 344 THR A C 1
ATOM 2653 O O . THR A 1 344 ? 20.734 9.547 7.827 1.00 78.06 344 THR A O 1
ATOM 2656 N N . GLY A 1 345 ? 21.095 10.368 9.883 1.00 88.94 345 GLY A N 1
ATOM 2657 C CA . GLY A 1 345 ? 20.386 11.635 9.695 1.00 88.94 345 GLY A CA 1
ATOM 2658 C C . GLY A 1 345 ? 18.867 11.538 9.882 1.00 88.94 345 GLY A C 1
ATOM 2659 O O . GLY A 1 345 ? 18.188 12.553 9.751 1.00 88.94 345 GLY A O 1
ATOM 2660 N N . PHE A 1 346 ? 18.330 10.354 10.184 1.00 91.38 346 PHE A N 1
ATOM 2661 C CA . PHE A 1 346 ? 16.902 10.099 10.374 1.00 91.38 346 PHE A CA 1
ATOM 2662 C C . PHE A 1 346 ? 16.668 8.913 11.324 1.00 91.38 346 PHE A C 1
ATOM 2664 O O . PHE A 1 346 ? 17.595 8.192 11.665 1.00 91.38 346 PHE A O 1
ATOM 2671 N N . VAL A 1 347 ? 15.426 8.659 11.733 1.00 91.44 347 VAL A N 1
ATOM 2672 C CA . VAL A 1 347 ? 15.054 7.458 12.498 1.00 91.44 347 VAL A CA 1
ATOM 2673 C C . VAL A 1 347 ? 13.933 6.726 11.771 1.00 91.44 347 VAL A C 1
ATOM 2675 O O . VAL A 1 347 ? 12.847 7.259 11.581 1.00 91.44 347 VAL A O 1
ATOM 2678 N N . ASN A 1 348 ? 14.174 5.495 11.330 1.00 86.25 348 ASN A N 1
ATOM 2679 C CA . ASN A 1 348 ? 13.138 4.665 10.715 1.00 86.25 348 ASN A CA 1
ATOM 2680 C C . ASN A 1 348 ? 12.220 4.017 11.774 1.00 86.25 348 ASN A C 1
ATOM 2682 O O . ASN A 1 348 ? 12.514 4.020 12.970 1.00 86.25 348 ASN A O 1
ATOM 2686 N N . PHE A 1 349 ? 11.110 3.416 11.332 1.00 86.50 349 PHE A N 1
ATOM 2687 C CA . PHE A 1 349 ? 10.132 2.794 12.235 1.00 86.50 349 PHE A CA 1
ATOM 2688 C C . PHE A 1 349 ? 10.735 1.748 13.181 1.00 86.50 349 PHE A C 1
ATOM 2690 O O . PHE A 1 349 ? 10.388 1.710 14.356 1.00 86.50 349 PHE A O 1
ATOM 2697 N N . SER A 1 350 ? 11.656 0.916 12.687 1.00 79.94 350 SER A N 1
ATOM 2698 C CA . SER A 1 350 ? 12.275 -0.141 13.492 1.00 79.94 350 SER A CA 1
ATOM 2699 C C . SER A 1 350 ? 13.146 0.434 14.603 1.00 79.94 350 SER A C 1
ATOM 2701 O O . SER A 1 350 ? 13.106 -0.068 15.722 1.00 79.94 350 SER A O 1
ATOM 2703 N N . GLN A 1 351 ? 13.924 1.470 14.292 1.00 90.56 351 GLN A N 1
ATOM 2704 C CA . GLN A 1 351 ? 14.755 2.177 15.263 1.00 90.56 351 GLN A CA 1
ATOM 2705 C C . GLN A 1 351 ? 13.888 2.867 16.323 1.00 90.56 351 GLN A C 1
ATOM 2707 O O . GLN A 1 351 ? 14.152 2.734 17.514 1.00 90.56 351 GLN A O 1
ATOM 2712 N N . PHE A 1 352 ? 12.815 3.539 15.895 1.00 94.19 352 PHE A N 1
ATOM 2713 C CA . PHE A 1 352 ? 11.867 4.184 16.802 1.00 94.19 352 PHE A CA 1
ATOM 2714 C C . PHE A 1 352 ? 11.151 3.181 17.713 1.00 94.19 352 PHE A C 1
ATOM 2716 O O . PHE A 1 352 ? 11.103 3.395 18.919 1.00 94.19 352 PHE A O 1
ATOM 2723 N N . ALA A 1 353 ? 10.611 2.089 17.161 1.00 88.50 353 ALA A N 1
ATOM 2724 C CA . ALA A 1 353 ? 9.897 1.073 17.933 1.00 88.50 353 ALA A CA 1
ATOM 2725 C C . ALA A 1 353 ? 10.811 0.407 18.970 1.00 88.50 353 ALA A C 1
ATOM 2727 O O . ALA A 1 353 ? 10.406 0.234 20.115 1.00 88.50 353 ALA A O 1
ATOM 2728 N N . HIS A 1 354 ? 12.058 0.108 18.591 1.00 86.44 354 HIS A N 1
ATOM 2729 C CA . HIS A 1 354 ? 13.045 -0.445 19.513 1.00 86.44 354 HIS A CA 1
ATOM 2730 C C . HIS A 1 354 ? 13.359 0.517 20.664 1.00 86.44 354 HIS A C 1
ATOM 2732 O O . HIS A 1 354 ? 13.254 0.127 21.823 1.00 86.44 354 HIS A O 1
ATOM 2738 N N . LEU A 1 355 ? 13.653 1.788 20.361 1.00 93.94 355 LEU A N 1
ATOM 2739 C CA . LEU A 1 355 ? 13.871 2.802 21.394 1.00 93.94 355 LEU A CA 1
ATOM 2740 C C . LEU A 1 355 ? 12.638 2.955 22.296 1.00 93.94 355 LEU A C 1
ATOM 2742 O O . LEU A 1 355 ? 12.759 3.094 23.510 1.00 93.94 355 LEU A O 1
ATOM 2746 N N . ALA A 1 356 ? 11.442 2.949 21.708 1.00 91.25 356 ALA A N 1
ATOM 2747 C CA . ALA A 1 356 ? 10.208 3.115 22.453 1.00 91.25 356 ALA A CA 1
ATOM 2748 C C . ALA A 1 356 ? 9.973 1.951 23.441 1.00 91.25 356 ALA A C 1
ATOM 2750 O O . ALA A 1 356 ? 9.561 2.183 24.577 1.00 91.25 356 ALA A O 1
ATOM 2751 N N . GLU A 1 357 ? 10.308 0.717 23.059 1.00 86.00 357 GLU A N 1
ATOM 2752 C CA . GLU A 1 357 ? 10.332 -0.422 23.985 1.00 86.00 357 GLU A CA 1
ATOM 2753 C C . GLU A 1 357 ? 11.379 -0.242 25.098 1.00 86.00 357 GLU A C 1
ATOM 2755 O O . GLU A 1 357 ? 11.075 -0.500 26.265 1.00 86.00 357 GLU A O 1
ATOM 2760 N N . GLU A 1 358 ? 12.582 0.251 24.778 1.00 90.00 358 GLU A N 1
ATOM 2761 C CA . GLU A 1 358 ? 13.649 0.489 25.765 1.00 90.00 358 GLU A CA 1
ATOM 2762 C C . GLU A 1 358 ? 13.266 1.535 26.824 1.00 90.00 358 GLU A C 1
ATOM 2764 O O . GLU A 1 358 ? 13.604 1.373 27.997 1.00 90.00 358 GLU A O 1
ATOM 2769 N N . ILE A 1 359 ? 12.501 2.570 26.455 1.00 91.12 359 ILE A N 1
ATOM 2770 C CA . ILE A 1 359 ? 11.968 3.561 27.412 1.00 91.12 359 ILE A CA 1
ATOM 2771 C C . ILE A 1 359 ? 10.745 3.049 28.198 1.00 91.12 359 ILE A C 1
ATOM 2773 O O . ILE A 1 359 ? 10.112 3.814 28.927 1.00 91.12 359 ILE A O 1
ATOM 2777 N N . GLY A 1 360 ? 10.399 1.764 28.064 1.00 86.88 360 GLY A N 1
ATOM 2778 C CA . GLY A 1 360 ? 9.336 1.099 28.820 1.00 86.88 360 GLY A CA 1
ATOM 2779 C C . GLY A 1 360 ? 7.935 1.267 28.233 1.00 86.88 360 GLY A C 1
ATOM 2780 O O . GLY A 1 360 ? 6.950 0.914 28.886 1.00 86.88 360 GLY A O 1
ATOM 2781 N N . LEU A 1 361 ? 7.813 1.800 27.016 1.00 85.50 361 LEU A N 1
ATOM 2782 C CA . LEU A 1 361 ? 6.533 1.893 26.332 1.00 85.50 361 LEU A CA 1
ATOM 2783 C C . LEU A 1 361 ? 6.229 0.539 25.684 1.00 85.50 361 LEU A C 1
ATOM 2785 O O . LEU A 1 361 ? 6.846 0.149 24.706 1.00 85.50 361 LEU A O 1
ATOM 2789 N N . ALA A 1 362 ? 5.276 -0.203 26.239 1.00 77.50 362 ALA A N 1
ATOM 2790 C CA . ALA A 1 362 ? 4.817 -1.467 25.669 1.00 77.50 362 ALA A CA 1
ATOM 2791 C C . ALA A 1 362 ? 3.540 -1.226 24.853 1.00 77.50 362 ALA A C 1
ATOM 2793 O O . ALA A 1 362 ? 2.431 -1.422 25.355 1.00 77.50 362 ALA A O 1
ATOM 2794 N N . LEU A 1 363 ? 3.682 -0.754 23.610 1.00 72.94 363 LEU A N 1
ATOM 2795 C CA . LEU A 1 363 ? 2.556 -0.661 22.677 1.00 72.94 363 LEU A CA 1
ATOM 2796 C C . LEU A 1 363 ? 2.566 -1.845 21.708 1.00 72.94 363 LEU A C 1
ATOM 2798 O O . LEU A 1 363 ? 3.635 -2.314 21.310 1.00 72.94 363 LEU A O 1
ATOM 2802 N N . PRO A 1 364 ? 1.391 -2.325 21.269 1.00 66.56 364 PRO A N 1
ATOM 2803 C CA . PRO A 1 364 ? 1.341 -3.195 20.107 1.00 66.56 364 PRO A CA 1
ATOM 2804 C C . PRO A 1 364 ? 1.985 -2.471 18.917 1.00 66.56 364 PRO A C 1
ATOM 2806 O O . PRO A 1 364 ? 1.790 -1.270 18.717 1.00 66.56 364 PRO A O 1
ATOM 2809 N N . VAL A 1 365 ? 2.760 -3.200 18.110 1.00 64.88 365 VAL A N 1
ATOM 2810 C CA . VAL A 1 365 ? 3.506 -2.616 16.979 1.00 64.88 365 VAL A CA 1
ATOM 2811 C C . VAL A 1 365 ? 2.561 -1.957 15.964 1.00 64.88 365 VAL A C 1
ATOM 2813 O O . VAL A 1 365 ? 2.966 -1.052 15.245 1.00 64.88 365 VAL A O 1
ATOM 2816 N N . GLY A 1 366 ? 1.287 -2.354 15.935 1.00 51.00 366 GLY A N 1
ATOM 2817 C CA . GLY A 1 366 ? 0.289 -1.804 15.018 1.00 51.00 366 GLY A CA 1
ATOM 2818 C C . GLY A 1 366 ? 0.482 -2.210 13.577 1.00 51.00 366 GLY A C 1
ATOM 2819 O O . GLY A 1 366 ? 0.222 -1.466 12.629 1.00 51.00 366 GLY A O 1
ATOM 2820 N N . LEU A 1 367 ? 1.004 -3.418 13.418 1.00 48.84 367 LEU A N 1
ATOM 2821 C CA . LEU A 1 367 ? 1.063 -4.114 12.150 1.00 48.84 367 LEU A CA 1
ATOM 2822 C C . LEU A 1 367 ? -0.272 -4.839 11.991 1.00 48.84 367 LEU A C 1
ATOM 2824 O O . LEU A 1 367 ? -0.340 -6.060 12.116 1.00 48.84 367 LEU A O 1
ATOM 2828 N N . GLU A 1 368 ? -1.357 -4.073 11.844 1.00 48.62 368 GLU A N 1
ATOM 2829 C CA . GLU A 1 368 ? -2.688 -4.657 11.717 1.00 48.62 368 GLU A CA 1
ATOM 2830 C C . GLU A 1 368 ? -2.786 -5.562 10.484 1.00 48.62 368 GLU A C 1
ATOM 2832 O O . GLU A 1 368 ? -2.400 -5.224 9.360 1.00 48.62 368 GLU A O 1
ATOM 2837 N N . ILE A 1 369 ? -3.354 -6.732 10.758 1.00 40.31 369 ILE A N 1
ATOM 2838 C CA . ILE A 1 369 ? -3.691 -7.827 9.862 1.00 40.31 369 ILE A CA 1
ATOM 2839 C C . ILE A 1 369 ? -4.741 -7.330 8.859 1.00 40.31 369 ILE A C 1
ATOM 2841 O O . ILE A 1 369 ? -5.838 -6.965 9.252 1.00 40.31 369 ILE A O 1
ATOM 2845 N N . ALA A 1 370 ? -4.413 -7.346 7.564 1.00 37.00 370 ALA A N 1
ATOM 2846 C CA . ALA A 1 370 ? -5.354 -7.303 6.436 1.00 37.00 370 ALA A CA 1
ATOM 2847 C C . ALA A 1 370 ? -6.609 -6.412 6.616 1.00 37.00 370 ALA A C 1
ATOM 2849 O O . ALA A 1 370 ? -7.717 -6.923 6.733 1.00 37.00 370 ALA A O 1
ATOM 2850 N N . GLY A 1 371 ? -6.464 -5.088 6.537 1.00 44.50 371 GLY A N 1
ATOM 2851 C CA . GLY A 1 371 ? -7.641 -4.207 6.525 1.00 44.50 371 GLY A CA 1
ATOM 2852 C C . GLY A 1 371 ? -7.360 -2.728 6.749 1.00 44.50 371 GLY A C 1
ATOM 2853 O O . GLY A 1 371 ? -8.128 -1.900 6.264 1.00 44.50 371 GLY A O 1
ATOM 2854 N N . ALA A 1 372 ? -6.241 -2.388 7.400 1.00 42.06 372 ALA A N 1
ATOM 2855 C CA . ALA A 1 372 ? -5.863 -1.006 7.673 1.00 42.06 372 ALA A CA 1
ATOM 2856 C C . ALA A 1 372 ? -5.758 -0.191 6.375 1.00 42.06 372 ALA A C 1
ATOM 2858 O O . ALA A 1 372 ? -4.858 -0.349 5.544 1.00 42.06 372 ALA A O 1
ATOM 2859 N N . THR A 1 373 ? -6.743 0.675 6.185 1.00 51.62 373 THR A N 1
ATOM 2860 C CA . THR A 1 373 ? -6.857 1.520 5.016 1.00 51.62 373 THR A CA 1
ATOM 2861 C C . THR A 1 373 ? -5.957 2.741 5.153 1.00 51.62 373 THR A C 1
ATOM 2863 O O . THR A 1 373 ? -6.175 3.544 6.058 1.00 51.62 373 THR A O 1
ATOM 2866 N N . ARG A 1 374 ? -4.996 2.929 4.240 1.00 61.84 374 ARG A N 1
ATOM 2867 C CA . ARG A 1 374 ? -4.211 4.172 4.163 1.00 61.84 374 ARG A CA 1
ATOM 2868 C C . ARG A 1 374 ? -4.493 4.985 2.897 1.00 61.84 374 ARG A C 1
ATOM 2870 O O . ARG A 1 374 ? -4.991 4.421 1.901 1.00 61.84 374 ARG A O 1
ATOM 2877 N N . PRO A 1 375 ? -4.116 6.279 2.902 1.00 62.94 375 PRO A N 1
ATOM 2878 C CA . PRO A 1 375 ? -4.161 7.092 1.713 1.00 62.94 375 PRO A CA 1
ATOM 2879 C C . PRO A 1 375 ? -3.364 6.484 0.556 1.00 62.94 375 PRO A C 1
ATOM 2881 O O . PRO A 1 375 ? -2.397 5.741 0.743 1.00 62.94 375 PRO A O 1
ATOM 2884 N N . CYS A 1 376 ? -3.790 6.757 -0.671 1.00 73.81 376 CYS A N 1
ATOM 2885 C CA . CYS A 1 376 ? -3.079 6.291 -1.850 1.00 73.81 376 CYS A CA 1
ATOM 2886 C C . CYS A 1 376 ? -1.710 6.978 -1.967 1.00 73.81 376 CYS A C 1
ATOM 2888 O O . CYS A 1 376 ? -1.644 8.183 -2.188 1.00 73.81 376 CYS A O 1
ATOM 2890 N N . ARG A 1 377 ? -0.614 6.211 -1.990 1.00 70.00 377 ARG A N 1
ATOM 2891 C CA . ARG A 1 377 ? 0.759 6.742 -2.146 1.00 70.00 377 ARG A CA 1
ATOM 2892 C C . ARG A 1 377 ? 1.108 7.291 -3.536 1.00 70.00 377 ARG A C 1
ATOM 2894 O O . ARG A 1 377 ? 2.265 7.596 -3.819 1.00 70.00 377 ARG A O 1
ATOM 2901 N N . PHE A 1 378 ? 0.146 7.370 -4.449 1.00 72.25 378 PHE A N 1
ATOM 2902 C CA . PHE A 1 378 ? 0.444 7.777 -5.816 1.00 72.25 378 PHE A CA 1
ATOM 2903 C C . PHE A 1 378 ? 0.670 9.285 -5.864 1.00 72.25 378 PHE A C 1
ATOM 2905 O O . PHE A 1 378 ? -0.262 10.054 -5.628 1.00 72.25 378 PHE A O 1
ATOM 2912 N N . ARG A 1 379 ? 1.902 9.692 -6.181 1.00 69.75 379 ARG A N 1
ATOM 2913 C CA . ARG A 1 379 ? 2.281 11.090 -6.388 1.00 69.75 379 ARG A CA 1
ATOM 2914 C C . ARG A 1 379 ? 2.650 11.317 -7.846 1.00 69.75 379 ARG A C 1
ATOM 2916 O O . ARG A 1 379 ? 3.455 10.579 -8.414 1.00 69.75 379 ARG A O 1
ATOM 2923 N N . VAL A 1 380 ? 2.079 12.350 -8.450 1.00 66.12 380 VAL A N 1
ATOM 2924 C CA . VAL A 1 380 ? 2.426 12.824 -9.791 1.00 66.12 380 VAL A CA 1
ATOM 2925 C C . VAL A 1 380 ? 2.748 14.295 -9.697 1.00 66.12 380 VAL A C 1
ATOM 2927 O O . VAL A 1 380 ? 1.939 15.089 -9.238 1.00 66.12 380 VAL A O 1
ATOM 2930 N N . ARG A 1 381 ? 3.916 14.686 -10.199 1.00 61.66 381 ARG A N 1
ATOM 2931 C CA . ARG A 1 381 ? 4.185 16.099 -10.458 1.00 61.66 381 ARG A CA 1
ATOM 2932 C C . ARG A 1 381 ? 3.549 16.467 -11.786 1.00 61.66 381 ARG A C 1
ATOM 2934 O O . ARG A 1 381 ? 4.063 16.088 -12.841 1.00 61.66 381 ARG A O 1
ATOM 2941 N N . LEU A 1 382 ? 2.416 17.159 -11.728 1.00 53.03 382 LEU A N 1
ATOM 2942 C CA . LEU A 1 382 ? 1.777 17.721 -12.911 1.00 53.03 382 LEU A CA 1
ATOM 2943 C C . LEU A 1 382 ? 2.366 19.113 -13.135 1.00 53.03 382 LEU A C 1
ATOM 2945 O O . LEU A 1 382 ? 2.413 19.933 -12.224 1.00 53.03 382 LEU A O 1
ATOM 2949 N N . LYS A 1 383 ? 2.844 19.384 -14.351 1.00 52.19 383 LYS A N 1
ATOM 2950 C CA . LYS A 1 383 ? 3.151 20.757 -14.753 1.00 52.19 383 LYS A CA 1
ATOM 2951 C C . LYS A 1 383 ? 1.923 21.344 -15.424 1.00 52.19 383 LYS A C 1
ATOM 2953 O O . LYS A 1 383 ? 1.481 20.825 -16.447 1.00 52.19 383 LYS A O 1
ATOM 2958 N N . ASN A 1 384 ? 1.411 22.437 -14.868 1.00 51.44 384 ASN A N 1
ATOM 2959 C CA . ASN A 1 384 ? 0.499 23.303 -15.600 1.00 51.44 384 ASN A CA 1
ATOM 2960 C C . ASN A 1 384 ? 1.284 23.967 -16.741 1.00 51.44 384 ASN A C 1
ATOM 2962 O O . ASN A 1 384 ? 2.426 24.387 -16.560 1.00 51.44 384 ASN A O 1
ATOM 2966 N N . ASN A 1 385 ? 0.685 24.019 -17.931 1.00 52.06 385 ASN A N 1
ATOM 2967 C CA . ASN A 1 385 ? 1.308 24.382 -19.214 1.00 52.06 385 ASN A CA 1
ATOM 2968 C C . ASN A 1 385 ? 1.804 25.848 -19.343 1.00 52.06 385 ASN A C 1
ATOM 2970 O O . ASN A 1 385 ? 1.855 26.374 -20.451 1.00 52.06 385 ASN A O 1
ATOM 2974 N N . GLY A 1 386 ? 2.191 26.533 -18.265 1.00 55.41 386 GLY A N 1
ATOM 2975 C CA . GLY A 1 386 ? 2.651 27.922 -18.370 1.00 55.41 386 GLY A CA 1
ATOM 2976 C C . GLY A 1 386 ? 3.252 28.562 -17.122 1.00 55.41 386 GLY A C 1
ATOM 2977 O O . GLY A 1 386 ? 4.005 29.515 -17.280 1.00 55.41 386 GLY A O 1
ATOM 2978 N N . ASP A 1 387 ? 3.007 28.029 -15.922 1.00 49.66 387 ASP A N 1
ATOM 2979 C CA . ASP A 1 387 ? 3.538 28.599 -14.679 1.00 49.66 387 ASP A CA 1
ATOM 2980 C C . ASP A 1 387 ? 4.509 27.638 -13.993 1.00 49.66 387 ASP A C 1
ATOM 2982 O O . ASP A 1 387 ? 4.265 26.439 -13.869 1.00 49.66 387 ASP A O 1
ATOM 2986 N N . PHE A 1 388 ? 5.637 28.180 -13.533 1.00 48.34 388 PHE A N 1
ATOM 2987 C CA . PHE A 1 388 ? 6.737 27.449 -12.892 1.00 48.34 388 PHE A CA 1
ATOM 2988 C C . PHE A 1 388 ? 6.392 26.848 -11.515 1.00 48.34 388 PHE A C 1
ATOM 2990 O O . PHE A 1 388 ? 7.279 26.307 -10.855 1.00 48.34 388 PHE A O 1
ATOM 2997 N N . ALA A 1 389 ? 5.134 26.906 -11.077 1.00 47.16 389 ALA A N 1
ATOM 2998 C CA . ALA A 1 389 ? 4.695 26.242 -9.860 1.00 47.16 389 ALA A CA 1
ATOM 2999 C C . ALA A 1 389 ? 4.527 24.734 -10.128 1.00 47.16 389 ALA A C 1
ATOM 3001 O O . ALA A 1 389 ? 3.581 24.299 -10.784 1.00 47.16 389 ALA A O 1
ATOM 3002 N N . GLU A 1 390 ? 5.488 23.931 -9.659 1.00 53.06 390 GLU A N 1
ATOM 3003 C CA . GLU A 1 390 ? 5.357 22.471 -9.614 1.00 53.06 390 GLU A CA 1
ATOM 3004 C C . GLU A 1 390 ? 4.305 22.113 -8.550 1.00 53.06 390 GLU A C 1
ATOM 3006 O O . GLU A 1 390 ? 4.615 22.091 -7.363 1.00 53.06 390 GLU A O 1
ATOM 3011 N N . GLU A 1 391 ? 3.063 21.834 -8.954 1.00 57.16 391 GLU A N 1
ATOM 3012 C CA . GLU A 1 391 ? 2.084 21.229 -8.047 1.00 57.16 391 GLU A CA 1
ATOM 3013 C C . GLU A 1 391 ? 2.300 19.708 -8.006 1.00 57.16 391 GLU A C 1
ATOM 3015 O O . GLU A 1 391 ? 2.164 18.981 -8.999 1.00 57.16 391 GLU A O 1
ATOM 3020 N N . GLU A 1 392 ? 2.693 19.218 -6.832 1.00 66.44 392 GLU A N 1
ATOM 3021 C CA . GLU A 1 392 ? 2.757 17.793 -6.531 1.00 66.44 392 GLU A CA 1
ATOM 3022 C C . GLU A 1 392 ? 1.338 17.295 -6.236 1.00 66.44 392 GLU A C 1
ATOM 3024 O O . GLU A 1 392 ? 0.756 17.577 -5.191 1.00 66.44 392 GLU A O 1
ATOM 3029 N N . TYR A 1 393 ? 0.752 16.572 -7.189 1.00 68.00 393 TYR A N 1
ATOM 3030 C CA . TYR A 1 393 ? -0.535 15.920 -7.009 1.00 68.00 393 TYR A CA 1
ATOM 3031 C C . TYR A 1 393 ? -0.326 14.591 -6.287 1.00 68.00 393 TYR A C 1
ATOM 3033 O O . TYR A 1 393 ? 0.142 13.616 -6.877 1.00 68.00 393 TYR A O 1
ATOM 3041 N N . THR A 1 394 ? -0.712 14.540 -5.018 1.00 70.44 394 THR A N 1
ATOM 3042 C CA . THR A 1 394 ? -0.847 13.288 -4.269 1.00 70.44 394 THR A CA 1
ATOM 3043 C C . THR A 1 394 ? -2.290 12.815 -4.362 1.00 70.44 394 THR A C 1
ATOM 3045 O O . THR A 1 394 ? -3.230 13.583 -4.155 1.00 70.44 394 THR A O 1
ATOM 3048 N N . CYS A 1 395 ? -2.488 11.540 -4.689 1.00 76.94 395 CYS A N 1
ATOM 3049 C CA . CYS A 1 395 ? -3.813 10.949 -4.737 1.00 76.94 395 CYS A CA 1
ATOM 3050 C C . CYS A 1 395 ? -4.473 11.019 -3.350 1.00 76.94 395 CYS A C 1
ATOM 3052 O O . CYS A 1 395 ? -4.032 10.386 -2.399 1.00 76.94 395 CYS A O 1
ATOM 3054 N N . SER A 1 396 ? -5.572 11.763 -3.247 1.00 75.06 396 SER A N 1
ATOM 3055 C CA . SER A 1 396 ? -6.251 12.070 -1.981 1.00 75.06 396 SER A CA 1
ATOM 3056 C C . SER A 1 396 ? -7.171 10.959 -1.464 1.00 75.06 396 SER A C 1
ATOM 3058 O O . SER A 1 396 ? -7.978 11.189 -0.564 1.00 75.06 396 SER A O 1
ATOM 3060 N N . CYS A 1 397 ? -7.103 9.757 -2.041 1.00 74.50 397 CYS A N 1
ATOM 3061 C CA . CYS A 1 397 ? -7.983 8.659 -1.645 1.00 74.50 397 CYS A CA 1
ATOM 3062 C C . CYS A 1 397 ? -7.565 8.171 -0.272 1.00 74.50 397 CYS A C 1
ATOM 3064 O O . CYS A 1 397 ? -6.459 7.655 -0.196 1.00 74.50 397 CYS A O 1
ATOM 3066 N N . PRO A 1 398 ? -8.401 8.296 0.773 1.00 64.69 398 PRO A N 1
ATOM 3067 C CA . PRO A 1 398 ? -8.012 8.020 2.157 1.00 64.69 398 PRO A CA 1
ATOM 3068 C C . PRO A 1 398 ? -7.834 6.524 2.437 1.00 64.69 398 PRO A C 1
ATOM 3070 O O . PRO A 1 398 ? -7.255 6.144 3.448 1.00 64.69 398 PRO A O 1
ATOM 3073 N N . CYS A 1 399 ? -8.365 5.682 1.553 1.00 75.69 399 CYS A N 1
ATOM 3074 C CA . CYS A 1 399 ? -8.375 4.240 1.663 1.00 75.69 399 CYS A CA 1
ATOM 3075 C C . CYS A 1 399 ? -8.436 3.595 0.278 1.00 75.69 399 CYS A C 1
ATOM 3077 O O . CYS A 1 399 ? -8.813 4.243 -0.703 1.00 75.69 399 CYS A O 1
ATOM 3079 N N . PHE A 1 400 ? -8.088 2.310 0.190 1.00 79.69 400 PHE A N 1
ATOM 3080 C CA . PHE A 1 400 ? -8.428 1.528 -0.991 1.00 79.69 400 PHE A CA 1
ATOM 3081 C C . PHE A 1 400 ? -9.936 1.288 -1.012 1.00 79.69 400 PHE A C 1
ATOM 3083 O O . PHE A 1 400 ? -10.470 0.650 -0.107 1.00 79.69 400 PHE A O 1
ATOM 3090 N N . GLN A 1 401 ? -10.617 1.758 -2.053 1.00 80.69 401 GLN A N 1
ATOM 3091 C CA . GLN A 1 401 ? -12.005 1.386 -2.319 1.00 80.69 401 GLN A CA 1
ATOM 3092 C C . GLN A 1 401 ? -12.040 0.690 -3.668 1.00 80.69 401 GLN A C 1
ATOM 3094 O O . GLN A 1 401 ? -11.874 1.345 -4.697 1.00 80.69 401 GLN A O 1
ATOM 3099 N N . ALA A 1 402 ? -12.203 -0.632 -3.643 1.00 80.56 402 ALA A N 1
ATOM 3100 C CA . ALA A 1 402 ? -12.262 -1.458 -4.839 1.00 80.56 402 ALA A CA 1
ATOM 3101 C C . ALA A 1 402 ? -13.306 -0.900 -5.818 1.00 80.56 402 ALA A C 1
ATOM 3103 O O . ALA A 1 402 ? -14.495 -0.836 -5.507 1.00 80.56 402 ALA A O 1
ATOM 3104 N N . ASP A 1 403 ? -12.868 -0.509 -7.009 1.00 80.88 403 ASP A N 1
ATOM 3105 C CA . ASP A 1 403 ? -13.762 -0.130 -8.089 1.00 80.88 403 ASP A CA 1
ATOM 3106 C C . ASP A 1 403 ? -14.181 -1.395 -8.840 1.00 80.88 403 ASP A C 1
ATOM 3108 O O . ASP A 1 403 ? -13.413 -1.992 -9.600 1.00 80.88 403 ASP A O 1
ATOM 3112 N N . ALA A 1 404 ? -15.433 -1.804 -8.632 1.00 73.88 404 ALA A N 1
ATOM 3113 C CA . ALA A 1 404 ? -16.025 -2.951 -9.313 1.00 73.88 404 ALA A CA 1
ATOM 3114 C C . ALA A 1 404 ? -15.986 -2.814 -10.849 1.00 73.88 404 ALA A C 1
ATOM 3116 O O . ALA A 1 404 ? -15.977 -3.821 -11.557 1.00 73.88 404 ALA A O 1
ATOM 3117 N N . ARG A 1 405 ? -15.927 -1.584 -11.382 1.00 68.38 405 ARG A N 1
ATOM 3118 C CA . ARG A 1 405 ? -15.862 -1.309 -12.826 1.00 68.38 405 ARG A CA 1
ATOM 3119 C C . ARG A 1 405 ? -14.436 -1.406 -13.369 1.00 68.38 405 ARG A C 1
ATOM 3121 O O . ARG A 1 405 ? -14.256 -1.718 -14.545 1.00 68.38 405 ARG A O 1
ATOM 3128 N N . ALA A 1 406 ? -13.425 -1.161 -12.536 1.00 58.97 406 ALA A N 1
ATOM 3129 C CA . ALA A 1 406 ? -12.023 -1.139 -12.936 1.00 58.97 406 ALA A CA 1
ATOM 3130 C C . ALA A 1 406 ? -11.312 -2.444 -12.540 1.00 58.97 406 ALA A C 1
ATOM 3132 O O . ALA A 1 406 ? -10.737 -2.586 -11.462 1.00 58.97 406 ALA A O 1
ATOM 3133 N N . GLY A 1 407 ? -11.315 -3.415 -13.457 1.00 56.94 407 GLY A N 1
ATOM 3134 C CA . GLY A 1 407 ? -10.479 -4.614 -13.334 1.00 56.94 407 GLY A CA 1
ATOM 3135 C C . GLY A 1 407 ? -10.915 -5.595 -12.244 1.00 56.94 407 GLY A C 1
ATOM 3136 O O . GLY A 1 407 ? -10.054 -6.206 -11.621 1.00 56.94 407 GLY A O 1
ATOM 3137 N N . GLY A 1 408 ? -12.223 -5.744 -12.002 1.00 69.50 408 GLY A N 1
ATOM 3138 C CA . GLY A 1 408 ? -12.761 -6.771 -11.098 1.00 69.50 408 GLY A CA 1
ATOM 3139 C C . GLY A 1 408 ? -12.486 -6.515 -9.614 1.00 69.50 408 GLY A C 1
ATOM 3140 O O . GLY A 1 408 ? -12.271 -7.464 -8.869 1.00 69.50 408 GLY A O 1
ATOM 3141 N N . GLY A 1 409 ? -12.436 -5.247 -9.186 1.00 72.75 409 GLY A N 1
ATOM 3142 C CA . GLY A 1 409 ? -12.162 -4.871 -7.793 1.00 72.75 409 GLY A CA 1
ATOM 3143 C C . GLY A 1 409 ? -10.677 -4.855 -7.408 1.00 72.75 409 GLY A C 1
ATOM 3144 O O . GLY A 1 409 ? -10.343 -4.692 -6.238 1.00 72.75 409 GLY A O 1
ATOM 3145 N N . VAL A 1 410 ? -9.770 -5.006 -8.380 1.00 72.50 410 VAL A N 1
ATOM 3146 C CA . VAL A 1 410 ? -8.312 -5.008 -8.150 1.00 72.50 410 VAL A CA 1
ATOM 3147 C C . VAL A 1 410 ? -7.731 -3.586 -8.092 1.00 72.50 410 VAL A C 1
ATOM 3149 O O . VAL A 1 410 ? -6.666 -3.363 -7.507 1.00 72.50 410 VAL A O 1
ATOM 3152 N N . LEU A 1 411 ? -8.422 -2.611 -8.686 1.00 79.31 411 LEU A N 1
ATOM 3153 C CA . LEU A 1 411 ? -8.045 -1.200 -8.650 1.00 79.31 411 LEU A CA 1
ATOM 3154 C C . LEU A 1 411 ? -8.961 -0.429 -7.706 1.00 79.31 411 LEU A C 1
ATOM 3156 O O . LEU A 1 411 ? -10.140 -0.737 -7.571 1.00 79.31 411 LEU A O 1
ATOM 3160 N N . CYS A 1 412 ? -8.401 0.585 -7.062 1.00 83.06 412 CYS A N 1
ATOM 3161 C CA . CYS A 1 412 ? -9.140 1.558 -6.284 1.00 83.06 412 CYS A CA 1
ATOM 3162 C C . CYS A 1 412 ? -9.944 2.463 -7.226 1.00 83.06 412 CYS A C 1
ATOM 3164 O O . CYS A 1 412 ? -9.601 2.593 -8.401 1.00 83.06 412 CYS A O 1
ATOM 3166 N N . HIS A 1 413 ? -10.934 3.185 -6.709 1.00 81.62 413 HIS A N 1
ATOM 3167 C CA . HIS A 1 413 ? -11.644 4.229 -7.450 1.00 81.62 413 HIS A CA 1
ATOM 3168 C C . HIS A 1 413 ? -10.729 5.348 -7.994 1.00 81.62 413 HIS A C 1
ATOM 3170 O O . HIS A 1 413 ? -11.113 6.053 -8.924 1.00 81.62 413 HIS A O 1
ATOM 3176 N N . CYS A 1 414 ? -9.511 5.517 -7.459 1.00 81.31 414 CYS A N 1
ATOM 3177 C CA . CYS A 1 414 ? -8.491 6.383 -8.066 1.00 81.31 414 CYS A CA 1
ATOM 3178 C C . CYS A 1 414 ? -7.726 5.769 -9.236 1.00 81.31 414 CYS A C 1
ATOM 3180 O O . CYS A 1 414 ? -6.853 6.422 -9.799 1.00 81.31 414 CYS A O 1
ATOM 3182 N N . GLY A 1 415 ? -8.002 4.516 -9.583 1.00 82.31 415 GLY A N 1
ATOM 3183 C CA . GLY A 1 415 ? -7.278 3.763 -10.602 1.00 82.31 415 GLY A CA 1
ATOM 3184 C C . GLY A 1 415 ? -5.966 3.139 -10.117 1.00 82.31 415 GLY A C 1
ATOM 3185 O O . GLY A 1 415 ? -5.288 2.482 -10.908 1.00 82.31 415 GLY A O 1
ATOM 3186 N N . HIS A 1 416 ? -5.597 3.295 -8.842 1.00 82.81 416 HIS A N 1
ATOM 3187 C CA . HIS A 1 416 ? -4.367 2.721 -8.286 1.00 82.81 416 HIS A CA 1
ATOM 3188 C C . HIS A 1 416 ? -4.599 1.347 -7.653 1.00 82.81 416 HIS A C 1
ATOM 3190 O O . HIS A 1 416 ? -5.670 1.050 -7.134 1.00 82.81 416 HIS A O 1
ATOM 3196 N N . LYS A 1 417 ? -3.586 0.478 -7.706 1.00 76.56 417 LYS A N 1
ATOM 3197 C CA . LYS A 1 417 ? -3.654 -0.886 -7.155 1.00 76.56 417 LYS A CA 1
ATOM 3198 C C . LYS A 1 417 ? -3.744 -0.868 -5.629 1.00 76.56 417 LYS A C 1
ATOM 3200 O O . LYS A 1 417 ? -3.192 0.032 -5.001 1.00 76.56 417 LYS A O 1
ATOM 3205 N N . LEU A 1 418 ? -4.323 -1.916 -5.034 1.00 75.75 418 LEU A N 1
ATOM 3206 C CA . LEU A 1 418 ? -4.371 -2.099 -3.575 1.00 75.75 418 LEU A CA 1
ATOM 3207 C C . LEU A 1 418 ? -2.991 -1.966 -2.917 1.00 75.75 418 LEU A C 1
ATOM 3209 O O . LEU A 1 418 ? -2.888 -1.370 -1.853 1.00 75.75 418 LEU A O 1
ATOM 3213 N N . SER A 1 419 ? -1.920 -2.420 -3.568 1.00 66.00 419 SER A N 1
ATOM 3214 C CA . SER A 1 419 ? -0.547 -2.246 -3.077 1.00 66.00 419 SER A CA 1
ATOM 3215 C C . SER A 1 419 ? -0.128 -0.781 -2.882 1.00 66.00 419 SER A C 1
ATOM 3217 O O . SER A 1 419 ? 0.594 -0.473 -1.937 1.00 66.00 419 SER A O 1
ATOM 3219 N N . MET A 1 420 ? -0.657 0.161 -3.672 1.00 71.44 420 MET A N 1
ATOM 3220 C CA . MET A 1 420 ? -0.424 1.604 -3.471 1.00 71.44 420 MET A CA 1
ATOM 3221 C C . MET A 1 420 ? -1.097 2.135 -2.197 1.00 71.44 420 MET A C 1
ATOM 3223 O O . MET A 1 420 ? -0.734 3.195 -1.690 1.00 71.44 420 MET A O 1
ATOM 3227 N N . HIS A 1 421 ? -2.006 1.353 -1.622 1.00 73.25 421 HIS A N 1
ATOM 3228 C CA . HIS A 1 421 ? -2.714 1.608 -0.374 1.00 73.25 421 HIS A CA 1
ATOM 3229 C C . HIS A 1 421 ? -2.299 0.648 0.762 1.00 73.25 421 HIS A C 1
ATOM 3231 O O . HIS A 1 421 ? -3.006 0.579 1.760 1.00 73.25 421 HIS A O 1
ATOM 3237 N N . ARG A 1 422 ? -1.187 -0.102 0.642 1.00 67.19 422 ARG A N 1
ATOM 3238 C CA . ARG A 1 422 ? -0.687 -1.029 1.685 1.00 67.19 422 ARG A CA 1
ATOM 3239 C C . ARG A 1 422 ? 0.613 -0.556 2.334 1.00 67.19 422 ARG A C 1
ATOM 3241 O O . ARG A 1 422 ? 1.589 -0.351 1.618 1.00 67.19 422 ARG A O 1
ATOM 3248 N N . SER A 1 423 ? 0.657 -0.431 3.663 1.00 54.28 423 SER A N 1
ATOM 3249 C CA . SER A 1 423 ? 1.915 -0.229 4.412 1.00 54.28 423 SER A CA 1
ATOM 3250 C C . SER A 1 423 ? 2.943 -1.314 4.062 1.00 54.28 423 SER A C 1
ATOM 3252 O O . SER A 1 423 ? 2.586 -2.489 3.996 1.00 54.28 423 SER A O 1
ATOM 3254 N N . ASP A 1 424 ? 4.210 -0.919 3.871 1.00 48.72 424 ASP A N 1
ATOM 3255 C CA . ASP A 1 424 ? 5.321 -1.835 3.556 1.00 48.72 424 ASP A CA 1
ATOM 3256 C C . ASP A 1 424 ? 5.561 -2.876 4.675 1.00 48.72 424 ASP A C 1
ATOM 3258 O O . ASP A 1 424 ? 6.267 -3.859 4.465 1.00 48.72 424 ASP A O 1
ATOM 3262 N N . PHE A 1 425 ? 4.947 -2.688 5.851 1.00 46.62 425 PHE A N 1
ATOM 3263 C CA . PHE A 1 425 ? 5.123 -3.518 7.043 1.00 46.62 425 PHE A CA 1
ATOM 3264 C C . PHE A 1 425 ? 3.911 -4.408 7.406 1.00 46.62 425 PHE A C 1
ATOM 3266 O O . PHE A 1 425 ? 4.011 -5.225 8.315 1.00 46.62 425 PHE A O 1
ATOM 3273 N N . ALA A 1 426 ? 2.763 -4.289 6.731 1.00 45.28 426 ALA A N 1
ATOM 3274 C CA . ALA A 1 426 ? 1.469 -4.760 7.256 1.00 45.28 426 ALA A CA 1
ATOM 3275 C C . ALA A 1 426 ? 1.115 -6.262 7.092 1.00 45.28 426 ALA A C 1
ATOM 3277 O O . ALA A 1 426 ? -0.060 -6.605 7.197 1.00 45.28 426 ALA A O 1
ATOM 3278 N N . GLU A 1 427 ? 2.051 -7.181 6.814 1.00 41.84 427 GLU A N 1
ATOM 3279 C CA . GLU A 1 427 ? 1.682 -8.604 6.602 1.00 41.84 427 GLU A CA 1
ATOM 3280 C C . GLU A 1 427 ? 2.415 -9.653 7.460 1.00 41.84 427 GLU A C 1
ATOM 3282 O O . GLU A 1 427 ? 2.116 -10.837 7.321 1.00 41.84 427 GLU A O 1
ATOM 3287 N N . ASP A 1 428 ? 3.278 -9.283 8.411 1.00 41.12 428 ASP A N 1
ATOM 3288 C CA . ASP A 1 428 ? 3.768 -10.252 9.407 1.00 41.12 428 ASP A CA 1
ATOM 3289 C C . ASP A 1 428 ? 4.052 -9.564 10.758 1.00 41.12 428 ASP A C 1
ATOM 3291 O O . ASP A 1 428 ? 4.499 -8.419 10.814 1.00 41.12 428 ASP A O 1
ATOM 3295 N N . THR A 1 429 ? 3.786 -10.248 11.874 1.00 45.88 429 THR A N 1
ATOM 3296 C CA . THR A 1 429 ? 4.150 -9.754 13.214 1.00 45.88 429 THR A CA 1
ATOM 3297 C C . THR A 1 429 ? 5.667 -9.690 13.343 1.00 45.88 429 THR A C 1
ATOM 3299 O O . THR A 1 429 ? 6.345 -10.585 12.850 1.00 45.88 429 THR A O 1
ATOM 3302 N N . TYR A 1 430 ? 6.228 -8.702 14.052 1.00 43.69 430 TYR A N 1
ATOM 3303 C CA . TYR A 1 430 ? 7.687 -8.585 14.227 1.00 43.69 430 TYR A CA 1
ATOM 3304 C C . TYR A 1 430 ? 8.336 -9.887 14.743 1.00 43.69 430 TYR A C 1
ATOM 3306 O O . TYR A 1 430 ? 9.459 -10.192 14.377 1.00 43.69 430 TYR A O 1
ATOM 3314 N N . ALA A 1 431 ? 7.610 -10.720 15.498 1.00 45.47 431 ALA A N 1
ATOM 3315 C CA . ALA A 1 431 ? 8.058 -12.050 15.926 1.00 45.47 431 ALA A CA 1
ATOM 3316 C C . ALA A 1 431 ? 8.095 -13.107 14.792 1.00 45.47 431 ALA A C 1
ATOM 3318 O O . ALA A 1 431 ? 9.023 -13.919 14.720 1.00 45.47 431 ALA A O 1
ATOM 3319 N N . ASN A 1 432 ? 7.128 -13.098 13.867 1.00 47.22 432 ASN A N 1
ATOM 3320 C CA . ASN A 1 432 ? 7.177 -13.929 12.659 1.00 47.22 432 ASN A CA 1
ATOM 3321 C C . ASN A 1 432 ? 8.209 -13.400 11.664 1.00 47.22 432 ASN A C 1
ATOM 3323 O O . ASN A 1 432 ? 8.947 -14.191 11.086 1.00 47.22 432 ASN A O 1
ATOM 3327 N N . ILE A 1 433 ? 8.292 -12.077 11.514 1.00 50.88 433 ILE A N 1
ATOM 3328 C CA . ILE A 1 433 ? 9.326 -11.383 10.752 1.00 50.88 433 ILE A CA 1
ATOM 3329 C C . ILE A 1 433 ? 10.694 -11.777 11.298 1.00 50.88 433 ILE A C 1
ATOM 3331 O O . ILE A 1 433 ? 11.491 -12.297 10.546 1.00 50.88 433 ILE A O 1
ATOM 3335 N N . ASP A 1 434 ? 10.974 -11.621 12.587 1.00 49.81 434 ASP A N 1
ATOM 3336 C CA . ASP A 1 434 ? 12.286 -11.908 13.169 1.00 49.81 434 ASP A CA 1
ATOM 3337 C C . ASP A 1 434 ? 12.638 -13.403 13.090 1.00 49.81 434 ASP A C 1
ATOM 3339 O O . ASP A 1 434 ? 13.741 -13.752 12.688 1.00 49.81 434 ASP A O 1
ATOM 3343 N N . SER A 1 435 ? 11.694 -14.321 13.334 1.00 51.12 435 SER A N 1
ATOM 3344 C CA . SER A 1 435 ? 11.946 -15.763 13.140 1.00 51.12 435 SER A CA 1
ATOM 3345 C C . SER A 1 435 ? 12.177 -16.150 11.668 1.00 51.12 435 SER A C 1
ATOM 3347 O O . SER A 1 435 ? 13.010 -17.015 11.392 1.00 51.12 435 SER A O 1
ATOM 3349 N N . ARG A 1 436 ? 11.516 -15.473 10.715 1.00 52.56 436 ARG A N 1
ATOM 3350 C CA . ARG A 1 436 ? 11.677 -15.662 9.258 1.00 52.56 436 ARG A CA 1
ATOM 3351 C C . ARG A 1 436 ? 12.763 -14.783 8.629 1.00 52.56 436 ARG A C 1
ATOM 3353 O O . ARG A 1 436 ? 13.163 -15.037 7.499 1.00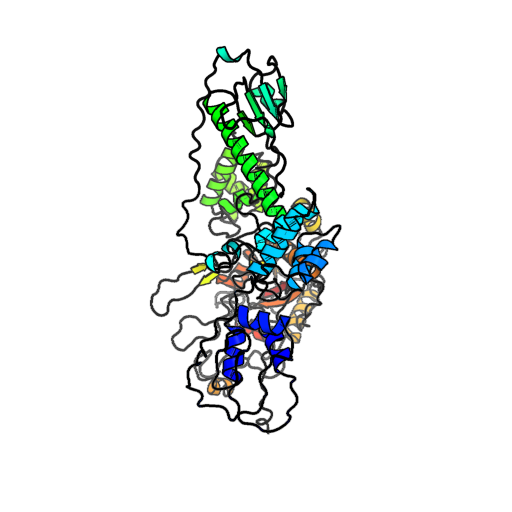 52.56 436 ARG A O 1
ATOM 3360 N N . LEU A 1 437 ? 13.279 -13.782 9.323 1.00 52.22 437 LEU A N 1
ATOM 3361 C CA . LEU A 1 437 ? 14.430 -12.965 8.927 1.00 52.22 437 LEU A CA 1
ATOM 3362 C C . LEU A 1 437 ? 15.718 -13.483 9.573 1.00 52.22 437 LEU A C 1
ATOM 3364 O O . LEU A 1 437 ? 16.798 -13.245 9.044 1.00 52.22 437 LEU A O 1
ATOM 3368 N N . ARG A 1 438 ? 15.604 -14.265 10.655 1.00 52.03 438 ARG A N 1
ATOM 3369 C CA . ARG A 1 438 ? 16.617 -15.232 11.101 1.00 52.03 438 ARG A CA 1
ATOM 3370 C C . ARG A 1 438 ? 16.677 -16.468 10.200 1.00 52.03 438 ARG A C 1
ATOM 3372 O O . ARG A 1 438 ? 17.559 -17.308 10.399 1.00 52.03 438 ARG A O 1
ATOM 3379 N N . THR A 1 439 ? 15.800 -16.584 9.193 1.00 46.53 439 THR A N 1
ATOM 3380 C CA . THR A 1 439 ? 16.079 -17.462 8.047 1.00 46.53 439 THR A CA 1
ATOM 3381 C C . THR A 1 439 ? 17.439 -17.038 7.505 1.00 46.53 439 THR A C 1
ATOM 3383 O O . THR A 1 439 ? 17.655 -15.836 7.341 1.00 46.53 439 THR A O 1
ATOM 3386 N N . PRO A 1 440 ? 18.385 -17.971 7.303 1.00 44.03 440 PRO A N 1
ATOM 3387 C CA . PRO A 1 440 ? 19.761 -17.611 7.018 1.00 44.03 440 PRO A CA 1
ATOM 3388 C C . PRO A 1 440 ? 19.810 -16.598 5.877 1.00 44.03 440 PRO A C 1
ATOM 3390 O O . PRO A 1 440 ? 19.132 -16.790 4.864 1.00 44.03 440 PRO A O 1
ATOM 3393 N N . SER A 1 441 ? 20.624 -15.551 6.053 1.00 53.91 441 SER A N 1
ATOM 3394 C CA . SER A 1 441 ? 21.218 -14.762 4.965 1.00 53.91 441 SER A CA 1
ATOM 3395 C C . SER A 1 441 ? 21.359 -15.619 3.696 1.00 53.91 441 SER A C 1
ATOM 3397 O O . SER A 1 441 ? 21.685 -16.805 3.847 1.00 53.91 441 SER A O 1
ATOM 3399 N N . PRO A 1 442 ? 21.078 -15.080 2.487 1.00 55.66 442 PRO A N 1
ATOM 3400 C CA . PRO A 1 442 ? 21.113 -15.830 1.225 1.00 55.66 442 PRO A CA 1
ATOM 3401 C C . PRO A 1 442 ? 22.262 -16.837 1.238 1.00 55.66 442 PRO A C 1
ATOM 3403 O O . PRO A 1 442 ? 23.400 -16.406 1.236 1.00 55.66 442 PRO A O 1
ATOM 3406 N N . GLN A 1 443 ? 21.931 -18.132 1.364 1.00 60.03 443 GLN A N 1
ATOM 3407 C CA . GLN A 1 443 ? 22.820 -19.279 1.632 1.00 60.03 443 GLN A CA 1
ATOM 3408 C C . GLN A 1 443 ? 24.048 -18.980 2.529 1.00 60.03 443 GLN A C 1
ATOM 3410 O O . GLN A 1 443 ? 24.974 -18.275 2.137 1.00 60.03 443 GLN A O 1
ATOM 3415 N N . ARG A 1 444 ? 24.125 -19.597 3.724 1.00 56.62 444 ARG A N 1
ATOM 3416 C CA . ARG A 1 444 ? 25.319 -19.540 4.604 1.00 56.62 444 ARG A CA 1
ATOM 3417 C C . ARG A 1 444 ? 26.621 -19.609 3.781 1.00 56.62 444 ARG A C 1
ATOM 3419 O O . ARG A 1 444 ? 26.909 -20.650 3.201 1.00 56.62 444 ARG A O 1
ATOM 3426 N N . GLY A 1 445 ? 27.380 -18.510 3.751 1.00 70.00 445 GLY A N 1
ATOM 3427 C CA . GLY A 1 445 ? 28.654 -18.395 3.030 1.00 70.00 445 GLY A CA 1
ATOM 3428 C C . GLY A 1 445 ? 28.694 -17.361 1.899 1.00 70.00 445 GLY A C 1
ATOM 3429 O O . GLY A 1 445 ? 29.786 -17.021 1.457 1.00 70.00 445 GLY A O 1
ATOM 3430 N N . VAL A 1 446 ? 27.554 -16.823 1.443 1.00 81.25 446 VAL A N 1
ATOM 3431 C CA . VAL A 1 446 ? 27.556 -15.799 0.378 1.00 81.25 446 VAL A CA 1
ATOM 3432 C C . VAL A 1 446 ? 27.865 -14.405 0.938 1.00 81.25 446 VAL A C 1
ATOM 3434 O O . VAL A 1 446 ? 28.607 -13.644 0.324 1.00 81.25 446 VAL A O 1
ATOM 3437 N N . TRP A 1 447 ? 27.312 -14.027 2.088 1.00 89.12 447 TRP A N 1
ATOM 3438 C CA . TRP A 1 447 ? 27.637 -12.739 2.718 1.00 89.12 447 TRP A CA 1
ATOM 3439 C C . TRP A 1 447 ? 28.888 -12.860 3.585 1.00 89.12 447 TRP A C 1
ATOM 3441 O O . TRP A 1 447 ? 29.083 -13.880 4.250 1.00 89.12 447 TRP A O 1
ATOM 3451 N N . LEU A 1 448 ? 29.719 -11.816 3.575 1.00 88.81 448 LEU A N 1
ATOM 3452 C CA . LEU A 1 448 ? 30.909 -11.754 4.417 1.00 88.81 448 LEU A CA 1
ATOM 3453 C C . LEU A 1 448 ? 30.473 -11.275 5.810 1.00 88.81 448 LEU A C 1
ATOM 3455 O O . LEU A 1 448 ? 29.881 -10.202 5.918 1.00 88.81 448 LEU A O 1
ATOM 3459 N N . PRO A 1 449 ? 30.697 -12.057 6.880 1.00 86.81 449 PRO A N 1
ATOM 3460 C CA . PRO A 1 449 ? 30.275 -11.658 8.217 1.00 86.81 449 PRO A CA 1
ATOM 3461 C C . PRO A 1 449 ? 30.918 -10.333 8.642 1.00 86.81 449 PRO A C 1
ATOM 3463 O O . PRO A 1 449 ? 32.137 -10.211 8.610 1.00 86.81 449 PRO A O 1
ATOM 3466 N N . GLY A 1 450 ? 30.098 -9.377 9.083 1.00 87.88 450 GLY A N 1
ATOM 3467 C CA . GLY A 1 450 ? 30.557 -8.071 9.573 1.00 87.88 450 GLY A CA 1
ATOM 3468 C C . GLY A 1 450 ? 30.759 -7.001 8.497 1.00 87.88 450 GLY A C 1
ATOM 3469 O O . GLY A 1 450 ? 30.993 -5.853 8.853 1.00 87.88 450 GLY A O 1
ATOM 3470 N N . GLU A 1 451 ? 30.625 -7.345 7.215 1.00 93.00 451 GLU A N 1
ATOM 3471 C CA . GLU A 1 451 ? 30.713 -6.385 6.113 1.00 93.00 451 GLU A CA 1
ATOM 3472 C C . GLU A 1 451 ? 29.325 -5.819 5.762 1.00 93.00 451 GLU A C 1
ATOM 3474 O O . GLU A 1 451 ? 28.333 -6.552 5.731 1.00 93.00 451 GLU A O 1
ATOM 3479 N N . GLU A 1 452 ? 29.253 -4.521 5.457 1.00 91.25 452 GLU A N 1
ATOM 3480 C CA . GLU A 1 452 ? 28.030 -3.833 5.024 1.00 91.25 452 GLU A CA 1
ATOM 3481 C C . GLU A 1 452 ? 28.310 -2.916 3.820 1.00 91.25 452 GLU A C 1
ATOM 3483 O O . GLU A 1 452 ? 29.403 -2.373 3.664 1.00 91.25 452 GLU A O 1
ATOM 3488 N N . GLY A 1 453 ? 27.320 -2.750 2.940 1.00 94.81 453 GLY A N 1
ATOM 3489 C CA . GLY A 1 453 ? 27.423 -1.918 1.740 1.00 94.81 453 GLY A CA 1
ATOM 3490 C C . GLY A 1 453 ? 28.028 -2.655 0.542 1.00 94.81 453 GLY A C 1
ATOM 3491 O O . GLY A 1 453 ? 27.722 -3.820 0.293 1.00 94.81 453 GLY A O 1
ATOM 3492 N N . LEU A 1 454 ? 28.841 -1.971 -0.267 1.00 96.25 454 LEU A N 1
ATOM 3493 C CA . LEU A 1 454 ? 29.412 -2.527 -1.500 1.00 96.25 454 LEU A CA 1
ATOM 3494 C C . LEU A 1 454 ? 30.667 -3.360 -1.214 1.00 96.25 454 LEU A C 1
ATOM 3496 O O . LEU A 1 454 ? 31.763 -2.827 -1.076 1.00 96.25 454 LEU A O 1
ATOM 3500 N N . VAL A 1 455 ? 30.511 -4.681 -1.203 1.00 96.44 455 VAL A N 1
ATOM 3501 C CA . VAL A 1 455 ? 31.591 -5.636 -0.929 1.00 96.44 455 VAL A CA 1
ATOM 3502 C C . VAL A 1 455 ? 32.137 -6.213 -2.239 1.00 96.44 455 VAL A C 1
ATOM 3504 O O . VAL A 1 455 ? 31.346 -6.730 -3.032 1.00 96.44 455 VAL A O 1
ATOM 3507 N N . PRO A 1 456 ? 33.455 -6.171 -2.505 1.00 96.69 456 PRO A N 1
ATOM 3508 C CA . PRO A 1 456 ? 34.021 -6.671 -3.756 1.00 96.69 456 PRO A CA 1
ATOM 3509 C C . PRO A 1 456 ? 33.790 -8.180 -3.933 1.00 96.69 456 PRO A C 1
ATOM 3511 O O . PRO A 1 456 ? 33.922 -8.974 -3.000 1.00 96.69 456 PRO A O 1
ATOM 3514 N N . VAL A 1 457 ? 33.447 -8.591 -5.154 1.00 95.50 457 VAL A N 1
ATOM 3515 C CA . VAL A 1 457 ? 33.270 -10.000 -5.524 1.00 95.50 457 VAL A CA 1
ATOM 3516 C C . VAL A 1 457 ? 34.625 -10.579 -5.924 1.00 95.50 457 VAL A C 1
ATOM 3518 O O . VAL A 1 457 ? 35.078 -10.395 -7.048 1.00 95.50 457 VAL A O 1
ATOM 3521 N N . MET A 1 458 ? 35.255 -11.298 -4.993 1.00 94.88 458 MET A N 1
ATOM 3522 C CA . MET A 1 458 ? 36.574 -11.921 -5.196 1.00 94.88 458 MET A CA 1
ATOM 3523 C C . MET A 1 458 ? 36.501 -13.360 -5.728 1.00 94.88 458 MET A C 1
ATOM 3525 O O . MET A 1 458 ? 37.520 -13.929 -6.109 1.00 94.88 458 MET A O 1
ATOM 3529 N N . ASP A 1 459 ? 35.312 -13.968 -5.727 1.00 93.69 459 ASP A N 1
ATOM 3530 C CA . ASP A 1 459 ? 35.113 -15.340 -6.198 1.00 93.69 459 ASP A CA 1
ATOM 3531 C C . ASP A 1 459 ? 35.146 -15.387 -7.741 1.00 93.69 459 ASP A C 1
ATOM 3533 O O . ASP A 1 459 ? 34.239 -14.838 -8.381 1.00 93.69 459 ASP A O 1
ATOM 3537 N N . PRO A 1 460 ? 36.141 -16.059 -8.358 1.00 95.69 460 PRO A N 1
ATOM 3538 C CA . PRO A 1 460 ? 36.276 -16.115 -9.811 1.00 95.69 460 PRO A CA 1
ATOM 3539 C C . PRO A 1 460 ? 35.113 -16.847 -10.493 1.00 95.69 460 PRO A C 1
ATOM 3541 O O . PRO A 1 460 ? 34.792 -16.539 -11.639 1.00 95.69 460 PRO A O 1
ATOM 3544 N N . VAL A 1 461 ? 34.447 -17.782 -9.807 1.00 94.25 461 VAL A N 1
ATOM 3545 C CA . VAL A 1 461 ? 33.286 -18.501 -10.351 1.00 94.25 461 VAL A CA 1
ATOM 3546 C C . VAL A 1 461 ? 32.093 -17.558 -10.451 1.00 94.25 461 VAL A C 1
ATOM 3548 O O . VAL A 1 461 ? 31.421 -17.512 -11.481 1.00 94.25 461 VAL A O 1
ATOM 3551 N N . VAL A 1 462 ? 31.840 -16.770 -9.403 1.00 93.38 462 VAL A N 1
ATOM 3552 C CA . VAL A 1 462 ? 30.775 -15.757 -9.422 1.00 93.38 462 VAL A CA 1
ATOM 3553 C C . VAL A 1 462 ? 31.093 -14.671 -10.449 1.00 93.38 462 VAL A C 1
ATOM 3555 O O . VAL A 1 462 ? 30.205 -14.268 -11.195 1.00 93.38 462 VAL A O 1
ATOM 3558 N N . PHE A 1 463 ? 32.352 -14.236 -10.538 1.00 95.56 463 PHE A N 1
ATOM 3559 C CA . PHE A 1 463 ? 32.791 -13.259 -11.534 1.00 95.56 463 PHE A CA 1
ATOM 3560 C C . PHE A 1 463 ? 32.559 -13.756 -12.970 1.00 95.56 463 PHE A C 1
ATOM 3562 O O . PHE A 1 463 ? 31.991 -13.032 -13.787 1.00 95.56 463 PHE A O 1
ATOM 3569 N N . GLN A 1 464 ? 32.902 -15.015 -13.267 1.00 96.50 464 GLN A N 1
ATOM 3570 C CA . GLN A 1 464 ? 32.634 -15.616 -14.575 1.00 96.50 464 GLN A CA 1
ATOM 3571 C C . GLN A 1 464 ? 31.131 -15.711 -14.864 1.00 96.50 464 GLN A C 1
ATOM 3573 O O . GLN A 1 464 ? 30.700 -15.322 -15.944 1.00 96.50 464 GLN A O 1
ATOM 3578 N N . LYS A 1 465 ? 30.309 -16.130 -13.891 1.00 95.56 465 LYS A N 1
ATOM 3579 C CA . LYS A 1 465 ? 28.841 -16.155 -14.044 1.00 95.56 465 LYS A CA 1
ATOM 3580 C C . LYS A 1 465 ? 28.260 -14.772 -14.357 1.00 95.56 465 LYS A C 1
ATOM 3582 O O . LYS A 1 465 ? 27.298 -14.661 -15.115 1.00 95.56 465 LYS A O 1
ATOM 3587 N N . LEU A 1 466 ? 28.822 -13.712 -13.773 1.00 96.06 466 LEU A N 1
ATOM 3588 C CA . LEU A 1 466 ? 28.433 -12.335 -14.077 1.00 96.06 466 LEU A CA 1
ATOM 3589 C C . LEU A 1 466 ? 28.838 -11.941 -15.502 1.00 96.06 466 LEU A C 1
ATOM 3591 O O . LEU A 1 466 ? 28.031 -11.347 -16.213 1.00 96.06 466 LEU A O 1
ATOM 3595 N N . GLN A 1 467 ? 30.046 -12.302 -15.942 1.00 97.25 467 GLN A N 1
ATOM 3596 C CA . GLN A 1 467 ? 30.485 -12.086 -17.323 1.00 97.25 467 GLN A CA 1
ATOM 3597 C C . GLN A 1 467 ? 29.600 -12.838 -18.329 1.00 97.25 467 GLN A C 1
ATOM 3599 O O . GLN A 1 467 ? 29.202 -12.262 -19.343 1.00 97.25 467 GLN A O 1
ATOM 3604 N N . ASP A 1 468 ? 29.245 -14.090 -18.042 1.00 95.75 468 ASP A N 1
ATOM 3605 C CA . ASP A 1 468 ? 28.347 -14.891 -18.876 1.00 95.75 468 ASP A CA 1
ATOM 3606 C C . ASP A 1 468 ? 26.958 -14.245 -18.951 1.00 95.75 468 ASP A C 1
ATOM 3608 O O . ASP A 1 468 ? 26.406 -14.088 -20.035 1.00 95.75 468 ASP A O 1
ATOM 3612 N N . LEU A 1 469 ? 26.437 -13.734 -17.829 1.00 95.44 469 LEU A N 1
ATOM 3613 C CA . LEU A 1 469 ? 25.185 -12.978 -17.806 1.00 95.44 469 LEU A CA 1
ATOM 3614 C C . LEU A 1 469 ? 25.243 -11.715 -18.693 1.00 95.44 469 LEU A C 1
ATOM 3616 O O . LEU A 1 469 ? 24.250 -11.385 -19.350 1.00 95.44 469 LEU A O 1
ATOM 3620 N N . LEU A 1 470 ? 26.373 -10.999 -18.749 1.00 96.00 470 LEU A N 1
ATOM 3621 C CA . LEU A 1 470 ? 26.542 -9.868 -19.674 1.00 96.00 470 LEU A CA 1
ATOM 3622 C C . LEU A 1 470 ? 26.544 -10.330 -21.138 1.00 96.00 470 LEU A C 1
ATOM 3624 O O . LEU A 1 470 ? 25.900 -9.697 -21.975 1.00 96.00 470 LEU A O 1
ATOM 3628 N N . ASN A 1 471 ? 27.224 -11.437 -21.438 1.00 95.38 471 ASN A N 1
ATOM 3629 C CA . ASN A 1 471 ? 27.298 -12.005 -22.785 1.00 95.38 471 ASN A CA 1
ATOM 3630 C C . ASN A 1 471 ? 25.925 -12.493 -23.269 1.00 95.38 471 ASN A C 1
ATOM 3632 O O . ASN A 1 471 ? 25.492 -12.142 -24.365 1.00 95.38 471 ASN A O 1
ATOM 3636 N N . ASP A 1 472 ? 25.205 -13.238 -22.433 1.00 94.00 472 ASP A N 1
ATOM 3637 C CA . ASP A 1 472 ? 23.916 -13.843 -22.775 1.00 94.00 472 ASP A CA 1
ATOM 3638 C C . ASP A 1 472 ? 22.797 -12.802 -22.906 1.00 94.00 472 ASP A C 1
ATOM 3640 O O . ASP A 1 472 ? 21.871 -12.946 -23.709 1.00 94.00 472 ASP A O 1
ATOM 3644 N N . SER A 1 473 ? 22.878 -11.722 -22.124 1.00 94.06 473 SER A N 1
ATOM 3645 C CA . SER A 1 473 ? 21.894 -10.636 -22.149 1.00 94.06 473 SER A CA 1
ATOM 3646 C C . SER A 1 473 ? 22.221 -9.539 -23.174 1.00 94.06 473 SER A C 1
ATOM 3648 O O . SER A 1 473 ? 21.428 -8.605 -23.362 1.00 94.06 473 SER A O 1
ATOM 3650 N N . HIS A 1 474 ? 23.353 -9.645 -23.878 1.00 94.38 474 HIS A N 1
ATOM 3651 C CA . HIS A 1 474 ? 23.729 -8.750 -24.971 1.00 94.38 474 HIS A CA 1
ATOM 3652 C C . HIS A 1 474 ? 22.841 -8.959 -26.210 1.00 94.38 474 HIS A C 1
ATOM 3654 O O . HIS A 1 474 ? 22.362 -10.051 -26.527 1.00 94.38 474 HIS A O 1
ATOM 3660 N N . LYS A 1 475 ? 22.557 -7.873 -26.934 1.00 91.06 475 LYS A N 1
ATOM 3661 C CA . LYS A 1 475 ? 21.830 -7.925 -28.207 1.00 91.06 475 LYS A CA 1
ATOM 3662 C C . LYS A 1 475 ? 22.802 -8.233 -29.355 1.00 91.06 475 LYS A C 1
ATOM 3664 O O . LYS A 1 475 ? 23.442 -7.334 -29.886 1.00 91.06 475 LYS A O 1
ATOM 3669 N N . SER A 1 476 ? 22.835 -9.492 -29.791 1.00 88.12 476 SER A N 1
ATOM 3670 C CA . SER A 1 476 ? 23.753 -9.975 -30.840 1.00 88.12 476 SER A CA 1
ATOM 3671 C C . SER A 1 476 ? 23.474 -9.468 -32.265 1.00 88.12 476 SER A C 1
ATOM 3673 O O . SER A 1 476 ? 24.319 -9.605 -33.146 1.00 88.12 476 SER A O 1
ATOM 3675 N N . HIS A 1 477 ? 22.295 -8.903 -32.524 1.00 88.69 477 HIS A N 1
ATOM 3676 C CA . HIS A 1 477 ? 21.848 -8.472 -33.852 1.00 88.69 477 HIS A CA 1
ATOM 3677 C C . HIS A 1 477 ? 21.060 -7.165 -33.763 1.00 88.69 477 HIS A C 1
ATOM 3679 O O . HIS A 1 477 ? 20.497 -6.853 -32.719 1.00 88.69 477 HIS A O 1
ATOM 3685 N N . ASP A 1 478 ? 20.993 -6.404 -34.862 1.00 83.19 478 ASP A N 1
ATOM 3686 C CA . ASP A 1 478 ? 20.387 -5.063 -34.886 1.00 83.19 478 ASP A CA 1
ATOM 3687 C C . ASP A 1 478 ? 20.963 -4.187 -33.761 1.00 83.19 478 ASP A C 1
ATOM 3689 O O . ASP A 1 478 ? 20.279 -3.836 -32.801 1.00 83.19 478 ASP A O 1
ATOM 3693 N N . ASN A 1 479 ? 22.264 -3.903 -33.866 1.00 82.88 479 ASN A N 1
ATOM 3694 C CA . ASN A 1 479 ? 23.112 -3.269 -32.854 1.00 82.88 479 ASN A CA 1
ATOM 3695 C C . ASN A 1 479 ? 22.778 -1.778 -32.635 1.00 82.88 479 ASN A C 1
ATOM 3697 O O . ASN A 1 479 ? 23.644 -0.912 -32.687 1.00 82.88 479 ASN A O 1
ATOM 3701 N N . TRP A 1 480 ? 21.504 -1.461 -32.446 1.00 89.31 480 TRP A N 1
ATOM 3702 C CA . TRP A 1 480 ? 20.956 -0.137 -32.236 1.00 89.31 480 TRP A CA 1
ATOM 3703 C C . TRP A 1 480 ? 19.685 -0.229 -31.401 1.00 89.31 480 TRP A C 1
ATOM 3705 O O . TRP A 1 480 ? 18.925 -1.203 -31.464 1.00 89.31 480 TRP A O 1
ATOM 3715 N N . THR A 1 481 ? 19.422 0.837 -30.662 1.00 85.75 481 THR A N 1
ATOM 3716 C CA . THR A 1 481 ? 18.164 1.052 -29.962 1.00 85.75 481 THR A CA 1
ATOM 3717 C C . THR A 1 481 ? 17.722 2.494 -30.136 1.00 85.75 481 THR A C 1
ATOM 3719 O O . THR A 1 481 ? 18.527 3.403 -30.352 1.00 85.75 481 THR A O 1
ATOM 3722 N N . ARG A 1 482 ? 16.411 2.714 -30.017 1.00 84.56 482 ARG A N 1
ATOM 3723 C CA . ARG A 1 482 ? 15.819 4.040 -30.204 1.00 84.56 482 ARG A CA 1
ATOM 3724 C C . ARG A 1 482 ? 16.442 5.102 -29.300 1.00 84.56 482 ARG A C 1
ATOM 3726 O O . ARG A 1 482 ? 16.605 6.236 -29.741 1.00 84.56 482 ARG A O 1
ATOM 3733 N N . ASP A 1 483 ? 16.808 4.743 -28.074 1.00 85.75 483 ASP A N 1
ATOM 3734 C CA . ASP A 1 483 ? 17.204 5.730 -27.073 1.00 85.75 483 ASP A CA 1
ATOM 3735 C C . ASP A 1 483 ? 18.699 6.104 -27.167 1.00 85.75 483 ASP A C 1
ATOM 3737 O O . ASP A 1 483 ? 19.081 7.152 -26.656 1.00 85.75 483 ASP A O 1
ATOM 3741 N N . ARG A 1 484 ? 19.523 5.363 -27.934 1.00 87.38 484 ARG A N 1
ATOM 3742 C CA . ARG A 1 484 ? 20.857 5.833 -28.376 1.00 87.38 484 ARG A CA 1
ATOM 3743 C C . ARG A 1 484 ? 20.780 6.952 -29.420 1.00 87.38 484 ARG A C 1
ATOM 3745 O O . ARG A 1 484 ? 21.761 7.660 -29.642 1.00 87.38 484 ARG A O 1
ATOM 3752 N N . GLY A 1 485 ? 19.627 7.117 -30.067 1.00 89.44 485 GLY A N 1
ATOM 3753 C CA . GLY A 1 485 ? 19.393 8.174 -31.042 1.00 89.44 485 GLY A CA 1
ATOM 3754 C C . GLY A 1 485 ? 20.220 8.036 -32.323 1.00 89.44 485 GLY A C 1
ATOM 3755 O O . GLY A 1 485 ? 20.475 6.939 -32.830 1.00 89.44 485 GLY A O 1
ATOM 3756 N N . CYS A 1 486 ? 20.584 9.186 -32.880 1.00 92.75 486 CYS A N 1
ATOM 3757 C CA . CYS A 1 486 ? 21.261 9.337 -34.160 1.00 92.75 486 CYS A CA 1
ATOM 3758 C C . CYS A 1 486 ? 22.769 9.522 -33.959 1.00 92.75 486 CYS A C 1
ATOM 3760 O O . CYS A 1 486 ? 23.181 10.354 -33.161 1.00 92.75 486 CYS A O 1
ATOM 3762 N N . ARG A 1 487 ? 23.610 8.833 -34.737 1.00 94.88 487 ARG A N 1
ATOM 3763 C CA . ARG A 1 487 ? 25.076 8.999 -34.698 1.00 94.88 487 ARG A CA 1
ATOM 3764 C C . ARG A 1 487 ? 25.523 10.422 -35.053 1.00 94.88 487 ARG A C 1
ATOM 3766 O O . ARG A 1 487 ? 26.594 10.842 -34.645 1.00 94.88 487 ARG A O 1
ATOM 3773 N N . ILE A 1 488 ? 24.720 11.141 -35.840 1.00 95.69 488 ILE A N 1
ATOM 3774 C CA . ILE A 1 488 ? 25.040 12.497 -36.310 1.00 95.69 488 ILE A CA 1
ATOM 3775 C C . ILE A 1 488 ? 24.542 13.559 -35.321 1.00 95.69 488 ILE A C 1
ATOM 3777 O O . ILE A 1 488 ? 25.251 14.519 -35.052 1.00 95.69 488 ILE A O 1
ATOM 3781 N N . HIS A 1 489 ? 23.331 13.391 -34.781 1.00 93.88 489 HIS A N 1
ATOM 3782 C CA . HIS A 1 489 ? 22.648 14.431 -33.994 1.00 93.88 489 HIS A CA 1
ATOM 3783 C C . HIS A 1 489 ? 22.461 14.069 -32.511 1.00 93.88 489 HIS A C 1
ATOM 3785 O O . HIS A 1 489 ? 21.831 14.815 -31.768 1.00 93.88 489 HIS A O 1
ATOM 3791 N N . GLY A 1 490 ? 22.956 12.910 -32.075 1.00 90.19 490 GLY A N 1
ATOM 3792 C CA . GLY A 1 490 ? 22.758 12.395 -30.724 1.00 90.19 490 GLY A CA 1
ATOM 3793 C C . GLY A 1 490 ? 21.316 11.966 -30.433 1.00 90.19 490 GLY A C 1
ATOM 3794 O O . GLY A 1 490 ? 20.529 11.625 -31.325 1.00 90.19 490 GLY A O 1
ATOM 3795 N N . VAL A 1 491 ? 20.969 11.961 -29.147 1.00 86.88 491 VAL A N 1
ATOM 3796 C CA . VAL A 1 491 ? 19.643 11.578 -28.644 1.00 86.88 491 VAL A CA 1
ATOM 3797 C C . VAL A 1 491 ? 18.675 12.751 -28.801 1.00 86.88 491 VAL A C 1
ATOM 3799 O O . VAL A 1 491 ? 18.962 13.855 -28.352 1.00 86.88 491 VAL A O 1
ATOM 3802 N N . ASN A 1 492 ? 17.519 12.516 -29.430 1.00 83.50 492 ASN A N 1
ATOM 3803 C CA . ASN A 1 492 ? 16.467 13.518 -29.678 1.00 83.50 492 ASN A CA 1
ATOM 3804 C C . ASN A 1 492 ? 16.885 14.748 -30.522 1.00 83.50 492 ASN A C 1
ATOM 3806 O O . ASN A 1 492 ? 16.134 15.716 -30.591 1.00 83.50 492 ASN A O 1
ATOM 3810 N N . GLY A 1 493 ? 18.039 14.720 -31.201 1.00 87.00 493 GLY A N 1
ATOM 3811 C CA . GLY A 1 493 ? 18.525 15.843 -32.018 1.00 87.00 493 GLY A CA 1
ATOM 3812 C C . GLY A 1 493 ? 18.029 15.877 -33.471 1.00 87.00 493 GLY A C 1
ATOM 3813 O O . GLY A 1 493 ? 18.408 16.769 -34.225 1.00 87.00 493 GLY A O 1
ATOM 3814 N N . CYS A 1 494 ? 17.220 14.907 -33.912 1.00 89.12 494 CYS A N 1
ATOM 3815 C CA . CYS A 1 494 ? 16.700 14.856 -35.283 1.00 89.12 494 CYS A CA 1
ATOM 3816 C C . CYS A 1 494 ? 15.378 14.080 -35.394 1.00 89.12 494 CYS A C 1
ATOM 3818 O O . CYS A 1 494 ? 14.924 13.449 -34.441 1.00 89.12 494 CYS A O 1
ATOM 3820 N N . SER A 1 495 ? 14.783 14.072 -36.593 1.00 89.38 495 SER A N 1
ATOM 3821 C CA . SER A 1 495 ? 13.590 13.270 -36.889 1.00 89.38 495 SER A CA 1
ATOM 3822 C C . SER A 1 495 ? 13.848 11.764 -36.759 1.00 89.38 495 SER A C 1
ATOM 3824 O O . SER A 1 495 ? 14.978 11.288 -36.919 1.00 89.38 495 SER A O 1
ATOM 3826 N N . TRP A 1 496 ? 12.777 10.992 -36.538 1.00 87.38 496 TRP A N 1
ATOM 3827 C CA . TRP A 1 496 ? 12.860 9.530 -36.445 1.00 87.38 496 TRP A CA 1
ATOM 3828 C C . TRP A 1 496 ? 13.435 8.892 -37.717 1.00 87.38 496 TRP A C 1
ATOM 3830 O O . TRP A 1 496 ? 14.272 8.000 -37.624 1.00 87.38 496 TRP A O 1
ATOM 3840 N N . ALA A 1 497 ? 13.080 9.404 -38.901 1.00 92.62 497 ALA A N 1
ATOM 3841 C CA . ALA A 1 497 ? 13.644 8.933 -40.167 1.00 92.62 497 ALA A CA 1
ATOM 3842 C C . ALA A 1 497 ? 15.172 9.128 -40.236 1.00 92.62 497 ALA A C 1
ATOM 3844 O O . ALA A 1 497 ? 15.898 8.244 -40.691 1.00 92.62 497 ALA A O 1
ATOM 3845 N N . CYS A 1 498 ? 15.679 10.261 -39.734 1.00 93.75 498 CYS A N 1
ATOM 3846 C CA . CYS A 1 498 ? 17.116 10.521 -39.671 1.00 93.75 498 CYS A CA 1
ATOM 3847 C C . CYS A 1 498 ? 17.818 9.593 -38.668 1.00 93.75 498 CYS A C 1
ATOM 3849 O O . CYS A 1 498 ? 18.853 9.019 -39.006 1.00 93.75 498 CYS A O 1
ATOM 3851 N N . ALA A 1 499 ? 17.246 9.388 -37.475 1.00 91.62 499 ALA A N 1
ATOM 3852 C CA . ALA A 1 499 ? 17.797 8.475 -36.469 1.00 91.62 499 ALA A CA 1
ATOM 3853 C C . ALA A 1 499 ? 17.795 7.012 -36.948 1.00 91.62 499 ALA A C 1
ATOM 3855 O O . ALA A 1 499 ? 18.785 6.307 -36.772 1.00 91.62 499 ALA A O 1
ATOM 3856 N N . ALA A 1 500 ? 16.729 6.576 -37.625 1.00 90.62 500 ALA A N 1
ATOM 3857 C CA . ALA A 1 500 ? 16.612 5.229 -38.178 1.00 90.62 500 ALA A CA 1
ATOM 3858 C C . ALA A 1 500 ? 17.606 4.960 -39.321 1.00 90.62 500 ALA A C 1
ATOM 3860 O O . ALA A 1 500 ? 18.050 3.820 -39.468 1.00 90.62 500 ALA A O 1
ATOM 3861 N N . LYS A 1 501 ? 17.962 5.990 -40.107 1.00 95.06 501 LYS A N 1
ATOM 3862 C CA . LYS A 1 501 ? 18.984 5.923 -41.168 1.00 95.06 501 LYS A CA 1
ATOM 3863 C C . LYS A 1 501 ? 20.410 6.007 -40.615 1.00 95.06 501 LYS A C 1
ATOM 3865 O O . LYS A 1 501 ? 21.309 5.360 -41.137 1.00 95.06 501 LYS A O 1
ATOM 3870 N N . ASN A 1 502 ? 20.618 6.796 -39.563 1.00 94.88 502 ASN A N 1
ATOM 3871 C CA . ASN A 1 502 ? 21.929 7.077 -38.978 1.00 94.88 502 ASN A CA 1
ATOM 3872 C C . ASN A 1 502 ? 22.008 6.538 -37.548 1.00 94.88 502 ASN A C 1
ATOM 3874 O O . ASN A 1 502 ? 22.259 7.282 -36.601 1.00 94.88 502 ASN A O 1
ATOM 3878 N N . ARG A 1 503 ? 21.757 5.241 -37.397 1.00 93.94 503 ARG A N 1
ATOM 3879 C CA . ARG A 1 503 ? 21.701 4.542 -36.111 1.00 93.94 503 ARG A CA 1
ATOM 3880 C C . ARG A 1 503 ? 23.010 4.700 -35.322 1.00 93.94 503 ARG A C 1
ATOM 3882 O O . ARG A 1 503 ? 24.073 4.365 -35.840 1.00 93.94 503 ARG A O 1
ATOM 3889 N N . SER A 1 504 ? 22.937 5.205 -34.087 1.00 93.00 504 SER A N 1
ATOM 3890 C CA . SER A 1 504 ? 24.076 5.234 -33.152 1.00 93.00 504 SER A CA 1
ATOM 3891 C C . SER A 1 504 ? 24.281 3.855 -32.504 1.00 93.00 504 SER A C 1
ATOM 3893 O O . SER A 1 504 ? 23.423 3.438 -31.722 1.00 93.00 504 SER A O 1
ATOM 3895 N N . PRO A 1 505 ? 25.338 3.105 -32.857 1.00 91.31 505 PRO A N 1
ATOM 3896 C CA . PRO A 1 505 ? 25.441 1.704 -32.475 1.00 91.31 505 PRO A CA 1
ATOM 3897 C C . PRO A 1 505 ? 25.539 1.522 -30.955 1.00 91.31 505 PRO A C 1
ATOM 3899 O O . PRO A 1 505 ? 26.139 2.344 -30.265 1.00 91.31 505 PRO A O 1
ATOM 3902 N N . VAL A 1 506 ? 24.971 0.431 -30.439 1.00 90.75 506 VAL A N 1
ATOM 3903 C CA . VAL A 1 506 ? 25.258 -0.038 -29.069 1.00 90.75 506 VAL A CA 1
ATOM 3904 C C . VAL A 1 506 ? 26.602 -0.795 -29.045 1.00 90.75 506 VAL A C 1
ATOM 3906 O O . VAL A 1 506 ? 27.130 -1.125 -30.112 1.00 90.75 506 VAL A O 1
ATOM 3909 N N . PRO A 1 507 ? 27.214 -1.047 -27.874 1.00 92.00 507 PRO A N 1
ATOM 3910 C CA . PRO A 1 507 ? 28.456 -1.815 -27.801 1.00 92.00 507 PRO A CA 1
ATOM 3911 C C . PRO A 1 507 ? 28.322 -3.209 -28.425 1.00 92.00 507 PRO A C 1
ATOM 3913 O O . PRO A 1 507 ? 27.290 -3.866 -28.291 1.00 92.00 507 PRO A O 1
ATOM 3916 N N . THR A 1 508 ? 29.374 -3.688 -29.093 1.00 94.06 508 THR A N 1
ATOM 3917 C CA . THR A 1 508 ? 29.406 -5.030 -29.711 1.00 94.06 508 THR A CA 1
ATOM 3918 C C . THR A 1 508 ? 29.597 -6.160 -28.699 1.00 94.06 508 THR A C 1
ATOM 3920 O O . THR A 1 508 ? 29.472 -7.323 -29.062 1.00 94.06 508 THR A O 1
ATOM 3923 N N . GLY A 1 509 ? 29.902 -5.820 -27.449 1.00 95.62 509 GLY A N 1
ATOM 3924 C CA . GLY A 1 509 ? 30.069 -6.737 -26.330 1.00 95.62 509 GLY A CA 1
ATOM 3925 C C . GLY A 1 509 ? 30.390 -5.961 -25.054 1.00 95.62 509 GLY A C 1
ATOM 3926 O O . GLY A 1 509 ? 30.544 -4.738 -25.093 1.00 95.62 509 GLY A O 1
ATOM 3927 N N . PHE A 1 510 ? 30.490 -6.678 -23.939 1.00 96.56 510 PHE A N 1
ATOM 3928 C CA . PHE A 1 510 ? 30.793 -6.116 -22.626 1.00 96.56 510 PHE A CA 1
ATOM 3929 C C . PHE A 1 510 ? 31.863 -6.960 -21.936 1.00 96.56 510 PHE A C 1
ATOM 3931 O O . PHE A 1 510 ? 31.759 -8.185 -21.914 1.00 96.56 510 PHE A O 1
ATOM 3938 N N . THR A 1 511 ? 32.854 -6.303 -21.340 1.00 97.75 511 THR A N 1
ATOM 3939 C CA . THR A 1 511 ? 33.874 -6.950 -20.506 1.00 97.75 511 THR A CA 1
ATOM 3940 C C . THR A 1 511 ? 33.682 -6.488 -19.070 1.00 97.75 511 THR A C 1
ATOM 3942 O O . THR A 1 511 ? 33.720 -5.289 -18.794 1.00 97.75 511 THR A O 1
ATOM 3945 N N . LEU A 1 512 ? 33.463 -7.429 -18.158 1.00 97.69 512 LEU A N 1
ATOM 3946 C CA . LEU A 1 512 ? 33.375 -7.175 -16.729 1.00 97.69 512 LEU A CA 1
ATOM 3947 C C . LEU A 1 512 ? 34.777 -6.893 -16.183 1.00 97.69 512 LEU A C 1
ATOM 3949 O O . LEU A 1 512 ? 35.670 -7.727 -16.309 1.00 97.69 512 LEU A O 1
ATOM 3953 N N . HIS A 1 513 ? 34.958 -5.722 -15.573 1.00 97.31 513 HIS A N 1
ATOM 3954 C CA . HIS A 1 513 ? 36.232 -5.327 -14.969 1.00 97.31 513 HIS A CA 1
ATOM 3955 C C . HIS A 1 513 ? 36.226 -5.540 -13.451 1.00 97.31 513 HIS A C 1
ATOM 3957 O O . HIS A 1 513 ? 37.087 -6.224 -12.907 1.00 97.31 513 HIS A O 1
ATOM 3963 N N . THR A 1 514 ? 35.215 -5.004 -12.765 1.00 96.56 514 THR A N 1
ATOM 3964 C CA . THR A 1 514 ? 35.001 -5.179 -11.324 1.00 96.56 514 THR A CA 1
ATOM 3965 C C . THR A 1 514 ? 33.540 -5.501 -11.035 1.00 96.56 514 THR A C 1
ATOM 3967 O O . THR A 1 514 ? 32.643 -5.185 -11.819 1.00 96.56 514 THR A O 1
ATOM 3970 N N . ALA A 1 515 ? 33.295 -6.152 -9.899 1.00 97.06 515 ALA A N 1
ATOM 3971 C CA . ALA A 1 515 ? 31.956 -6.450 -9.417 1.00 97.06 515 ALA A CA 1
ATOM 3972 C C . ALA A 1 515 ? 31.891 -6.277 -7.899 1.00 97.06 515 ALA A C 1
ATOM 3974 O O . ALA A 1 515 ? 32.799 -6.684 -7.174 1.00 97.06 515 ALA A O 1
ATOM 3975 N N . TYR A 1 516 ? 30.781 -5.713 -7.428 1.00 97.12 516 TYR A N 1
ATOM 3976 C CA . TYR A 1 516 ? 30.496 -5.522 -6.011 1.00 97.12 516 TYR A CA 1
ATOM 3977 C C . TYR A 1 516 ? 29.129 -6.119 -5.685 1.00 97.12 516 TYR A C 1
ATOM 3979 O O . TYR A 1 516 ? 28.170 -5.986 -6.447 1.00 97.12 516 TYR A O 1
ATOM 3987 N N . ARG A 1 517 ? 29.032 -6.767 -4.530 1.00 95.88 517 ARG A N 1
ATOM 3988 C CA . ARG A 1 517 ? 27.787 -7.234 -3.930 1.00 95.88 517 ARG A CA 1
ATOM 3989 C C . ARG A 1 517 ? 27.325 -6.198 -2.918 1.00 95.88 517 ARG A C 1
ATOM 3991 O O . ARG A 1 517 ? 28.054 -5.905 -1.979 1.00 95.88 517 ARG A O 1
ATOM 3998 N N . ASN A 1 518 ? 26.100 -5.703 -3.067 1.00 96.50 518 ASN A N 1
ATOM 3999 C CA . ASN A 1 518 ? 25.484 -4.880 -2.033 1.00 96.50 518 ASN A CA 1
ATOM 4000 C C . ASN A 1 518 ? 25.009 -5.762 -0.862 1.00 96.50 518 ASN A C 1
ATOM 4002 O O . ASN A 1 518 ? 24.040 -6.510 -1.004 1.00 96.50 518 ASN A O 1
ATOM 4006 N N . GLN A 1 519 ? 25.695 -5.685 0.274 1.00 94.69 519 GLN A N 1
ATOM 4007 C CA . GLN A 1 519 ? 25.349 -6.336 1.533 1.00 94.69 519 GLN A CA 1
ATOM 4008 C C . GLN A 1 519 ? 24.694 -5.308 2.452 1.00 94.69 519 GLN A C 1
ATOM 4010 O O . GLN A 1 519 ? 25.326 -4.776 3.352 1.00 94.69 519 GLN A O 1
ATOM 4015 N N . SER A 1 520 ? 23.420 -4.999 2.209 1.00 92.50 520 SER A N 1
ATOM 4016 C CA . SER A 1 520 ? 22.626 -4.160 3.113 1.00 92.50 520 SER A CA 1
ATOM 4017 C C . SER A 1 520 ? 21.577 -5.025 3.817 1.00 92.50 520 SER A C 1
ATOM 4019 O O . SER A 1 520 ? 20.566 -5.390 3.199 1.00 92.50 520 SER A O 1
ATOM 4021 N N . PRO A 1 521 ? 21.782 -5.380 5.102 1.00 85.38 521 PRO A N 1
ATOM 4022 C CA . PRO A 1 521 ? 20.807 -6.142 5.871 1.00 85.38 521 PRO A CA 1
ATOM 4023 C C . PRO A 1 521 ? 19.445 -5.449 5.932 1.00 85.38 521 PRO A C 1
ATOM 4025 O O . PRO A 1 521 ? 18.420 -6.124 5.901 1.00 85.38 521 PRO A O 1
ATOM 4028 N N . GLU A 1 522 ? 19.407 -4.119 6.025 1.00 81.00 522 GLU A N 1
ATOM 4029 C CA . GLU A 1 522 ? 18.156 -3.355 6.073 1.00 81.00 522 GLU A CA 1
ATOM 4030 C C . GLU A 1 522 ? 17.373 -3.462 4.759 1.00 81.00 522 GLU A C 1
ATOM 4032 O O . GLU A 1 522 ? 16.194 -3.836 4.768 1.00 81.00 522 GLU A O 1
ATOM 4037 N N . LEU A 1 523 ? 18.021 -3.192 3.619 1.00 87.19 523 LEU A N 1
ATOM 4038 C CA . LEU A 1 523 ? 17.366 -3.281 2.312 1.00 87.19 523 LEU A CA 1
ATOM 4039 C C . LEU A 1 523 ? 16.922 -4.710 2.006 1.00 87.19 523 LEU A C 1
ATOM 4041 O O . LEU A 1 523 ? 15.826 -4.912 1.484 1.00 87.19 523 LEU A O 1
ATOM 4045 N N . TRP A 1 524 ? 17.729 -5.705 2.383 1.00 90.06 524 TRP A N 1
ATOM 4046 C CA . TRP A 1 524 ? 17.373 -7.109 2.215 1.00 90.06 524 TRP A CA 1
ATOM 4047 C C . TRP A 1 524 ? 16.146 -7.501 3.041 1.00 90.06 524 TRP A C 1
ATOM 4049 O O . TRP A 1 524 ? 15.248 -8.173 2.532 1.00 90.06 524 TRP A O 1
ATOM 4059 N N . ARG A 1 525 ? 16.056 -7.038 4.294 1.00 79.62 525 ARG A N 1
ATOM 4060 C CA . ARG A 1 525 ? 14.885 -7.272 5.149 1.00 79.62 525 ARG A CA 1
ATOM 4061 C C . ARG A 1 525 ? 13.625 -6.659 4.539 1.00 79.62 525 ARG A C 1
ATOM 4063 O O . ARG A 1 525 ? 12.630 -7.365 4.385 1.00 79.62 525 ARG A O 1
ATOM 4070 N N . ARG A 1 526 ? 13.683 -5.394 4.104 1.00 80.38 526 ARG A N 1
ATOM 4071 C CA . ARG A 1 526 ? 12.567 -4.727 3.402 1.00 80.38 526 ARG A CA 1
ATOM 4072 C C . ARG A 1 526 ? 12.157 -5.477 2.137 1.00 80.38 526 ARG A C 1
ATOM 4074 O O . ARG A 1 526 ? 10.972 -5.695 1.903 1.00 80.38 526 ARG A O 1
ATOM 4081 N N . TYR A 1 527 ? 13.137 -5.911 1.349 1.00 89.75 527 TYR A N 1
ATOM 4082 C CA . TYR A 1 527 ? 12.913 -6.711 0.152 1.00 89.75 527 TYR A CA 1
ATOM 4083 C C . TYR A 1 527 ? 12.170 -8.017 0.460 1.00 89.75 527 TYR A C 1
ATOM 4085 O O . TYR A 1 527 ? 11.165 -8.314 -0.181 1.00 89.75 527 TYR A O 1
ATOM 4093 N N . CYS A 1 528 ? 12.623 -8.777 1.461 1.00 84.94 528 CYS A N 1
ATOM 4094 C CA . CYS A 1 528 ? 11.999 -10.042 1.851 1.00 84.94 528 CYS A CA 1
ATOM 4095 C C . CYS A 1 528 ? 10.551 -9.850 2.316 1.00 84.94 528 CYS A C 1
ATOM 4097 O O . CYS A 1 528 ? 9.680 -10.623 1.917 1.00 84.94 528 CYS A O 1
ATOM 4099 N N . LEU A 1 529 ? 10.289 -8.801 3.102 1.00 78.31 529 LEU A N 1
ATOM 4100 C CA . LEU A 1 529 ? 8.942 -8.458 3.565 1.00 78.31 529 LEU A CA 1
ATOM 4101 C C . LEU A 1 529 ? 8.004 -8.145 2.396 1.00 78.31 529 LEU A C 1
ATOM 4103 O O . LEU A 1 529 ? 6.945 -8.761 2.267 1.00 78.31 529 LEU A O 1
ATOM 4107 N N . LEU A 1 530 ? 8.420 -7.252 1.493 1.00 82.25 530 LEU A N 1
ATOM 4108 C CA . LEU A 1 530 ? 7.626 -6.898 0.315 1.00 82.25 530 LEU A CA 1
ATOM 4109 C C . LEU A 1 530 ? 7.427 -8.092 -0.623 1.00 82.25 530 LEU A C 1
ATOM 4111 O O . LEU A 1 530 ? 6.331 -8.285 -1.149 1.00 82.25 530 LEU A O 1
ATOM 4115 N N . LYS A 1 531 ? 8.455 -8.930 -0.803 1.00 90.25 531 LYS A N 1
ATOM 4116 C CA . LYS A 1 531 ? 8.354 -10.160 -1.591 1.00 90.25 531 LYS A CA 1
ATOM 4117 C C . LYS A 1 531 ? 7.284 -11.091 -1.032 1.00 90.25 531 LYS A C 1
ATOM 4119 O O . LYS A 1 531 ? 6.432 -11.555 -1.787 1.00 90.25 531 LYS A O 1
ATOM 4124 N N . GLN A 1 532 ? 7.301 -11.331 0.279 1.00 81.81 532 GLN A N 1
ATOM 4125 C CA . GLN A 1 532 ? 6.322 -12.191 0.936 1.00 81.81 532 GLN A CA 1
ATOM 4126 C C . GLN A 1 532 ? 4.900 -11.640 0.784 1.00 81.81 532 GLN A C 1
ATOM 4128 O O . GLN A 1 532 ? 3.986 -12.396 0.452 1.00 81.81 532 GLN A O 1
ATOM 4133 N N . ALA A 1 533 ? 4.718 -10.328 0.944 1.00 77.62 533 ALA A N 1
ATOM 4134 C CA . ALA A 1 533 ? 3.410 -9.706 0.785 1.00 77.62 533 ALA A CA 1
ATOM 4135 C C . ALA A 1 533 ? 2.867 -9.842 -0.649 1.00 77.62 533 ALA A C 1
ATOM 4137 O O . ALA A 1 533 ? 1.715 -10.226 -0.873 1.00 77.62 533 ALA A O 1
ATOM 4138 N N . ILE A 1 534 ? 3.720 -9.604 -1.652 1.00 83.69 534 ILE A N 1
ATOM 4139 C CA . ILE A 1 534 ? 3.353 -9.777 -3.064 1.00 83.69 534 ILE A CA 1
ATOM 4140 C C . ILE A 1 534 ? 3.062 -11.248 -3.375 1.00 83.69 534 ILE A C 1
ATOM 4142 O O . ILE A 1 534 ? 2.135 -11.541 -4.129 1.00 83.69 534 ILE A O 1
ATOM 4146 N N . ARG A 1 535 ? 3.810 -12.187 -2.791 1.00 85.75 535 ARG A N 1
ATOM 4147 C CA . ARG A 1 535 ? 3.557 -13.624 -2.939 1.00 85.75 535 ARG A CA 1
ATOM 4148 C C . ARG A 1 535 ? 2.177 -14.011 -2.411 1.00 85.75 535 ARG A C 1
ATOM 4150 O O . ARG A 1 535 ? 1.436 -14.703 -3.108 1.00 85.75 535 ARG A O 1
ATOM 4157 N N . LEU A 1 536 ? 1.799 -13.531 -1.226 1.00 82.69 536 LEU A N 1
ATOM 4158 C CA . LEU A 1 536 ? 0.461 -13.755 -0.671 1.00 82.69 536 LEU A CA 1
ATOM 4159 C C . LEU A 1 536 ? -0.627 -13.129 -1.557 1.00 82.69 536 LEU A C 1
ATOM 4161 O O . LEU A 1 536 ? -1.648 -13.766 -1.813 1.00 82.69 536 LEU A O 1
ATOM 4165 N N . GLU A 1 537 ? -0.407 -11.922 -2.087 1.00 82.38 537 GLU A N 1
ATOM 4166 C CA . GLU A 1 537 ? -1.310 -11.296 -3.066 1.00 82.38 537 GLU A CA 1
ATOM 4167 C C . GLU A 1 537 ? -1.457 -12.143 -4.343 1.00 82.38 537 GLU A C 1
ATOM 4169 O O . GLU A 1 537 ? -2.565 -12.331 -4.857 1.00 82.38 537 GLU A O 1
ATOM 4174 N N . CYS A 1 538 ? -0.350 -12.689 -4.849 1.00 85.75 538 CYS A N 1
ATOM 4175 C CA . CYS A 1 538 ? -0.352 -13.571 -6.009 1.00 85.75 538 CYS A CA 1
ATOM 4176 C C . CYS A 1 538 ? -1.136 -14.859 -5.727 1.00 85.75 538 CYS A C 1
ATOM 4178 O O . CYS A 1 538 ? -1.919 -15.263 -6.585 1.00 85.75 538 CYS A O 1
ATOM 4180 N N . ALA A 1 539 ? -1.020 -15.432 -4.527 1.00 86.50 539 ALA A N 1
ATOM 4181 C CA . ALA A 1 539 ? -1.714 -16.656 -4.127 1.00 86.50 539 ALA A CA 1
ATOM 4182 C C . ALA A 1 539 ? -3.228 -16.487 -3.879 1.00 86.50 539 ALA A C 1
ATOM 4184 O O . ALA A 1 539 ? -3.990 -17.415 -4.139 1.00 86.50 539 ALA A O 1
ATOM 4185 N N . ARG A 1 540 ? -3.695 -15.323 -3.391 1.00 80.19 540 ARG A N 1
ATOM 4186 C CA . ARG A 1 540 ? -5.123 -15.097 -3.051 1.00 80.19 540 ARG A CA 1
ATOM 4187 C C . ARG A 1 540 ? -6.065 -15.184 -4.252 1.00 80.19 540 ARG A C 1
ATOM 4189 O O . ARG A 1 540 ? -7.204 -15.621 -4.124 1.00 80.19 540 ARG A O 1
ATOM 4196 N N . ASN A 1 541 ? -5.609 -14.740 -5.413 1.00 72.19 541 ASN A N 1
ATOM 4197 C CA . ASN A 1 541 ? -6.413 -14.723 -6.626 1.00 72.19 541 ASN A CA 1
ATOM 4198 C C . ASN A 1 541 ? -6.173 -16.031 -7.392 1.00 72.19 541 ASN A C 1
ATOM 4200 O O . ASN A 1 541 ? -5.116 -16.206 -7.990 1.00 72.19 541 ASN A O 1
ATOM 4204 N N . GLN A 1 542 ? -7.163 -16.927 -7.417 1.00 70.50 542 GLN A N 1
ATOM 4205 C CA . GLN A 1 542 ? -7.065 -18.262 -8.041 1.00 70.50 542 GLN A CA 1
ATOM 4206 C C . GLN A 1 542 ? -6.787 -18.253 -9.562 1.00 70.50 542 GLN A C 1
ATOM 4208 O O . GLN A 1 542 ? -6.638 -19.308 -10.169 1.00 70.50 542 GLN A O 1
ATOM 4213 N N . GLY A 1 543 ? -6.711 -17.080 -10.199 1.00 73.81 543 GLY A N 1
ATOM 4214 C CA . GLY A 1 543 ? -6.294 -16.956 -11.591 1.00 73.81 543 GLY A CA 1
ATOM 4215 C C . GLY A 1 543 ? -4.778 -17.069 -11.749 1.00 73.81 543 GLY A C 1
ATOM 4216 O O . GLY A 1 543 ? -4.037 -16.289 -11.136 1.00 73.81 543 GLY A O 1
ATOM 4217 N N . GLU A 1 544 ? -4.352 -17.983 -12.625 1.00 75.19 544 GLU A N 1
ATOM 4218 C CA . GLU A 1 544 ? -2.989 -18.072 -13.153 1.00 75.19 544 GLU A CA 1
ATOM 4219 C C . GLU A 1 544 ? -2.568 -16.690 -13.679 1.00 75.19 544 GLU A C 1
ATOM 4221 O O . GLU A 1 544 ? -3.265 -16.070 -14.488 1.00 75.19 544 GLU A O 1
ATOM 4226 N N . PHE A 1 545 ? -1.470 -16.147 -13.155 1.00 81.12 545 PHE A N 1
ATOM 4227 C CA . PHE A 1 545 ? -0.922 -14.878 -13.626 1.00 81.12 545 PHE A CA 1
ATOM 4228 C C . PHE A 1 545 ? 0.245 -15.152 -14.574 1.00 81.12 545 PHE A C 1
ATOM 4230 O O . PHE A 1 545 ? 0.980 -16.120 -14.407 1.00 81.12 545 PHE A O 1
ATOM 4237 N N . MET A 1 546 ? 0.410 -14.293 -15.584 1.00 83.69 546 MET A N 1
ATOM 4238 C CA . MET A 1 546 ? 1.457 -14.448 -16.592 1.00 83.69 546 MET A CA 1
ATOM 4239 C C . MET A 1 546 ? 2.841 -14.496 -15.931 1.00 83.69 546 MET A C 1
ATOM 4241 O O . MET A 1 546 ? 3.218 -13.574 -15.203 1.00 83.69 546 MET A O 1
ATOM 4245 N N . GLN A 1 547 ? 3.600 -15.546 -16.239 1.00 86.25 547 GLN A N 1
ATOM 4246 C CA . GLN A 1 547 ? 4.995 -15.701 -15.838 1.00 86.25 547 GLN A CA 1
ATOM 4247 C C . GLN A 1 547 ? 5.894 -15.485 -17.063 1.00 86.25 547 GLN A C 1
ATOM 4249 O O . GLN A 1 547 ? 6.169 -16.434 -17.802 1.00 86.25 547 GLN A O 1
ATOM 4254 N N . PRO A 1 548 ? 6.298 -14.237 -17.364 1.00 84.56 548 PRO A N 1
ATOM 4255 C CA . PRO A 1 548 ? 7.173 -13.983 -18.496 1.00 84.56 548 PRO A CA 1
ATOM 4256 C C . PRO A 1 548 ? 8.528 -14.656 -18.261 1.00 84.56 548 PRO A C 1
ATOM 4258 O O . PRO A 1 548 ? 9.137 -14.519 -17.199 1.00 84.56 548 PRO A O 1
ATOM 4261 N N . LYS A 1 549 ? 9.010 -15.375 -19.275 1.00 84.44 549 LYS A N 1
ATOM 4262 C CA . LYS A 1 549 ? 10.363 -15.925 -19.279 1.00 84.44 549 LYS A CA 1
ATOM 4263 C C . LYS A 1 549 ? 11.343 -14.804 -19.611 1.00 84.44 549 LYS A C 1
ATOM 4265 O O . LYS A 1 549 ? 11.287 -14.270 -20.715 1.00 84.44 549 LYS A O 1
ATOM 4270 N N . LEU A 1 550 ? 12.227 -14.481 -18.672 1.00 81.81 550 LEU A N 1
ATOM 4271 C CA . LEU A 1 550 ? 13.310 -13.521 -18.880 1.00 81.81 550 LEU A CA 1
ATOM 4272 C C . LEU A 1 550 ? 14.606 -14.227 -19.299 1.00 81.81 550 LEU A C 1
ATOM 4274 O O . LEU A 1 550 ? 14.884 -15.351 -18.881 1.00 81.81 550 LEU A O 1
ATOM 4278 N N . LEU A 1 551 ? 15.404 -13.536 -20.106 1.00 79.94 551 LEU A N 1
ATOM 4279 C CA . LEU A 1 551 ? 16.739 -13.898 -20.574 1.00 79.94 551 LEU A CA 1
ATOM 4280 C C . LEU A 1 551 ? 17.769 -13.768 -19.449 1.00 79.94 551 LEU A C 1
ATOM 4282 O O . LEU A 1 551 ? 18.720 -14.537 -19.399 1.00 79.94 551 LEU A O 1
ATOM 4286 N N . SER A 1 552 ? 17.568 -12.840 -18.513 1.00 71.75 552 SER A N 1
ATOM 4287 C CA . SER A 1 552 ? 18.457 -12.587 -17.375 1.00 71.75 552 SER A CA 1
ATOM 4288 C C . SER A 1 552 ? 18.257 -13.584 -16.222 1.00 71.75 552 SER A C 1
ATOM 4290 O O . SER A 1 552 ? 18.160 -13.206 -15.059 1.00 71.75 552 SER A O 1
ATOM 4292 N N . ALA A 1 553 ? 18.194 -14.880 -16.529 1.00 73.94 553 ALA A N 1
ATOM 4293 C CA . ALA A 1 553 ? 17.922 -15.948 -15.562 1.00 73.94 553 ALA A CA 1
ATOM 4294 C C . ALA A 1 553 ? 19.188 -16.578 -14.940 1.00 73.94 553 ALA A C 1
ATOM 4296 O O . ALA A 1 553 ? 19.119 -17.693 -14.428 1.00 73.94 553 ALA A O 1
ATOM 4297 N N . ALA A 1 554 ? 20.342 -15.898 -14.979 1.00 79.81 554 ALA A N 1
ATOM 4298 C CA . ALA A 1 554 ? 21.598 -16.457 -14.474 1.00 79.81 554 ALA A CA 1
ATOM 4299 C C . ALA A 1 554 ? 21.505 -16.834 -12.990 1.00 79.81 554 ALA A C 1
ATOM 4301 O O . ALA A 1 554 ? 21.008 -16.054 -12.175 1.00 79.81 554 ALA A O 1
ATOM 4302 N N . ASP A 1 555 ? 22.012 -18.014 -12.645 1.00 86.44 555 ASP A N 1
ATOM 4303 C CA . ASP A 1 555 ? 22.063 -18.531 -11.280 1.00 86.44 555 ASP A CA 1
ATOM 4304 C C . ASP A 1 555 ? 23.287 -17.976 -10.530 1.00 86.44 555 ASP A C 1
ATOM 4306 O O . ASP A 1 555 ? 24.393 -18.513 -10.629 1.00 86.44 555 ASP A O 1
ATOM 4310 N N . LEU A 1 556 ? 23.106 -16.853 -9.827 1.00 87.06 556 LEU A N 1
ATOM 4311 C CA . LEU A 1 556 ? 24.188 -16.160 -9.114 1.00 87.06 556 LEU A CA 1
ATOM 4312 C C . LEU A 1 556 ? 24.295 -16.543 -7.632 1.00 87.06 556 LEU A C 1
ATOM 4314 O O . LEU A 1 556 ? 25.399 -16.611 -7.101 1.00 87.06 556 LEU A O 1
ATOM 4318 N N . ASP A 1 557 ? 23.162 -16.716 -6.958 1.00 83.31 557 ASP A N 1
ATOM 4319 C CA . ASP A 1 557 ? 23.077 -16.859 -5.502 1.00 83.31 557 ASP A CA 1
ATOM 4320 C C . ASP A 1 557 ? 21.923 -17.797 -5.103 1.00 83.31 557 ASP A C 1
ATOM 4322 O O . ASP A 1 557 ? 22.057 -19.004 -5.243 1.00 83.31 557 ASP A O 1
ATOM 4326 N N . SER A 1 558 ? 20.792 -17.287 -4.603 1.00 84.25 558 SER A N 1
ATOM 4327 C CA . SER A 1 558 ? 19.619 -18.120 -4.294 1.00 84.25 558 SER A CA 1
ATOM 4328 C C . SER A 1 558 ? 18.643 -18.221 -5.467 1.00 84.25 558 SER A C 1
ATOM 4330 O O . SER A 1 558 ? 18.612 -17.345 -6.342 1.00 84.25 558 SER A O 1
ATOM 4332 N N . ASP A 1 559 ? 17.803 -19.254 -5.449 1.00 89.12 559 ASP A N 1
ATOM 4333 C CA . ASP A 1 559 ? 16.703 -19.399 -6.400 1.00 89.12 559 ASP A CA 1
ATOM 4334 C C . ASP A 1 559 ? 15.778 -18.172 -6.378 1.00 89.12 559 ASP A C 1
ATOM 4336 O O . ASP A 1 559 ? 15.616 -17.482 -5.364 1.00 89.12 559 ASP A O 1
ATOM 4340 N N . LEU A 1 560 ? 15.189 -17.877 -7.535 1.00 92.25 560 LEU A N 1
ATOM 4341 C CA . LEU A 1 560 ? 14.186 -16.828 -7.680 1.00 92.25 560 LEU A CA 1
ATOM 4342 C C . LEU A 1 560 ? 12.797 -17.413 -7.395 1.00 92.25 560 LEU A C 1
ATOM 4344 O O . LEU A 1 560 ? 12.449 -18.485 -7.893 1.00 92.25 560 LEU A O 1
ATOM 4348 N N . ASP A 1 561 ? 11.992 -16.708 -6.603 1.00 92.56 561 ASP A N 1
ATOM 4349 C CA . ASP A 1 561 ? 10.631 -17.109 -6.258 1.00 92.56 561 ASP A CA 1
ATOM 4350 C C . ASP A 1 561 ? 9.657 -16.905 -7.436 1.00 92.56 561 ASP A C 1
ATOM 4352 O O . ASP A 1 561 ? 9.156 -15.809 -7.719 1.00 92.56 561 ASP A O 1
ATOM 4356 N N . LYS A 1 562 ? 9.374 -18.005 -8.136 1.00 92.56 562 LYS A N 1
ATOM 4357 C CA . LYS A 1 562 ? 8.408 -18.058 -9.242 1.00 92.56 562 LYS A CA 1
ATOM 4358 C C . LYS A 1 562 ? 6.966 -17.768 -8.808 1.00 92.56 562 LYS A C 1
ATOM 4360 O O . LYS A 1 562 ? 6.178 -17.322 -9.639 1.00 92.56 562 LYS A O 1
ATOM 4365 N N . ASP A 1 563 ? 6.621 -17.951 -7.530 1.00 92.12 563 ASP A N 1
ATOM 4366 C CA . ASP A 1 563 ? 5.256 -17.731 -7.030 1.00 92.12 563 ASP A CA 1
ATOM 4367 C C . ASP A 1 563 ? 4.898 -16.234 -6.973 1.00 92.12 563 ASP A C 1
ATOM 4369 O O . ASP A 1 563 ? 3.731 -15.873 -6.819 1.00 92.12 563 ASP A O 1
ATOM 4373 N N . CYS A 1 564 ? 5.887 -15.349 -7.130 1.00 92.44 564 CYS A N 1
ATOM 4374 C CA . CYS A 1 564 ? 5.700 -13.902 -7.183 1.00 92.44 564 CYS A CA 1
ATOM 4375 C C . CYS A 1 564 ? 6.430 -13.224 -8.352 1.00 92.44 564 CYS A C 1
ATOM 4377 O O . CYS A 1 564 ? 6.656 -12.013 -8.299 1.00 92.44 564 CYS A O 1
ATOM 4379 N N . ASN A 1 565 ? 6.783 -13.964 -9.413 1.00 93.56 565 ASN A N 1
ATOM 4380 C CA . ASN A 1 565 ? 7.527 -13.420 -10.557 1.00 93.56 565 ASN A CA 1
ATOM 4381 C C . ASN A 1 565 ? 8.831 -12.710 -10.121 1.00 93.56 565 ASN A C 1
ATOM 4383 O O . ASN A 1 565 ? 9.082 -11.568 -10.502 1.00 93.56 565 ASN A O 1
ATOM 4387 N N . GLU A 1 566 ? 9.637 -13.341 -9.261 1.00 94.56 566 GLU A N 1
ATOM 4388 C CA . GLU A 1 566 ? 10.954 -12.808 -8.895 1.00 94.56 566 GLU A CA 1
ATOM 4389 C C . GLU A 1 566 ? 11.950 -12.983 -10.052 1.00 94.56 566 GLU A C 1
ATOM 4391 O O . GLU A 1 566 ? 12.053 -14.051 -10.658 1.00 94.56 566 GLU A O 1
ATOM 4396 N N . TRP A 1 567 ? 12.705 -11.929 -10.350 1.00 94.12 567 TRP A N 1
ATOM 4397 C CA . TRP A 1 567 ? 13.585 -11.840 -11.511 1.00 94.12 567 TRP A CA 1
ATOM 4398 C C . TRP A 1 567 ? 14.925 -11.204 -11.166 1.00 94.12 567 TRP A C 1
ATOM 4400 O O . TRP A 1 567 ? 15.020 -10.448 -10.202 1.00 94.12 567 TRP A O 1
ATOM 4410 N N . ARG A 1 568 ? 15.946 -11.436 -11.999 1.00 94.62 568 ARG A N 1
ATOM 4411 C CA . ARG A 1 568 ? 17.154 -10.601 -12.030 1.00 94.62 568 ARG A CA 1
ATOM 4412 C C . ARG A 1 568 ? 17.062 -9.663 -13.221 1.00 94.62 568 ARG A C 1
ATOM 4414 O O . ARG A 1 568 ? 16.882 -10.129 -14.339 1.00 94.62 568 ARG A O 1
ATOM 4421 N N . CYS A 1 569 ? 17.183 -8.362 -13.001 1.00 96.19 569 CYS A N 1
ATOM 4422 C CA . CYS A 1 569 ? 17.141 -7.366 -14.070 1.00 96.19 569 CYS A CA 1
ATOM 4423 C C . CYS A 1 569 ? 18.262 -6.340 -13.899 1.00 96.19 569 CYS A C 1
ATOM 4425 O O . CYS A 1 569 ? 18.723 -6.092 -12.788 1.00 96.19 569 CYS A O 1
ATOM 4427 N N . PHE A 1 570 ? 18.662 -5.706 -14.994 1.00 97.44 570 PHE A N 1
ATOM 4428 C CA . PHE A 1 570 ? 19.647 -4.636 -15.002 1.00 97.44 570 PHE A CA 1
ATOM 4429 C C . PHE A 1 570 ? 19.014 -3.267 -14.761 1.00 97.44 570 PHE A C 1
ATOM 4431 O O . PHE A 1 570 ? 17.912 -2.986 -15.237 1.00 97.44 570 PHE A O 1
ATOM 4438 N N . HIS A 1 571 ? 19.749 -2.382 -14.100 1.00 97.56 571 HIS A N 1
ATOM 4439 C CA . HIS A 1 571 ? 19.435 -0.960 -14.009 1.00 97.56 571 HIS A CA 1
ATOM 4440 C C . HIS A 1 571 ? 20.700 -0.136 -14.276 1.00 97.56 571 HIS A C 1
ATOM 4442 O O . HIS A 1 571 ? 21.697 -0.285 -13.574 1.00 97.56 571 HIS A O 1
ATOM 4448 N N . GLY A 1 572 ? 20.670 0.718 -15.302 1.00 96.25 572 GLY A N 1
ATOM 4449 C CA . GLY A 1 572 ? 21.773 1.622 -15.637 1.00 96.25 572 GLY A CA 1
ATOM 4450 C C . GLY A 1 572 ? 21.484 3.050 -15.184 1.00 96.25 572 GLY A C 1
ATOM 4451 O O . GLY A 1 572 ? 20.362 3.533 -15.337 1.00 96.25 572 GLY A O 1
ATOM 4452 N N . SER A 1 573 ? 22.489 3.721 -14.623 1.00 95.69 573 SER A N 1
ATOM 4453 C CA . SER A 1 573 ? 22.436 5.136 -14.231 1.00 95.69 573 SER A CA 1
ATOM 4454 C C . SER A 1 573 ? 23.861 5.691 -14.089 1.00 95.69 573 SER A C 1
ATOM 4456 O O . SER A 1 573 ? 24.838 5.028 -14.434 1.00 95.69 573 SER A O 1
ATOM 4458 N N . GLY A 1 574 ? 23.992 6.913 -13.570 1.00 93.69 574 GLY A N 1
ATOM 4459 C CA . GLY A 1 574 ? 25.292 7.463 -13.182 1.00 93.69 574 GLY A CA 1
ATOM 4460 C C . GLY A 1 574 ? 25.864 6.771 -11.930 1.00 93.69 574 GLY A C 1
ATOM 4461 O O . GLY A 1 574 ? 25.073 6.419 -11.052 1.00 93.69 574 GLY A O 1
ATOM 4462 N N . PRO A 1 575 ? 27.195 6.618 -11.806 1.00 94.25 575 PRO A N 1
ATOM 4463 C CA . PRO A 1 575 ? 27.840 5.923 -10.687 1.00 94.25 575 PRO A CA 1
ATOM 4464 C C . PRO A 1 575 ? 27.371 6.376 -9.296 1.00 94.25 575 PRO A C 1
ATOM 4466 O O . PRO A 1 575 ? 26.930 5.543 -8.504 1.00 94.25 575 PRO A O 1
ATOM 4469 N N . ASP A 1 576 ? 27.335 7.687 -9.036 1.00 94.19 576 ASP A N 1
ATOM 4470 C CA . ASP A 1 576 ? 26.880 8.248 -7.751 1.00 94.19 576 ASP A CA 1
ATOM 4471 C C . ASP A 1 576 ? 25.435 7.870 -7.423 1.00 94.19 576 ASP A C 1
ATOM 4473 O O . ASP A 1 576 ? 25.077 7.586 -6.281 1.00 94.19 576 ASP A O 1
ATOM 4477 N N . LYS A 1 577 ? 24.581 7.820 -8.449 1.00 95.12 577 LYS A N 1
ATOM 4478 C CA . LYS A 1 577 ? 23.175 7.444 -8.292 1.00 95.12 577 LYS A CA 1
ATOM 4479 C C . LYS A 1 577 ? 23.032 5.967 -7.964 1.00 95.12 577 LYS A C 1
ATOM 4481 O O . LYS A 1 577 ? 22.191 5.619 -7.143 1.00 95.12 577 LYS A O 1
ATOM 4486 N N . LEU A 1 578 ? 23.834 5.108 -8.594 1.00 96.88 578 LEU A N 1
ATOM 4487 C CA . LEU A 1 578 ? 23.836 3.676 -8.298 1.00 96.88 578 LEU A CA 1
ATOM 4488 C C . LEU A 1 578 ? 24.346 3.408 -6.880 1.00 96.88 578 LEU A C 1
ATOM 4490 O O . LEU A 1 578 ? 23.738 2.610 -6.171 1.00 96.88 578 LEU A O 1
ATOM 4494 N N . ARG A 1 579 ? 25.389 4.124 -6.439 1.00 95.31 579 ARG A N 1
ATOM 4495 C CA . ARG A 1 579 ? 25.870 4.082 -5.052 1.00 95.31 579 ARG A CA 1
ATOM 4496 C C . ARG A 1 579 ? 24.769 4.500 -4.073 1.00 95.31 579 ARG A C 1
ATOM 4498 O O . ARG A 1 579 ? 24.428 3.725 -3.185 1.00 95.31 579 ARG A O 1
ATOM 4505 N N . GLY A 1 580 ? 24.114 5.635 -4.323 1.00 92.25 580 GLY A N 1
ATOM 4506 C CA . GLY A 1 580 ? 22.991 6.093 -3.503 1.00 92.25 580 GLY A CA 1
ATOM 4507 C C . GLY A 1 580 ? 21.809 5.112 -3.471 1.00 92.25 580 GLY A C 1
ATOM 4508 O O . GLY A 1 580 ? 21.148 4.989 -2.441 1.00 92.25 580 GLY A O 1
ATOM 4509 N N . ILE A 1 581 ? 21.540 4.382 -4.564 1.00 95.50 581 ILE A N 1
ATOM 4510 C CA . ILE A 1 581 ? 20.519 3.316 -4.591 1.00 95.50 581 ILE A CA 1
ATOM 4511 C C . ILE A 1 581 ? 20.935 2.140 -3.701 1.00 95.50 581 ILE A C 1
ATOM 4513 O O . ILE A 1 581 ? 20.099 1.606 -2.972 1.00 95.50 581 ILE A O 1
ATOM 4517 N N . CYS A 1 582 ? 22.207 1.740 -3.746 1.00 96.25 582 CYS A N 1
ATOM 4518 C CA . CYS A 1 582 ? 22.734 0.667 -2.906 1.00 96.25 582 CYS A CA 1
ATOM 4519 C C . CYS A 1 582 ? 22.699 1.015 -1.412 1.00 96.25 582 CYS A C 1
ATOM 4521 O O . CYS A 1 582 ? 22.463 0.122 -0.603 1.00 96.25 582 CYS A O 1
ATOM 4523 N N . GLU A 1 583 ? 22.882 2.289 -1.063 1.00 91.12 583 GLU A N 1
ATOM 4524 C CA . GLU A 1 583 ? 22.853 2.786 0.318 1.00 91.12 583 GLU A CA 1
ATOM 4525 C C . GLU A 1 583 ? 21.425 3.017 0.835 1.00 91.12 583 GLU A C 1
ATOM 4527 O O . GLU A 1 583 ? 21.100 2.655 1.961 1.00 91.12 583 GLU A O 1
ATOM 4532 N N . SER A 1 584 ? 20.551 3.618 0.019 1.00 83.00 584 SER A N 1
ATOM 4533 C CA . SER A 1 584 ? 19.297 4.231 0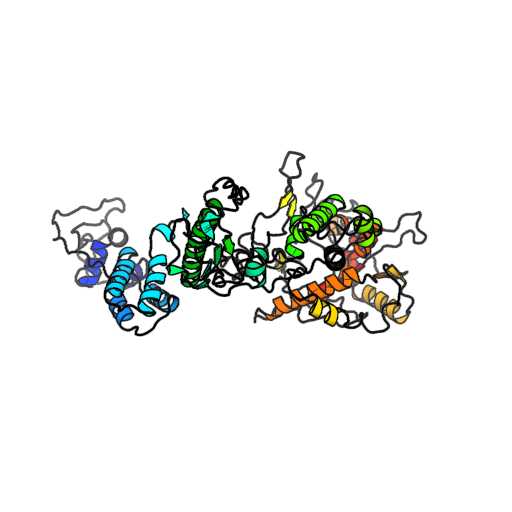.496 1.00 83.00 584 SER A CA 1
ATOM 4534 C C . SER A 1 584 ? 18.024 3.766 -0.224 1.00 83.00 584 SER A C 1
ATOM 4536 O O . SER A 1 584 ? 16.955 4.369 -0.051 1.00 83.00 584 SER A O 1
ATOM 4538 N N . ASN A 1 585 ? 18.124 2.670 -0.984 1.00 91.44 585 ASN A N 1
ATOM 4539 C CA . ASN A 1 585 ? 17.085 2.097 -1.846 1.00 91.44 585 ASN A CA 1
ATOM 4540 C C . ASN A 1 585 ? 16.792 2.912 -3.124 1.00 91.44 585 ASN A C 1
ATOM 4542 O O . ASN A 1 585 ? 17.265 4.029 -3.336 1.00 91.44 585 ASN A O 1
ATOM 4546 N N . PHE A 1 586 ? 15.958 2.349 -4.000 1.00 89.19 586 PHE A N 1
ATOM 4547 C CA . PHE A 1 586 ? 15.444 3.036 -5.181 1.00 89.19 586 PHE A CA 1
ATOM 4548 C C . PHE A 1 586 ? 14.586 4.249 -4.800 1.00 89.19 586 PHE A C 1
ATOM 4550 O O . PHE A 1 586 ? 13.563 4.130 -4.129 1.00 89.19 586 PHE A O 1
ATOM 4557 N N . ARG A 1 587 ? 14.978 5.426 -5.301 1.00 85.50 587 ARG A N 1
ATOM 4558 C CA . ARG A 1 587 ? 14.237 6.692 -5.177 1.00 85.50 587 ARG A CA 1
ATOM 4559 C C . ARG A 1 587 ? 14.119 7.356 -6.551 1.00 85.50 587 ARG A C 1
ATOM 4561 O O . ARG A 1 587 ? 15.080 7.278 -7.320 1.00 85.50 587 ARG A O 1
ATOM 4568 N N . PRO A 1 588 ? 13.016 8.057 -6.889 1.00 81.62 588 PRO A N 1
ATOM 4569 C CA . PRO A 1 588 ? 12.864 8.692 -8.206 1.00 81.62 588 PRO A CA 1
ATOM 4570 C C . PRO A 1 588 ? 14.000 9.661 -8.571 1.00 81.62 588 PRO A C 1
ATOM 4572 O O . PRO A 1 588 ? 14.399 9.741 -9.733 1.00 81.62 588 PRO A O 1
ATOM 4575 N N . ALA A 1 589 ? 14.570 10.354 -7.578 1.00 79.50 589 ALA A N 1
ATOM 4576 C CA . ALA A 1 589 ? 15.718 11.244 -7.761 1.00 79.50 589 ALA A CA 1
ATOM 4577 C C . ALA A 1 589 ? 16.997 10.505 -8.211 1.00 79.50 589 ALA A C 1
ATOM 4579 O O . ALA A 1 589 ? 17.787 11.045 -8.990 1.00 79.50 589 ALA A O 1
ATOM 4580 N N . LEU A 1 590 ? 17.174 9.257 -7.765 1.00 85.81 590 LEU A N 1
ATOM 4581 C CA . LEU A 1 590 ? 18.354 8.436 -8.041 1.00 85.81 590 LEU A CA 1
ATOM 4582 C C . LEU A 1 590 ? 18.168 7.573 -9.297 1.00 85.81 590 LEU A C 1
ATOM 4584 O O . LEU A 1 590 ? 19.015 7.569 -10.185 1.00 85.81 590 LEU A O 1
ATOM 4588 N N . ALA A 1 591 ? 17.024 6.903 -9.428 1.00 86.81 591 ALA A N 1
ATOM 4589 C CA . ALA A 1 591 ? 16.743 5.991 -10.539 1.00 86.81 591 ALA A CA 1
ATOM 4590 C C . ALA A 1 591 ? 16.432 6.710 -11.867 1.00 86.81 591 ALA A C 1
ATOM 4592 O O . ALA A 1 591 ? 16.499 6.113 -12.940 1.00 86.81 591 ALA A O 1
ATOM 4593 N N . GLY A 1 592 ? 16.081 7.999 -11.804 1.00 85.81 592 GLY A N 1
ATOM 4594 C CA . GLY A 1 592 ? 15.576 8.752 -12.948 1.00 85.81 592 GLY A CA 1
ATOM 4595 C C . GLY A 1 592 ? 14.091 8.492 -13.217 1.00 85.81 592 GLY A C 1
ATOM 4596 O O . GLY A 1 592 ? 13.471 7.592 -12.660 1.00 85.81 592 GLY A O 1
ATOM 4597 N N . THR A 1 593 ? 13.491 9.319 -14.075 1.00 78.75 593 THR A N 1
ATOM 4598 C CA . THR A 1 593 ? 12.035 9.317 -14.310 1.00 78.75 593 THR A CA 1
ATOM 4599 C C . THR A 1 593 ? 11.586 8.409 -15.461 1.00 78.75 593 THR A C 1
ATOM 4601 O O . THR A 1 593 ? 10.398 8.372 -15.771 1.00 78.75 593 THR A O 1
ATOM 4604 N N . GLY A 1 594 ? 12.518 7.738 -16.153 1.00 78.12 594 GLY A N 1
ATOM 4605 C CA . GLY A 1 594 ? 12.239 6.943 -17.363 1.00 78.12 594 GLY A CA 1
ATOM 4606 C C . GLY A 1 594 ? 11.751 7.745 -18.576 1.00 78.12 594 GLY A C 1
ATOM 4607 O O . GLY A 1 594 ? 11.326 7.181 -19.581 1.00 78.12 594 GLY A O 1
ATOM 4608 N N . ALA A 1 595 ? 11.801 9.073 -18.496 1.00 76.69 595 ALA A N 1
ATOM 4609 C CA . ALA A 1 595 ? 11.337 9.984 -19.527 1.00 76.69 595 ALA A CA 1
ATOM 4610 C C . ALA A 1 595 ? 12.390 10.187 -20.631 1.00 76.69 595 ALA A C 1
ATOM 4612 O O . ALA A 1 595 ? 13.101 11.195 -20.638 1.00 76.69 595 ALA A O 1
ATOM 4613 N N . THR A 1 596 ? 12.511 9.237 -21.562 1.00 65.75 596 THR A N 1
ATOM 4614 C CA . THR A 1 596 ? 13.463 9.347 -22.684 1.00 65.75 596 THR A CA 1
ATOM 4615 C C . THR A 1 596 ? 12.999 10.265 -23.807 1.00 65.75 596 THR A C 1
ATOM 4617 O O . THR A 1 596 ? 13.837 10.917 -24.432 1.00 65.75 596 THR A O 1
ATOM 4620 N N . TRP A 1 597 ? 11.691 10.361 -24.060 1.00 66.31 597 TRP A N 1
ATOM 4621 C CA . TRP A 1 597 ? 11.170 11.169 -25.163 1.00 66.31 597 TRP A CA 1
ATOM 4622 C C . TRP A 1 597 ? 10.619 12.502 -24.668 1.00 66.31 597 TRP A C 1
ATOM 4624 O O . TRP A 1 597 ? 9.734 12.532 -23.813 1.00 66.31 597 TRP A O 1
ATOM 4634 N N . LYS A 1 598 ? 11.166 13.598 -25.196 1.00 73.88 598 LYS A N 1
ATOM 4635 C CA . LYS A 1 598 ? 10.744 14.965 -24.889 1.00 73.88 598 LYS A CA 1
ATOM 4636 C C . LYS A 1 598 ? 10.238 15.605 -26.171 1.00 73.88 598 LYS A C 1
ATOM 4638 O O . LYS A 1 598 ? 10.905 15.487 -27.199 1.00 73.88 598 LYS A O 1
ATOM 4643 N N . ASP A 1 599 ? 9.117 16.311 -26.092 1.00 73.06 599 ASP A N 1
ATOM 4644 C CA . ASP A 1 599 ? 8.734 17.219 -27.167 1.00 73.06 599 ASP A CA 1
ATOM 4645 C C . ASP A 1 599 ? 9.843 18.267 -27.373 1.00 73.06 599 ASP A C 1
ATOM 4647 O O . ASP A 1 599 ? 10.494 18.669 -26.398 1.00 73.06 599 ASP A O 1
ATOM 4651 N N . PRO A 1 600 ? 10.102 18.719 -28.613 1.00 67.75 600 PRO A N 1
ATOM 4652 C CA . PRO A 1 600 ? 11.060 19.789 -28.865 1.00 67.75 600 PRO A CA 1
ATOM 4653 C C . PRO A 1 600 ? 10.775 21.010 -27.974 1.00 67.75 600 PRO A C 1
ATOM 4655 O O . PRO A 1 600 ? 9.680 21.562 -27.997 1.00 67.75 600 PRO A O 1
ATOM 4658 N N . GLY A 1 601 ? 11.758 21.414 -27.164 1.00 72.12 601 GLY A N 1
ATOM 4659 C CA . GLY A 1 601 ? 11.629 22.514 -26.196 1.00 72.12 601 GLY A CA 1
ATOM 4660 C C . GLY A 1 601 ? 11.145 22.111 -24.795 1.00 72.12 601 GLY A C 1
ATOM 4661 O O . GLY A 1 601 ? 11.244 22.915 -23.869 1.00 72.12 601 GLY A O 1
ATOM 4662 N N . ALA A 1 602 ? 10.694 20.871 -24.581 1.00 75.00 602 ALA A N 1
ATOM 4663 C CA . ALA A 1 602 ? 10.302 20.396 -23.257 1.00 75.00 602 ALA A CA 1
ATOM 4664 C C . ALA A 1 602 ? 11.525 20.025 -22.399 1.00 75.00 602 ALA A C 1
ATOM 4666 O O . ALA A 1 602 ? 12.383 19.226 -22.783 1.00 75.00 602 ALA A O 1
ATOM 4667 N N . ALA A 1 603 ? 11.579 20.552 -21.173 1.00 68.50 603 ALA A N 1
ATOM 4668 C CA . ALA A 1 603 ? 12.664 20.262 -20.233 1.00 68.50 603 ALA A CA 1
ATOM 4669 C C . ALA A 1 603 ? 12.665 18.795 -19.747 1.00 68.50 603 ALA A C 1
ATOM 4671 O O . ALA A 1 603 ? 13.722 18.242 -19.419 1.00 68.50 603 ALA A O 1
ATOM 4672 N N . LYS A 1 604 ? 11.498 18.136 -19.709 1.00 69.38 604 LYS A N 1
ATOM 4673 C CA . LYS A 1 604 ? 11.297 16.750 -19.247 1.00 69.38 604 LYS A CA 1
ATOM 4674 C C . LYS A 1 604 ? 10.303 16.034 -20.170 1.00 69.38 604 LYS A C 1
ATOM 4676 O O . LYS A 1 604 ? 9.419 16.673 -20.724 1.00 69.38 604 LYS A O 1
ATOM 4681 N N . GLY A 1 605 ? 10.483 14.728 -20.340 1.00 77.25 605 GLY A N 1
ATOM 4682 C CA . GLY A 1 605 ? 9.603 13.883 -21.148 1.00 77.25 605 GLY A CA 1
ATOM 4683 C C . GLY A 1 605 ? 8.521 13.198 -20.318 1.00 77.25 605 GLY A C 1
ATOM 4684 O O . GLY A 1 605 ? 8.604 13.192 -19.088 1.00 77.25 605 GLY A O 1
ATOM 4685 N N . THR A 1 606 ? 7.563 12.558 -20.987 1.00 78.31 606 THR A N 1
ATOM 4686 C CA . THR A 1 606 ? 6.592 11.672 -20.327 1.00 78.31 606 THR A CA 1
ATOM 4687 C C . THR A 1 606 ? 7.045 10.218 -20.481 1.00 78.31 606 THR A C 1
ATOM 4689 O O . THR A 1 606 ? 7.333 9.794 -21.604 1.00 78.31 606 THR A O 1
ATOM 4692 N N . PRO A 1 607 ? 7.152 9.440 -19.390 1.00 83.38 607 PRO A N 1
ATOM 4693 C CA . PRO A 1 607 ? 7.545 8.039 -19.478 1.00 83.38 607 PRO A CA 1
ATOM 4694 C C . PRO A 1 607 ? 6.543 7.197 -20.281 1.00 83.38 607 PRO A C 1
ATOM 4696 O O . PRO A 1 607 ? 5.333 7.313 -20.094 1.00 83.38 607 PRO A O 1
ATOM 4699 N N . LEU A 1 608 ? 7.048 6.282 -21.117 1.00 81.69 608 LEU A N 1
ATOM 4700 C CA . LEU A 1 608 ? 6.217 5.423 -21.975 1.00 81.69 608 LEU A CA 1
ATOM 4701 C C . LEU A 1 608 ? 5.342 4.442 -21.180 1.00 81.69 608 LEU A C 1
ATOM 4703 O O . LEU A 1 608 ? 4.224 4.139 -21.588 1.00 81.69 608 LEU A O 1
ATOM 4707 N N . TYR A 1 609 ? 5.856 3.942 -20.054 1.00 84.69 609 TYR A N 1
ATOM 4708 C CA . TYR A 1 609 ? 5.197 2.922 -19.232 1.00 84.69 609 TYR A CA 1
ATOM 4709 C C . TYR A 1 609 ? 4.729 3.471 -17.877 1.00 84.69 609 TYR A C 1
ATOM 4711 O O . TYR A 1 609 ? 4.479 2.707 -16.948 1.00 84.69 609 TYR A O 1
ATOM 4719 N N . GLY A 1 610 ? 4.583 4.796 -17.775 1.00 85.12 610 GLY A N 1
ATOM 4720 C CA . GLY A 1 610 ? 4.205 5.484 -16.542 1.00 85.12 610 GLY A CA 1
ATOM 4721 C C . GLY A 1 610 ? 5.388 5.787 -15.620 1.00 85.12 610 GLY A C 1
ATOM 4722 O O . GLY A 1 610 ? 6.527 5.389 -15.857 1.00 85.12 610 GLY A O 1
ATOM 4723 N N . PHE A 1 611 ? 5.139 6.560 -14.571 1.00 81.12 611 PHE A N 1
ATOM 4724 C CA . PHE A 1 611 ? 6.178 6.919 -13.609 1.00 81.12 611 PHE A CA 1
ATOM 4725 C C . PHE A 1 611 ? 6.553 5.705 -12.753 1.00 81.12 611 PHE A C 1
ATOM 4727 O O . PHE A 1 611 ? 5.681 5.054 -12.182 1.00 81.12 611 PHE A O 1
ATOM 4734 N N . GLY A 1 612 ? 7.846 5.397 -12.672 1.00 89.62 612 GLY A N 1
ATOM 4735 C CA . GLY A 1 612 ? 8.342 4.248 -11.922 1.00 89.62 612 GLY A CA 1
ATOM 4736 C C . GLY A 1 612 ? 9.837 4.021 -12.113 1.00 89.62 612 GLY A C 1
ATOM 4737 O O . GLY A 1 612 ? 10.525 4.824 -12.746 1.00 89.62 612 GLY A O 1
ATOM 4738 N N . PHE A 1 613 ? 10.325 2.913 -11.559 1.00 93.06 613 PHE A N 1
ATOM 4739 C CA . PHE A 1 613 ? 11.698 2.453 -11.737 1.00 93.06 613 PHE A CA 1
ATOM 4740 C C . PHE A 1 613 ? 11.786 1.522 -12.939 1.00 93.06 613 PHE A C 1
ATOM 4742 O O . PHE A 1 613 ? 10.954 0.634 -13.122 1.00 93.06 613 PHE A O 1
ATOM 4749 N N . TYR A 1 614 ? 12.799 1.750 -13.767 1.00 94.25 614 TYR A N 1
ATOM 4750 C CA . TYR A 1 614 ? 12.957 1.067 -15.040 1.00 94.25 614 TYR A CA 1
ATOM 4751 C C . TYR A 1 614 ? 14.067 0.040 -14.939 1.00 94.25 614 TYR A C 1
ATOM 4753 O O . TYR A 1 614 ? 15.202 0.372 -14.599 1.00 94.25 614 TYR A O 1
ATOM 4761 N N . PHE A 1 615 ? 13.725 -1.195 -15.276 1.00 96.00 615 PHE A N 1
ATOM 4762 C CA . PHE A 1 615 ? 14.644 -2.317 -15.295 1.00 96.00 615 PHE A CA 1
ATOM 4763 C C . PHE A 1 615 ? 14.678 -2.922 -16.694 1.00 96.00 615 PHE A C 1
ATOM 4765 O O . PHE A 1 615 ? 13.676 -2.914 -17.413 1.00 96.00 615 PHE A O 1
ATOM 4772 N N . ALA A 1 616 ? 15.835 -3.441 -17.077 1.00 94.88 616 ALA A N 1
ATOM 4773 C CA . ALA A 1 616 ? 16.057 -4.070 -18.362 1.00 94.88 616 ALA A CA 1
ATOM 4774 C C . ALA A 1 616 ? 16.463 -5.529 -18.180 1.00 94.88 616 ALA A C 1
ATOM 4776 O O . ALA A 1 616 ? 17.338 -5.857 -17.393 1.00 94.88 616 ALA A O 1
ATOM 4777 N N . GLU A 1 617 ? 15.869 -6.406 -18.969 1.00 94.88 617 GLU A N 1
ATOM 4778 C CA . GLU A 1 617 ? 16.295 -7.800 -19.097 1.00 94.88 617 GLU A CA 1
ATOM 4779 C C . GLU A 1 617 ? 17.667 -7.927 -19.783 1.00 94.88 617 GLU A C 1
ATOM 4781 O O . GLU A 1 617 ? 18.423 -8.861 -19.539 1.00 94.88 617 GLU A O 1
ATOM 4786 N N . ARG A 1 618 ? 17.997 -6.964 -20.651 1.00 94.44 618 ARG A N 1
ATOM 4787 C CA . ARG A 1 618 ? 19.219 -6.947 -21.457 1.00 94.44 618 ARG A CA 1
ATOM 4788 C C . ARG A 1 618 ? 20.178 -5.870 -20.983 1.00 94.44 618 ARG A C 1
ATOM 4790 O O . ARG A 1 618 ? 19.776 -4.705 -20.893 1.00 94.44 618 ARG A O 1
ATOM 4797 N N . ILE A 1 619 ? 21.453 -6.222 -20.814 1.00 95.81 619 ILE A N 1
ATOM 4798 C CA . ILE A 1 619 ? 22.505 -5.249 -20.492 1.00 95.81 619 ILE A CA 1
ATOM 4799 C C . ILE A 1 619 ? 22.582 -4.132 -21.536 1.00 95.81 619 ILE A C 1
ATOM 4801 O O . ILE A 1 619 ? 22.673 -2.966 -21.171 1.00 95.81 619 ILE A O 1
ATOM 4805 N N . THR A 1 620 ? 22.416 -4.460 -22.823 1.00 95.00 620 THR A N 1
ATOM 4806 C CA . THR A 1 620 ? 22.439 -3.489 -23.928 1.00 95.00 620 THR A CA 1
ATOM 4807 C C . THR A 1 620 ? 21.480 -2.322 -23.703 1.00 95.00 620 THR A C 1
ATOM 4809 O O . THR A 1 620 ? 21.787 -1.201 -24.089 1.00 95.00 620 THR A O 1
ATOM 4812 N N . LYS A 1 621 ? 20.325 -2.576 -23.073 1.00 93.44 621 LYS A N 1
ATOM 4813 C CA . LYS A 1 621 ? 19.334 -1.539 -22.791 1.00 93.44 621 LYS A CA 1
ATOM 4814 C C . LYS A 1 621 ? 19.678 -0.732 -21.539 1.00 93.44 621 LYS A C 1
ATOM 4816 O O . LYS A 1 621 ? 19.444 0.471 -21.520 1.00 93.44 621 LYS A O 1
ATOM 4821 N N . ALA A 1 622 ? 20.210 -1.374 -20.501 1.00 95.06 622 ALA A N 1
ATOM 4822 C CA . ALA A 1 622 ? 20.643 -0.683 -19.286 1.00 95.06 622 ALA A CA 1
ATOM 4823 C C . ALA A 1 622 ? 21.850 0.235 -19.547 1.00 95.06 622 ALA A C 1
ATOM 4825 O O . ALA A 1 622 ? 21.862 1.371 -19.085 1.00 95.06 622 ALA A O 1
ATOM 4826 N N . ASP A 1 623 ? 22.809 -0.226 -20.347 1.00 95.25 623 ASP A N 1
ATOM 4827 C CA . ASP A 1 623 ? 24.019 0.499 -20.756 1.00 95.25 623 ASP A CA 1
ATOM 4828 C C . ASP A 1 623 ? 23.730 1.856 -21.434 1.00 95.25 623 ASP A C 1
ATOM 4830 O O . ASP A 1 623 ? 24.498 2.802 -21.308 1.00 95.25 623 ASP A O 1
ATOM 4834 N N . GLU A 1 624 ? 22.573 2.023 -22.078 1.00 92.12 624 GLU A N 1
ATOM 4835 C CA . GLU A 1 624 ? 22.150 3.317 -22.643 1.00 92.12 624 GLU A CA 1
ATOM 4836 C C . GLU A 1 624 ? 21.980 4.425 -21.601 1.00 92.12 624 GLU A C 1
ATOM 4838 O O . GLU A 1 624 ? 22.041 5.608 -21.936 1.00 92.12 624 GLU A O 1
ATOM 4843 N N . TYR A 1 625 ? 21.728 4.035 -20.353 1.00 92.75 625 TYR A N 1
ATOM 4844 C CA . TYR A 1 625 ? 21.542 4.936 -19.222 1.00 92.75 625 TYR A CA 1
ATOM 4845 C C . TYR A 1 625 ? 22.756 4.959 -18.295 1.00 92.75 625 TYR A C 1
ATOM 4847 O O . TYR A 1 625 ? 22.832 5.833 -17.426 1.00 92.75 625 TYR A O 1
ATOM 4855 N N . ALA A 1 626 ? 23.692 4.024 -18.479 1.00 94.94 626 ALA A N 1
ATOM 4856 C CA . ALA A 1 626 ? 24.959 4.035 -17.776 1.00 94.94 626 ALA A CA 1
ATOM 4857 C C . ALA A 1 626 ? 25.792 5.242 -18.224 1.00 94.94 626 ALA A C 1
ATOM 4859 O O . ALA A 1 626 ? 25.732 5.684 -19.376 1.00 94.94 626 ALA A O 1
ATOM 4860 N N . ARG A 1 627 ? 26.552 5.809 -17.289 1.00 93.50 627 ARG A N 1
ATOM 4861 C CA . ARG A 1 627 ? 27.525 6.864 -17.583 1.00 93.50 627 ARG A CA 1
ATOM 4862 C C . ARG A 1 627 ? 28.920 6.377 -17.211 1.00 93.50 627 ARG A C 1
ATOM 4864 O O . ARG A 1 627 ? 29.026 5.651 -16.219 1.00 93.50 627 ARG A O 1
ATOM 4871 N N . PRO A 1 628 ? 29.949 6.772 -17.978 1.00 94.06 628 PRO A N 1
ATOM 4872 C CA . PRO A 1 628 ? 31.318 6.486 -17.597 1.00 94.06 628 PRO A CA 1
ATOM 4873 C C . PRO A 1 628 ? 31.634 7.150 -16.255 1.00 94.06 628 PRO A C 1
ATOM 4875 O O . PRO A 1 628 ? 31.066 8.199 -15.925 1.00 94.06 628 PRO A O 1
ATOM 4878 N N . LEU A 1 629 ? 32.522 6.521 -15.494 1.00 90.56 629 LEU A N 1
ATOM 4879 C CA . LEU A 1 629 ? 33.154 7.122 -14.329 1.00 90.56 629 LEU A CA 1
ATOM 4880 C C . LEU A 1 629 ? 33.949 8.371 -14.756 1.00 90.56 629 LEU A C 1
ATOM 4882 O O . LEU A 1 629 ? 34.465 8.400 -15.881 1.00 90.56 629 LEU A O 1
ATOM 4886 N N . PRO A 1 630 ? 33.981 9.416 -13.912 1.00 89.94 630 PRO A N 1
ATOM 4887 C CA . PRO A 1 630 ? 34.672 10.664 -14.218 1.00 89.94 630 PRO A CA 1
ATOM 4888 C C . PRO A 1 630 ? 36.197 10.464 -14.317 1.00 89.94 630 PRO A C 1
ATOM 4890 O O . PRO A 1 630 ? 36.729 9.459 -13.851 1.00 89.94 630 PRO A O 1
ATOM 4893 N N . GLU A 1 631 ? 36.884 11.410 -14.970 1.00 88.12 631 GLU A N 1
ATOM 4894 C CA . GLU A 1 631 ? 38.322 11.324 -15.315 1.00 88.12 631 GLU A CA 1
ATOM 4895 C C . GLU A 1 631 ? 39.256 11.256 -14.090 1.00 88.12 631 GLU A C 1
ATOM 4897 O O . GLU A 1 631 ? 40.422 10.900 -14.207 1.00 88.12 631 GLU A O 1
ATOM 4902 N N . ASP A 1 632 ? 38.759 11.598 -12.902 1.00 85.88 632 ASP A N 1
ATOM 4903 C CA . ASP A 1 632 ? 39.491 11.565 -11.636 1.00 85.88 632 ASP A CA 1
ATOM 4904 C C . ASP A 1 632 ? 39.334 10.248 -10.851 1.00 85.88 632 ASP A C 1
ATOM 4906 O O . ASP A 1 632 ? 39.904 10.110 -9.766 1.00 85.88 632 ASP A O 1
ATOM 4910 N N . ASP A 1 633 ? 38.601 9.270 -11.390 1.00 85.88 633 ASP A N 1
ATOM 4911 C CA . ASP A 1 633 ? 38.423 7.946 -10.789 1.00 85.88 633 ASP A CA 1
ATOM 4912 C C . ASP A 1 633 ? 39.485 6.948 -11.306 1.00 85.88 633 ASP A C 1
ATOM 4914 O O . ASP A 1 633 ? 39.835 6.944 -12.486 1.00 85.88 633 ASP A O 1
ATOM 4918 N N . GLU A 1 634 ? 39.975 6.041 -10.446 1.00 84.25 634 GLU A N 1
ATOM 4919 C CA . GLU A 1 634 ? 40.917 4.956 -10.811 1.00 84.25 634 GLU A CA 1
ATOM 4920 C C . GLU A 1 634 ? 40.369 4.056 -11.939 1.00 84.25 634 GLU A C 1
ATOM 4922 O O . GLU A 1 634 ? 41.092 3.316 -12.610 1.00 84.25 634 GLU A O 1
ATOM 4927 N N . HIS A 1 635 ? 39.062 4.128 -12.157 1.00 85.38 635 HIS A N 1
ATOM 4928 C CA . HIS A 1 635 ? 38.304 3.372 -13.133 1.00 85.38 635 HIS A CA 1
ATOM 4929 C C . HIS A 1 635 ? 37.736 4.254 -14.259 1.00 85.38 635 HIS A C 1
ATOM 4931 O O . HIS A 1 635 ? 36.673 3.943 -14.806 1.00 85.38 635 HIS A O 1
ATOM 4937 N N . GLU A 1 636 ? 38.434 5.340 -14.614 1.00 88.50 636 GLU A N 1
ATOM 4938 C CA . GLU A 1 636 ? 38.076 6.255 -15.705 1.00 88.50 636 GLU A CA 1
ATOM 4939 C C . GLU A 1 636 ? 37.573 5.510 -16.956 1.00 88.50 636 GLU A C 1
ATOM 4941 O O . GLU A 1 636 ? 38.161 4.540 -17.444 1.00 88.50 636 GLU A O 1
ATOM 4946 N N . GLY A 1 637 ? 36.438 5.975 -17.486 1.00 89.69 637 GLY A N 1
ATOM 4947 C CA . GLY A 1 637 ? 35.838 5.425 -18.701 1.00 89.69 637 GLY A CA 1
ATOM 4948 C C . GLY A 1 637 ? 35.049 4.124 -18.509 1.00 89.69 637 GLY A C 1
ATOM 4949 O O . GLY A 1 637 ? 34.292 3.751 -19.410 1.00 89.69 637 GLY A O 1
ATOM 4950 N N . LEU A 1 638 ? 35.137 3.454 -17.351 1.00 94.62 638 LEU A N 1
ATOM 4951 C CA . LEU A 1 638 ? 34.281 2.305 -17.048 1.00 94.62 638 LEU A CA 1
ATOM 4952 C C . LEU A 1 638 ? 32.846 2.755 -16.755 1.00 94.62 638 LEU A C 1
ATOM 4954 O O . LEU A 1 638 ? 32.605 3.799 -16.156 1.00 94.62 638 LEU A O 1
ATOM 4958 N N . CYS A 1 639 ? 31.874 1.949 -17.176 1.00 96.25 639 CYS A N 1
ATOM 4959 C CA . CYS A 1 639 ? 30.456 2.185 -16.916 1.00 96.25 639 CYS A CA 1
ATOM 4960 C C . CYS A 1 639 ? 29.948 1.245 -15.819 1.00 96.25 639 CYS A C 1
ATOM 4962 O O . CYS A 1 639 ? 30.289 0.062 -15.802 1.00 96.25 639 CYS A O 1
ATOM 4964 N N . SER A 1 640 ? 29.068 1.755 -14.957 1.00 96.19 640 SER A N 1
ATOM 4965 C CA . SER A 1 640 ? 28.466 0.985 -13.864 1.00 96.19 640 SER A CA 1
ATOM 4966 C C . SER A 1 640 ? 26.998 0.665 -14.142 1.00 96.19 640 SER A C 1
ATOM 4968 O O . SER A 1 640 ? 26.238 1.501 -14.635 1.00 96.19 640 SER A O 1
ATOM 4970 N N . VAL A 1 641 ? 26.581 -0.548 -13.778 1.00 97.69 641 VAL A N 1
ATOM 4971 C CA . VAL A 1 641 ? 25.189 -1.017 -13.822 1.00 97.69 641 VAL A CA 1
ATOM 4972 C C . VAL A 1 641 ? 24.875 -1.815 -12.560 1.00 97.69 641 VAL A C 1
ATOM 4974 O O . VAL A 1 641 ? 25.763 -2.426 -11.970 1.00 97.69 641 VAL A O 1
ATOM 4977 N N . LEU A 1 642 ? 23.608 -1.841 -12.148 1.00 97.88 642 LEU A N 1
ATOM 4978 C CA . LEU A 1 642 ? 23.134 -2.725 -11.083 1.00 97.88 642 LEU A CA 1
ATOM 4979 C C . LEU A 1 642 ? 22.487 -3.971 -11.672 1.00 97.88 642 LEU A C 1
ATOM 4981 O O . LEU A 1 642 ? 21.762 -3.886 -12.663 1.00 97.88 642 LEU A O 1
ATOM 4985 N N . ILE A 1 643 ? 22.687 -5.102 -10.999 1.00 97.19 643 ILE A N 1
ATOM 4986 C CA . ILE A 1 643 ? 21.871 -6.305 -11.157 1.00 97.19 643 ILE A CA 1
ATOM 4987 C C . ILE A 1 643 ? 20.971 -6.384 -9.928 1.00 97.19 643 ILE A C 1
ATOM 4989 O O . ILE A 1 643 ? 21.447 -6.477 -8.798 1.00 97.19 643 ILE A O 1
ATOM 4993 N N . CYS A 1 644 ? 19.664 -6.320 -10.144 1.00 96.81 644 CYS A N 1
ATOM 4994 C CA . CYS A 1 644 ? 18.671 -6.218 -9.085 1.00 96.81 644 CYS A CA 1
ATOM 4995 C C . CYS A 1 644 ? 17.796 -7.464 -9.057 1.00 96.81 644 CYS A C 1
ATOM 4997 O O . CYS A 1 644 ? 17.342 -7.920 -10.107 1.00 96.81 644 CYS A O 1
ATOM 4999 N N . ARG A 1 645 ? 17.490 -7.958 -7.854 1.00 95.75 645 ARG A N 1
ATOM 5000 C CA . ARG A 1 645 ? 16.334 -8.832 -7.652 1.00 95.75 645 ARG A CA 1
ATOM 5001 C C . ARG A 1 645 ? 15.065 -7.983 -7.679 1.00 95.75 645 ARG A C 1
ATOM 5003 O O . ARG A 1 645 ? 14.952 -7.023 -6.922 1.00 95.75 645 ARG A O 1
ATOM 5010 N N . VAL A 1 646 ? 14.136 -8.313 -8.567 1.00 95.81 646 VAL A N 1
ATOM 5011 C CA . VAL A 1 646 ? 12.899 -7.556 -8.795 1.00 95.81 646 VAL A CA 1
ATOM 5012 C C . VAL A 1 646 ? 11.710 -8.494 -8.649 1.00 95.81 646 VAL A C 1
ATOM 5014 O O . VAL A 1 646 ? 11.655 -9.518 -9.320 1.00 95.81 646 VAL A O 1
ATOM 5017 N N . VAL A 1 647 ? 10.745 -8.138 -7.801 1.00 94.75 647 VAL A N 1
ATOM 5018 C CA . VAL A 1 647 ? 9.496 -8.896 -7.639 1.00 94.75 647 VAL A CA 1
ATOM 5019 C C . VAL A 1 647 ? 8.441 -8.306 -8.569 1.00 94.75 647 VAL A C 1
ATOM 5021 O O . VAL A 1 647 ? 7.966 -7.192 -8.352 1.00 94.75 647 VAL A O 1
ATOM 5024 N N . GLY A 1 648 ? 8.084 -9.037 -9.624 1.00 92.62 648 GLY A N 1
ATOM 5025 C CA . GLY A 1 648 ? 7.107 -8.586 -10.614 1.00 92.62 648 GLY A CA 1
ATOM 5026 C C . GLY A 1 648 ? 5.658 -8.657 -10.131 1.00 92.62 648 GLY A C 1
ATOM 5027 O O . GLY A 1 648 ? 4.829 -7.834 -10.530 1.00 92.62 648 GLY A O 1
ATOM 5028 N N . GLY A 1 649 ? 5.331 -9.635 -9.282 1.00 93.06 649 GLY A N 1
ATOM 5029 C CA . GLY A 1 649 ? 3.957 -9.935 -8.886 1.00 93.06 649 GLY A CA 1
ATOM 5030 C C . GLY A 1 649 ? 3.045 -10.190 -10.093 1.00 93.06 649 GLY A C 1
ATOM 5031 O O . GLY A 1 649 ? 3.443 -10.804 -11.086 1.00 93.06 649 GLY A O 1
ATOM 5032 N N . ARG A 1 650 ? 1.811 -9.672 -10.044 1.00 88.56 650 ARG A N 1
ATOM 5033 C CA . ARG A 1 650 ? 0.855 -9.737 -11.164 1.00 88.56 650 ARG A CA 1
ATOM 5034 C C . ARG A 1 650 ? 1.179 -8.684 -12.224 1.00 88.56 650 ARG A C 1
ATOM 5036 O O . ARG A 1 650 ? 0.852 -7.497 -12.086 1.00 88.56 650 ARG A O 1
ATOM 5043 N N . THR A 1 651 ? 1.808 -9.136 -13.300 1.00 88.06 651 THR A N 1
ATOM 5044 C CA . THR A 1 651 ? 2.357 -8.275 -14.348 1.00 88.06 651 THR A CA 1
ATOM 5045 C C . THR A 1 651 ? 1.364 -8.072 -15.483 1.00 88.06 651 THR A C 1
ATOM 5047 O O . THR A 1 651 ? 0.616 -8.969 -15.869 1.00 88.06 651 THR A O 1
ATOM 5050 N N . LYS A 1 652 ? 1.330 -6.849 -16.019 1.00 84.69 652 LYS A N 1
ATOM 5051 C CA . LYS A 1 652 ? 0.548 -6.517 -17.210 1.00 84.69 652 LYS A CA 1
ATOM 5052 C C . LYS A 1 652 ? 1.503 -6.449 -18.390 1.00 84.69 652 LYS A C 1
ATOM 5054 O O . LYS A 1 652 ? 2.257 -5.487 -18.510 1.00 84.69 652 LYS A O 1
ATOM 5059 N N . ALA A 1 653 ? 1.450 -7.441 -19.270 1.00 79.56 653 ALA A N 1
ATOM 5060 C CA . ALA A 1 653 ? 2.165 -7.361 -20.532 1.00 79.56 653 ALA A CA 1
ATOM 5061 C C . ALA A 1 653 ? 1.490 -6.323 -21.434 1.00 79.56 653 ALA A C 1
ATOM 5063 O O . ALA A 1 653 ? 0.372 -6.514 -21.916 1.00 79.56 653 ALA A O 1
ATOM 5064 N N . ALA A 1 654 ? 2.173 -5.205 -21.662 1.00 75.25 654 ALA A N 1
ATOM 5065 C CA . ALA A 1 654 ? 1.816 -4.286 -22.727 1.00 75.25 654 ALA A CA 1
ATOM 5066 C C . ALA A 1 654 ? 2.337 -4.874 -24.043 1.00 75.25 654 ALA A C 1
ATOM 5068 O O . ALA A 1 654 ? 3.446 -4.570 -24.476 1.00 75.25 654 ALA A O 1
ATOM 5069 N N . ALA A 1 655 ? 1.553 -5.751 -24.673 1.00 62.88 655 ALA A N 1
ATOM 5070 C CA . ALA A 1 655 ? 1.824 -6.121 -26.052 1.00 62.88 655 ALA A CA 1
ATOM 5071 C C . ALA A 1 655 ? 1.644 -4.859 -26.903 1.00 62.88 655 ALA A C 1
ATOM 5073 O O . ALA A 1 655 ? 0.520 -4.401 -27.128 1.00 62.88 655 ALA A O 1
ATOM 5074 N N . LEU A 1 656 ? 2.750 -4.273 -27.365 1.00 53.66 656 LEU A N 1
ATOM 5075 C CA . LEU A 1 656 ? 2.690 -3.379 -28.509 1.00 53.66 656 LEU A CA 1
ATOM 5076 C C . LEU A 1 656 ? 2.098 -4.223 -29.635 1.00 53.66 656 LEU A C 1
ATOM 5078 O O . LEU A 1 656 ? 2.750 -5.145 -30.122 1.00 53.66 656 LEU A O 1
ATOM 5082 N N . LYS A 1 657 ? 0.842 -3.949 -30.011 1.00 45.66 657 LYS A N 1
ATOM 5083 C CA . LYS A 1 657 ? 0.293 -4.414 -31.283 1.00 45.66 657 LYS A CA 1
ATOM 5084 C C . LYS A 1 657 ? 1.164 -3.780 -32.358 1.00 45.66 657 LYS A C 1
ATOM 5086 O O . LYS A 1 657 ? 0.877 -2.683 -32.830 1.00 45.66 657 LYS A O 1
ATOM 5091 N N . CYS A 1 658 ? 2.269 -4.442 -32.684 1.00 41.62 658 CYS A N 1
ATOM 5092 C CA . CYS A 1 658 ? 3.027 -4.164 -33.878 1.00 41.62 658 CYS A CA 1
ATOM 5093 C C . CYS A 1 658 ? 2.063 -4.531 -35.001 1.00 41.62 658 CYS A C 1
ATOM 5095 O O . CYS A 1 658 ? 1.895 -5.701 -35.335 1.00 41.62 658 CYS A O 1
ATOM 5097 N N . SER A 1 659 ? 1.314 -3.540 -35.479 1.00 42.00 659 SER A N 1
ATOM 5098 C CA . SER A 1 659 ? 0.581 -3.640 -36.730 1.00 42.00 659 SER A CA 1
ATOM 5099 C C . SER A 1 659 ? 1.656 -3.684 -37.801 1.00 42.00 659 SER A C 1
ATOM 5101 O O . SER A 1 659 ? 2.018 -2.675 -38.398 1.00 42.00 659 SER A O 1
ATOM 5103 N N . VAL A 1 660 ? 2.252 -4.864 -37.962 1.00 42.00 660 VAL A N 1
ATOM 5104 C CA . VAL A 1 660 ? 3.022 -5.181 -39.147 1.00 42.00 660 VAL A CA 1
ATOM 5105 C C . VAL A 1 660 ? 2.012 -5.053 -40.274 1.00 42.00 660 VAL A C 1
ATOM 5107 O O . VAL A 1 660 ? 1.132 -5.890 -40.445 1.00 42.00 660 VAL A O 1
ATOM 5110 N N . VAL A 1 661 ? 2.071 -3.926 -40.974 1.00 41.16 661 VAL A N 1
ATOM 5111 C CA . VAL A 1 661 ? 1.480 -3.805 -42.296 1.00 41.16 661 VAL A CA 1
ATOM 5112 C C . VAL A 1 661 ? 2.221 -4.851 -43.125 1.00 41.16 661 VAL A C 1
ATOM 5114 O O . VAL A 1 661 ? 3.397 -4.663 -43.429 1.00 41.16 661 VAL A O 1
ATOM 5117 N N . GLU A 1 662 ? 1.572 -5.981 -43.411 1.00 37.94 662 GLU A N 1
ATOM 5118 C CA . GLU A 1 662 ? 2.086 -7.130 -44.182 1.00 37.94 662 GLU A CA 1
ATOM 5119 C C . GLU A 1 662 ? 2.412 -6.787 -45.659 1.00 37.94 662 GLU A C 1
ATOM 5121 O O . GLU A 1 662 ? 2.189 -7.587 -46.559 1.00 37.94 662 GLU A O 1
ATOM 5126 N N . GLY A 1 663 ? 2.939 -5.596 -45.961 1.00 38.72 663 GLY A N 1
ATOM 5127 C CA . GLY A 1 663 ? 3.117 -5.130 -47.340 1.00 38.72 663 GLY A CA 1
ATOM 5128 C C . GLY A 1 663 ? 4.355 -4.285 -47.637 1.00 38.72 663 GLY A C 1
ATOM 5129 O O . GLY A 1 663 ? 4.400 -3.706 -48.714 1.00 38.72 663 GLY A O 1
ATOM 5130 N N . ALA A 1 664 ? 5.338 -4.165 -46.734 1.00 35.00 664 ALA A N 1
ATOM 5131 C CA . ALA A 1 664 ? 6.467 -3.237 -46.940 1.00 35.00 664 ALA A CA 1
ATOM 5132 C C . ALA A 1 664 ? 7.884 -3.824 -46.770 1.00 35.00 664 ALA A C 1
ATOM 5134 O O . ALA A 1 664 ? 8.845 -3.060 -46.725 1.00 35.00 664 ALA A O 1
ATOM 5135 N N . CYS A 1 665 ? 8.040 -5.149 -46.719 1.00 32.22 665 CYS A N 1
ATOM 5136 C CA . CYS A 1 665 ? 9.353 -5.791 -46.854 1.00 32.22 665 CYS A CA 1
ATOM 5137 C C . CYS A 1 665 ? 9.367 -6.696 -48.091 1.00 32.22 665 CYS A C 1
ATOM 5139 O O . CYS A 1 665 ? 9.073 -7.887 -47.995 1.00 32.22 665 CYS A O 1
ATOM 5141 N N . SER A 1 666 ? 9.717 -6.102 -49.234 1.00 32.22 666 SER A N 1
ATOM 5142 C CA . SER A 1 666 ? 10.273 -6.766 -50.420 1.00 32.22 666 SER A CA 1
ATOM 5143 C C . SER A 1 666 ? 11.531 -6.027 -50.839 1.00 32.22 666 SER A C 1
ATOM 5145 O O . SER A 1 666 ? 11.407 -4.785 -50.986 1.00 32.22 666 SER A O 1
#

Sequence (666 aa):
MLSACMDIVMWLPAWRMGATVPLCAACGSLYASNAKLRVHFVSSPRCCQYLLEHGDAHLPGVGGKDGHSQAPPVKRGSRVPEVPLLDICPELLAALRALSVAEDQEILDLVTAFVAPWPVLRRTLEKWQAELPDGPLAESLADVLLVFWPEHLCSKVGGKLVHHGPTLGFLPLLSAPIFVRTSCRSALPVLWCGELVDSWVSAWEFGDACLRQVDLSDLPASACVCRGLCVQMPSPVQSDACYFRPGSQSLRRLRLQNAWTLRFLMTAQCLVRTAQEGAPADVGSRNCFTVEFNALFQYHDREESGHLDKEEFLQALQSCHRLLKAELPMESEEAWSQAGGHHTGFVNFSQFAHLAEEIGLALPVGLEIAGATRPCRFRVRLKNNGDFAEEEYTCSCPCFQADARAGGGVLCHCGHKLSMHRSDFAEDTYANIDSRLRTPSPQRGVWLPGEEGLVPVMDPVVFQKLQDLLNDSHKSHDNWTRDRGCRIHGVNGCSWACAAKNRSPVPTGFTLHTAYRNQSPELWRRYCLLKQAIRLECARNQGEFMQPKLLSAADLDSDLDKDCNEWRCFHGSGPDKLRGICESNFRPALAGTGATWKDPGAAKGTPLYGFGFYFAERITKADEYARPLPEDDEHEGLCSVLICRVVGGRTKAAALKCSVVEGACS

Foldseek 3Di:
DVVVLVVVVVDDDDDDADADFFAQPQQRKTDLDPVVVSVVLVVDVRSVVVDVVVDPVRGPHPHHDRHDPPDDIDGPPDDDPDDPPPLADVVLLVVLVVDPDDALVRNLVSLVVDDDPLSHSLVSLVVSLVVDDDDDSNVSSVLNSVVSDPVCVPVCNVDPPPPPDPPPPPDPPDDQADADPDPVQQQFAEEEEDDDDVVVCVVLVVPVHHYDYDHLVPQDLAEDSGLAYEYAQPDALDLALCLPDDDDDRSVSVVSSVVSVVSVVSLVSRQVNNVNVNHHGYHPCPPNDFDALVNLLVVLPVVSPQWHALVSLLVSVVVLCVVVVDPFPDDSVVLCVQLVCVPPRTHGSVSSVVSSVVSVNDGHNPLAAPDDFAFQQDWDQDDDPDDPDGDIDGRGRGGFDQDCVQPNRQARPVRHGNVSGDDLRNHDGVVRLVVVLVVDDQPPPPDDPPDAFWAWDPDVVLVVLVQVLQAQLADQPPQADLLQFFPVQGAPRDDPVRRVVRGDGFDNGDDDDTGTDHHHSVVVSSVVSNLVVLLVVLVVDPDDFDQDDFSSCGDNTDDADSSQNKGKWKAAAEPVLVSCCSVPNDDCVSQDQCFSDDDVPGPTHAHPVHGDHDTHSHPSVNVSRWDADDPPDPRGRDTDMDTDTDGQRRHDDPPPPPPPPVPPDD

Radius of gyration: 36.24 Å; chains: 1; bounding box: 105×48×102 Å

Secondary structure (DSSP, 8-state):
-HHHHHHHHH------------B-TTT-EE-SSHHHHHHHHHH-HHHHHHHHHH-GGGSPPS-PPPPPTTPPPEE-S-----PPP--S-HHHHHHHHT-SS--HHHHHHHHHTS---HHHHHHHHHHHHTTSPSSHHHHHHHHHHHHT-HHHHSTTTTT---------------PPP-----GGGTTSPEEEES---HHHHHHTT-TTSPEEE--GGG--SS---SSEEEE-PPPPS--SS-TTS--S--HHHHHHHHHHHHHHHHHHHHHHHHHHTT--EEE--SSS----HHHHHHHH-TT--SEE-HHHHHHHHHHHHHHHTS--SS-HHHHHHHTTHHHHSSEEHHHHHHHHHHTT--------SS--------EEEEEPSS---EEEEE---SS--B-TTTTTTTBBTTS-BGGGGS-TTTTS-HHHHHHHHSS-SSTTTSSPTT--EEEE---HHHHHHHHHHHHHTS--SS---GGG-BTTTBTTSS-HHHHHHSB-PPPS-------EEEE-HHHHHHHHHHHHHHHHHHHHS-SPPP-PPPS----SSSPP-GGGTEEEEEEE--HHHHHHHHHH---HHHH--------TT-SSPPPTT-SS---BSSHHHHTTT--BPPTTSTTTT-B-EEEEEEE--S-----------TTS--